Protein AF-A0A5C7PWN8-F1 (afdb_monomer)

Sequence (675 aa):
MAQAVQCANQPAGNSTNACANTRFVTTAITAICSTTPSFCQTLLGYTFTAWYGAACNGSTDDTTAITNTIAATNAGGVMYVQNGQCLVSGSGSQIFLIATKVIKIRGYGMSVTGTTGTTFYIATGVPVSRDLFRITGTTGSNLRGYEFSEFNVTMQSGTGGRHVFHFDSTGGAATNFSEVLINRVYAAAGASAGGYSVYLNNTGGATIQGGFYNSDITQSWLGGGIGSTLTGDSIRVTNNIISTANAGVTINQVAGAGNFTVRNNNISGTAGCVVVTGAVSPVIEDNICEQQATNTEANNSMIDLIGSTSNISSAKILKNQVQANAATGNPTLVRVATATGTVIEGNRLATPAVYAAVVITAAATGTIYGADNTLVAGTITDGGTGTLQMVSVPFGSGGTAQVVRRSTAAGAFSVSQLAVTELGAINANTVVGNFTGSSANPAANAMPSCSTSTSALNYTSGTGVGCVAFGTAALQNTGTSGANVPLMNGTNTWSGGQLITTTTAGTAPFSVTSTDSGAVAGPILQIYRNSSSPAAADVLGNFQFLGNNTTPVSRAYGGFQVRLIDATPASEDGAFDFTAYVAGADGIRATVGNGFSVGTTTMLGIGTVNANTFLKSGIVAVGSLPTCNASTEGARYGVSDSNAASYTAGIGAIVAGGGATRVPVYCDGTNWRIG

Mean predicted aligned error: 17.18 Å

Secondary structure (DSSP, 8-state):
-HHHHHHHTS-TT---HHHHHHHHHHHHHHHHHHH-HHHHHHHHSEEEGGGGT---EEEEE-HHHHHHHHHHSPTT-EEE--SEEEEE--BTTEEEEEES---EEE-S---TTSSSSEEEEEPTT--TT-EEEEEE--TT-EEE--EEEEEEEEESSS---S-SEEEE-TTSTT-EEES-EEEEEEE-GGGSTTS-SEEEE--SSS--S-EEESEEEES-EETT-EEEESB-S-EEEES-EEEESS-SEEEEB-TT-B--EEES-EEEETT-SEEEEE-BS-EEES-EEEE-S---STT-EEEEE--SSS-EES-EEES-EEEE-TTS---EEEEE-SEES-EEES-EEE-SSSSEEEEE-TT-BS-EE-TT-EESS-EEEE--BT-EE-----TT-S-S-EEEE-SSTTSPPEEEE--HHHHTTTTSSEEEE--S--SSPPEEEE-----STTEEEEEETTTEEEEEE--TT-SS---S--SS---SSS----SS-------STT--SS-------SSS--S--------SS--TT-EEEEEEEEEE-SSS-EEEEEEEEEEEEE-STT--EEEEEEEEEETTEEEEEEEESSSEEES------TT-EEESS-----EE-GGGSPPPSTTTTT-EEEEEEE--SSGGG-TTPBP-BSS-EEEEEEE-SSSEEE-

Nearest PDB structures (foldseek):
  3jur-assembly1_C  TM=4.238E-01  e=7.744E-02  Thermotoga maritima

Structure (mmCIF, N/CA/C/O backbone):
data_AF-A0A5C7PWN8-F1
#
_entry.id   AF-A0A5C7PWN8-F1
#
loop_
_atom_site.group_PDB
_atom_site.id
_atom_site.type_symbol
_atom_site.label_atom_id
_atom_site.label_alt_id
_atom_site.label_comp_id
_atom_site.label_asym_id
_atom_site.label_entity_id
_atom_site.label_seq_id
_atom_site.pdbx_PDB_ins_code
_atom_site.Cartn_x
_atom_site.Cartn_y
_atom_site.Cartn_z
_atom_site.occupancy
_atom_site.B_iso_or_equiv
_atom_site.auth_seq_id
_atom_site.auth_comp_id
_atom_site.auth_asym_id
_atom_site.auth_atom_id
_atom_site.pdbx_PDB_model_num
ATOM 1 N N . MET A 1 1 ? -25.304 -24.231 37.367 1.00 50.22 1 MET A N 1
ATOM 2 C CA . MET A 1 1 ? -25.863 -23.220 36.438 1.00 50.22 1 MET A CA 1
ATOM 3 C C . MET A 1 1 ? -25.741 -23.577 34.957 1.00 50.22 1 MET A C 1
ATOM 5 O O . MET A 1 1 ? -26.687 -23.276 34.256 1.00 50.22 1 MET A O 1
ATOM 9 N N . ALA A 1 2 ? -24.703 -24.266 34.457 1.00 37.62 2 ALA A N 1
ATOM 10 C CA . ALA A 1 2 ? -24.662 -24.698 33.042 1.00 37.62 2 ALA A CA 1
ATOM 11 C C . ALA A 1 2 ? -25.899 -25.527 32.596 1.00 37.62 2 ALA A C 1
ATOM 13 O O . ALA A 1 2 ? -26.410 -25.333 31.501 1.00 37.62 2 ALA A O 1
ATOM 14 N N . GLN A 1 3 ? -26.464 -26.363 33.479 1.00 41.53 3 GLN A N 1
ATOM 15 C CA . GLN A 1 3 ? -27.766 -27.026 33.259 1.00 41.53 3 GLN A CA 1
ATOM 16 C C . GLN A 1 3 ? -28.980 -26.084 33.401 1.00 41.53 3 GLN A C 1
ATOM 18 O O . GLN A 1 3 ? -29.990 -26.268 32.731 1.00 41.53 3 GLN A O 1
ATOM 23 N N . ALA A 1 4 ? -28.884 -25.035 34.225 1.00 48.62 4 ALA A N 1
ATOM 24 C CA . ALA A 1 4 ? -29.923 -24.008 34.342 1.00 48.62 4 ALA A CA 1
ATOM 25 C C . ALA A 1 4 ? -29.995 -23.119 33.084 1.00 48.62 4 ALA A C 1
ATOM 27 O O . ALA A 1 4 ? -31.088 -22.710 32.705 1.00 48.62 4 ALA A O 1
ATOM 28 N N . VAL A 1 5 ? -28.863 -22.902 32.395 1.00 44.81 5 VAL A N 1
ATOM 29 C CA . VAL A 1 5 ? -28.768 -22.205 31.096 1.00 44.81 5 VAL A CA 1
ATOM 30 C C . VAL A 1 5 ? -29.571 -22.935 30.011 1.00 44.81 5 VAL A C 1
ATOM 32 O O . VAL A 1 5 ? -30.283 -22.293 29.244 1.00 44.81 5 VAL A O 1
ATOM 35 N N . GLN A 1 6 ? -29.554 -24.272 29.986 1.00 44.41 6 GLN A N 1
ATOM 36 C CA . GLN A 1 6 ? -30.405 -25.049 29.070 1.00 44.41 6 GLN A CA 1
ATOM 37 C C . GLN A 1 6 ? -31.897 -25.006 29.450 1.00 44.41 6 GLN A C 1
ATOM 39 O O . GLN A 1 6 ? -32.755 -25.041 28.570 1.00 44.41 6 GLN A O 1
ATOM 44 N N . CYS A 1 7 ? -32.225 -24.888 30.739 1.00 44.44 7 CYS A N 1
ATOM 45 C CA . CYS A 1 7 ? -33.607 -24.914 31.234 1.00 44.44 7 CYS A CA 1
ATOM 46 C C . CYS A 1 7 ? -34.318 -23.545 31.276 1.00 44.44 7 CYS A C 1
ATOM 48 O O . CYS A 1 7 ? -35.552 -23.493 31.344 1.00 44.44 7 CYS A O 1
ATOM 50 N N . ALA A 1 8 ? -33.573 -22.435 31.251 1.00 45.38 8 ALA A N 1
ATOM 51 C CA . ALA A 1 8 ? -34.123 -21.076 31.214 1.00 45.38 8 ALA A CA 1
ATOM 52 C C . ALA A 1 8 ? -34.675 -20.686 29.827 1.00 45.38 8 ALA A C 1
ATOM 54 O O . ALA A 1 8 ? -35.586 -19.867 29.754 1.00 45.38 8 ALA A O 1
ATOM 55 N N . ASN A 1 9 ? -34.193 -21.326 28.754 1.00 41.09 9 ASN A N 1
ATOM 56 C CA . ASN A 1 9 ? -34.615 -21.081 27.367 1.00 41.09 9 ASN A CA 1
ATOM 57 C C . ASN A 1 9 ? -35.772 -21.980 26.880 1.00 41.09 9 ASN A C 1
ATOM 59 O O . ASN A 1 9 ? -36.160 -21.902 25.717 1.00 41.09 9 ASN A O 1
ATOM 63 N N . GLN A 1 10 ? -36.330 -22.844 27.734 1.00 43.78 10 GLN A N 1
ATOM 64 C CA . GLN A 1 10 ? -37.487 -23.676 27.381 1.00 43.78 10 GLN A CA 1
ATOM 65 C C . GLN A 1 10 ? -38.798 -22.907 27.658 1.00 43.78 10 GLN A C 1
ATOM 67 O O . GLN A 1 10 ? -38.988 -22.437 28.790 1.00 43.78 10 GLN A O 1
ATOM 72 N N . PRO A 1 11 ? -39.712 -22.773 26.671 1.00 40.59 11 PRO A N 1
ATOM 73 C CA . PRO A 1 11 ? -41.017 -22.147 26.877 1.00 40.59 11 PRO A CA 1
ATOM 74 C C . PRO A 1 11 ? -41.802 -22.880 27.972 1.00 40.59 11 PRO A C 1
ATOM 76 O O . PRO A 1 11 ? -41.659 -24.090 28.150 1.00 40.59 11 PRO A O 1
ATOM 79 N N . ALA A 1 12 ? -42.641 -22.143 28.707 1.00 46.03 12 ALA A N 1
ATOM 80 C CA . ALA A 1 12 ? -43.305 -22.568 29.947 1.00 46.03 12 ALA A CA 1
ATOM 81 C C . ALA A 1 12 ? -44.231 -23.810 29.854 1.00 46.03 12 ALA A C 1
ATOM 83 O O . ALA A 1 12 ? -44.867 -24.155 30.842 1.00 46.03 12 ALA A O 1
ATOM 84 N N . GLY A 1 13 ? -44.297 -24.493 28.707 1.00 46.47 13 GLY A N 1
ATOM 85 C CA . GLY A 1 13 ? -45.119 -25.684 28.478 1.00 46.47 13 GLY A CA 1
ATOM 86 C C . GLY A 1 13 ? -44.361 -27.003 28.290 1.00 46.47 13 GLY A C 1
ATOM 87 O O . GLY A 1 13 ? -45.016 -28.031 28.183 1.00 46.47 13 GLY A O 1
ATOM 88 N N . ASN A 1 14 ? -43.020 -27.018 28.245 1.00 46.72 14 ASN A N 1
ATOM 89 C CA . ASN A 1 14 ? -42.254 -28.255 28.020 1.00 46.72 14 ASN A CA 1
ATOM 90 C C . ASN A 1 14 ? -41.210 -28.490 29.122 1.00 46.72 14 ASN A C 1
ATOM 92 O O . ASN A 1 14 ? -40.012 -28.288 28.934 1.00 46.72 14 ASN A O 1
ATOM 96 N N . SER A 1 15 ? -41.662 -28.868 30.319 1.00 47.56 15 SER A N 1
ATOM 97 C CA . SER A 1 15 ? -40.760 -29.238 31.410 1.00 47.56 15 SER A CA 1
ATOM 98 C C . SER A 1 15 ? -40.602 -30.752 31.486 1.00 47.56 15 SER A C 1
ATOM 100 O O . SER A 1 15 ? -41.447 -31.450 32.045 1.00 47.56 15 SER A O 1
ATOM 102 N N . THR A 1 16 ? -39.474 -31.267 31.003 1.00 54.16 16 THR A N 1
ATOM 103 C CA . THR A 1 16 ? -38.945 -32.529 31.530 1.00 54.16 16 THR A CA 1
ATOM 104 C C . THR A 1 16 ? -38.632 -32.343 33.027 1.00 54.16 16 THR A C 1
ATOM 106 O O . THR A 1 16 ? -38.236 -31.253 33.455 1.00 54.16 16 THR A O 1
ATOM 109 N N . ASN A 1 17 ? -38.793 -33.391 33.846 1.00 54.00 17 ASN A N 1
ATOM 110 C CA . ASN A 1 17 ? -38.574 -33.356 35.308 1.00 54.00 17 ASN A CA 1
ATOM 111 C C . ASN A 1 17 ? -37.209 -32.760 35.727 1.00 54.00 17 ASN A C 1
ATOM 113 O O . ASN A 1 17 ? -37.080 -32.187 36.809 1.00 54.00 17 ASN A O 1
ATOM 117 N N . ALA A 1 18 ? -36.200 -32.830 34.853 1.00 49.91 18 ALA A N 1
ATOM 118 C CA . ALA A 1 18 ? -34.885 -32.235 35.070 1.00 49.91 18 ALA A CA 1
ATOM 119 C C . ALA A 1 18 ? -34.922 -30.693 35.150 1.00 49.91 18 ALA A C 1
ATOM 121 O O . ALA A 1 18 ? -34.273 -30.109 36.020 1.00 49.91 18 ALA A O 1
ATOM 122 N N . CYS A 1 19 ? -35.712 -30.011 34.312 1.00 50.53 19 CYS A N 1
ATOM 123 C CA . CYS A 1 19 ? -35.789 -28.546 34.335 1.00 50.53 19 CYS A CA 1
ATOM 124 C C . CYS A 1 19 ? -36.659 -27.997 35.472 1.00 50.53 19 CYS A C 1
ATOM 126 O O . CYS A 1 19 ? -36.354 -26.928 36.003 1.00 50.53 19 CYS A O 1
ATOM 128 N N . ALA A 1 20 ? -37.688 -28.734 35.898 1.00 52.28 20 ALA A N 1
ATOM 129 C CA . ALA A 1 20 ? -38.501 -28.372 37.061 1.00 52.28 20 ALA A CA 1
ATOM 130 C C . ALA A 1 20 ? -37.687 -28.439 38.369 1.00 52.28 20 ALA A C 1
ATOM 132 O O . ALA A 1 20 ? -37.668 -27.468 39.128 1.00 52.28 20 ALA A O 1
ATOM 133 N N . ASN A 1 21 ? -36.921 -29.520 38.576 1.00 55.00 21 ASN A N 1
ATOM 134 C CA . ASN A 1 21 ? -36.002 -29.640 39.716 1.00 55.00 21 ASN A CA 1
ATOM 135 C C . ASN A 1 21 ? -34.931 -28.544 39.708 1.00 55.00 21 ASN A C 1
ATOM 137 O O . ASN A 1 21 ? -34.638 -27.950 40.743 1.00 55.00 21 ASN A O 1
ATOM 141 N N . THR A 1 22 ? -34.390 -28.216 38.533 1.00 60.44 22 THR A N 1
ATOM 142 C CA . THR A 1 22 ? -33.388 -27.149 38.405 1.00 60.44 22 THR A CA 1
ATOM 143 C C . THR A 1 22 ? -33.967 -25.777 38.780 1.00 60.44 22 THR A C 1
ATOM 145 O O . THR A 1 22 ? -33.293 -24.995 39.453 1.00 60.44 22 THR A O 1
ATOM 148 N N . ARG A 1 23 ? -35.226 -25.478 38.419 1.00 61.38 23 ARG A N 1
ATOM 149 C CA . ARG A 1 23 ? -35.907 -24.232 38.820 1.00 61.38 23 ARG A CA 1
ATOM 150 C C . ARG A 1 23 ? -36.180 -24.184 40.325 1.00 61.38 23 ARG A C 1
ATOM 152 O O . ARG A 1 23 ? -35.834 -23.186 40.945 1.00 61.38 23 ARG A O 1
ATOM 159 N N . PHE A 1 24 ? -36.695 -25.263 40.920 1.00 61.38 24 PHE A N 1
ATOM 160 C CA . PHE A 1 24 ? -36.959 -25.333 42.365 1.00 61.38 24 PHE A CA 1
ATOM 161 C C . PHE A 1 24 ? -35.691 -25.110 43.201 1.00 61.38 24 PHE A C 1
ATOM 163 O O . PHE A 1 24 ? -35.678 -24.273 44.103 1.00 61.38 24 PHE A O 1
ATOM 170 N N . VAL A 1 25 ? -34.595 -25.792 42.850 1.00 69.56 25 VAL A N 1
ATOM 171 C CA . VAL A 1 25 ? -33.297 -25.636 43.524 1.00 69.56 25 VAL A CA 1
ATOM 172 C C . VAL A 1 25 ? -32.768 -24.205 43.379 1.00 69.56 25 VAL A C 1
ATOM 174 O O . VAL A 1 25 ? -32.280 -23.630 44.347 1.00 69.56 25 VAL A O 1
ATOM 177 N N . THR A 1 26 ? -32.915 -23.588 42.203 1.00 69.44 26 THR A N 1
ATOM 178 C CA . THR A 1 26 ? -32.457 -22.207 41.970 1.00 69.44 26 THR A CA 1
ATOM 179 C C . THR A 1 26 ? -33.261 -21.193 42.791 1.00 69.44 26 THR A C 1
ATOM 181 O O . THR A 1 26 ? -32.677 -20.286 43.386 1.00 69.44 26 THR A O 1
ATOM 184 N N . THR A 1 27 ? -34.584 -21.358 42.880 1.00 75.88 27 THR A N 1
ATOM 185 C CA . THR A 1 27 ? -35.454 -20.498 43.697 1.00 75.88 27 THR A CA 1
ATOM 186 C C . THR A 1 27 ? -35.161 -20.657 45.190 1.00 75.88 27 THR A C 1
ATOM 188 O O . THR A 1 27 ? -35.020 -19.653 45.885 1.00 75.88 27 THR A O 1
ATOM 191 N N . ALA A 1 28 ? -34.993 -21.892 45.677 1.00 76.88 28 ALA A N 1
ATOM 192 C CA . ALA A 1 28 ? -34.679 -22.166 47.080 1.00 76.88 28 ALA A CA 1
ATOM 193 C C . ALA A 1 28 ? -33.312 -21.595 47.491 1.00 76.88 28 ALA A C 1
ATOM 195 O O . ALA A 1 28 ? -33.210 -20.914 48.510 1.00 76.88 28 ALA A O 1
ATOM 196 N N . ILE A 1 29 ? -32.274 -21.798 46.668 1.00 83.19 29 ILE A N 1
ATOM 197 C CA . ILE A 1 29 ? -30.948 -21.205 46.898 1.00 83.19 29 ILE A CA 1
ATOM 198 C C . ILE A 1 29 ? -31.056 -19.680 46.919 1.00 83.19 29 ILE A C 1
ATOM 200 O O . ILE A 1 29 ? -30.528 -19.047 47.824 1.00 83.19 29 ILE A O 1
ATOM 204 N N . THR A 1 30 ? -31.779 -19.075 45.974 1.00 84.06 30 THR A N 1
ATOM 205 C CA . THR A 1 30 ? -31.928 -17.612 45.920 1.00 84.06 30 THR A CA 1
ATOM 206 C C . THR A 1 30 ? -32.614 -17.053 47.169 1.00 84.06 30 THR A C 1
ATOM 208 O O . THR A 1 30 ? -32.160 -16.038 47.687 1.00 84.06 30 THR A O 1
ATOM 211 N N . ALA A 1 31 ? -33.644 -17.727 47.692 1.00 84.69 31 ALA A N 1
ATOM 212 C CA . ALA A 1 31 ? -34.344 -17.315 48.911 1.00 84.69 31 ALA A CA 1
ATOM 213 C C . ALA A 1 31 ? -33.485 -17.445 50.184 1.00 84.69 31 ALA A C 1
ATOM 215 O O . ALA A 1 31 ? -33.563 -16.604 51.075 1.00 84.69 31 ALA A O 1
ATOM 216 N N . ILE A 1 32 ? -32.639 -18.476 50.277 1.00 86.88 32 ILE A N 1
ATOM 217 C CA . ILE A 1 32 ? -31.689 -18.614 51.394 1.00 86.88 32 ILE A CA 1
ATOM 218 C C . ILE A 1 32 ? -30.616 -17.527 51.288 1.00 86.88 32 ILE A C 1
ATOM 220 O O . ILE A 1 32 ? -30.343 -16.802 52.246 1.00 86.88 32 ILE A O 1
ATOM 224 N N . CYS A 1 33 ? -30.040 -17.368 50.100 1.00 90.94 33 CYS A N 1
ATOM 225 C CA . CYS A 1 33 ? -28.940 -16.446 49.873 1.00 90.94 33 CYS A CA 1
ATOM 226 C C . CYS A 1 33 ? -29.348 -14.974 49.932 1.00 90.94 33 CYS A C 1
ATOM 228 O O . CYS A 1 33 ? -28.486 -14.147 50.195 1.00 90.94 33 CYS A O 1
ATOM 230 N N . SER A 1 34 ? -30.626 -14.626 49.754 1.00 90.75 34 SER A N 1
ATOM 231 C CA . SER A 1 34 ? -31.102 -13.253 49.968 1.00 90.75 34 SER A CA 1
ATOM 232 C C . SER A 1 34 ? -31.143 -12.846 51.444 1.00 90.75 34 SER A C 1
ATOM 234 O O . SER A 1 34 ? -31.085 -11.659 51.750 1.00 90.75 34 SER A O 1
ATOM 236 N N . THR A 1 35 ? -31.194 -13.811 52.371 1.00 91.50 35 THR A N 1
ATOM 237 C CA . THR A 1 35 ? -31.100 -13.543 53.819 1.00 91.50 35 THR A CA 1
ATOM 238 C C . THR A 1 35 ? -29.662 -13.603 54.334 1.00 91.50 35 THR A C 1
ATOM 240 O O . THR A 1 35 ? -29.324 -12.909 55.290 1.00 91.50 35 THR A O 1
ATOM 243 N N . THR A 1 36 ? -28.796 -14.398 53.690 1.00 91.69 36 THR A N 1
ATOM 244 C CA . THR A 1 36 ? -27.381 -14.572 54.078 1.00 91.69 36 THR A CA 1
ATOM 245 C C . THR A 1 36 ? -26.408 -14.555 52.876 1.00 91.69 36 THR A C 1
ATOM 247 O O . THR A 1 36 ? -25.730 -15.551 52.601 1.00 91.69 36 THR A O 1
ATOM 250 N N . PRO A 1 37 ? -26.261 -13.422 52.154 1.00 91.25 37 PRO A N 1
ATOM 251 C CA . PRO A 1 37 ? -25.488 -13.381 50.903 1.00 91.25 37 PRO A CA 1
ATOM 252 C C . PRO A 1 37 ? -24.007 -13.755 51.064 1.00 91.25 37 PRO A C 1
ATOM 254 O O . PRO A 1 37 ? -23.441 -14.444 50.216 1.00 91.25 37 PRO A O 1
ATOM 257 N N . SER A 1 38 ? -23.380 -13.353 52.174 1.00 90.06 38 SER A N 1
ATOM 258 C CA . SER A 1 38 ? -21.966 -13.628 52.471 1.00 90.06 38 SER A CA 1
ATOM 259 C C . SER A 1 38 ? -21.671 -15.116 52.690 1.00 90.06 38 SER A C 1
ATOM 261 O O . SER A 1 38 ? -20.627 -15.616 52.260 1.00 90.06 38 SER A O 1
ATOM 263 N N . PHE A 1 39 ? -22.602 -15.848 53.311 1.00 90.44 39 PHE A N 1
ATOM 264 C CA . PHE A 1 39 ? -22.494 -17.296 53.475 1.00 90.44 39 PHE A CA 1
ATOM 265 C C . PHE A 1 39 ? -22.540 -17.995 52.113 1.00 90.44 39 PHE A C 1
ATOM 267 O O . PHE A 1 39 ? -21.661 -18.797 51.796 1.00 90.44 39 PHE A O 1
ATOM 274 N N . CYS A 1 40 ? -23.510 -17.632 51.270 1.00 89.00 40 CYS A N 1
ATOM 275 C CA . CYS A 1 40 ? -23.637 -18.213 49.937 1.00 89.00 40 CYS A CA 1
ATOM 276 C C . CYS A 1 40 ? -22.450 -17.903 49.033 1.00 89.00 40 CYS A C 1
ATOM 278 O O . CYS A 1 40 ? -21.981 -18.792 48.328 1.00 89.00 40 CYS A O 1
ATOM 280 N N . GLN A 1 41 ? -21.924 -16.681 49.083 1.00 90.88 41 GLN A N 1
ATOM 281 C CA . GLN A 1 41 ? -20.704 -16.336 48.366 1.00 90.88 41 GLN A CA 1
ATOM 282 C C . GLN A 1 41 ? -19.531 -17.236 48.778 1.00 90.88 41 GLN A C 1
ATOM 284 O O . GLN A 1 41 ? -18.797 -17.718 47.916 1.00 90.88 41 GLN A O 1
ATOM 289 N N . THR A 1 42 ? -19.361 -17.475 50.080 1.00 89.44 42 THR A N 1
ATOM 290 C CA . THR A 1 42 ? -18.284 -18.325 50.610 1.00 89.44 42 THR A CA 1
ATOM 291 C C . THR A 1 42 ? -18.448 -19.778 50.164 1.00 89.44 42 THR A C 1
ATOM 293 O O . THR A 1 42 ? -17.476 -20.412 49.763 1.00 89.44 42 THR A O 1
ATOM 296 N N . LEU A 1 43 ? -19.678 -20.297 50.193 1.00 89.50 43 LEU A N 1
ATOM 297 C CA . LEU A 1 43 ? -19.985 -21.678 49.824 1.00 89.50 43 LEU A CA 1
ATOM 298 C C . LEU A 1 43 ? -19.906 -21.928 48.309 1.00 89.50 43 LEU A C 1
ATOM 300 O O . LEU A 1 43 ? -19.441 -22.981 47.881 1.00 89.50 43 LEU A O 1
ATOM 304 N N . LEU A 1 44 ? -20.398 -20.987 47.499 1.00 88.12 44 LEU A N 1
ATOM 305 C CA . LEU A 1 44 ? -20.599 -21.170 46.058 1.00 88.12 44 LEU A CA 1
ATOM 306 C C . LEU A 1 44 ? -19.496 -20.534 45.200 1.00 88.12 44 LEU A C 1
ATOM 308 O O . LEU A 1 44 ? -19.383 -20.856 44.018 1.00 88.12 44 LEU A O 1
ATOM 312 N N . GLY A 1 45 ? -18.682 -19.638 45.765 1.00 88.19 45 GLY A N 1
ATOM 313 C CA . GLY A 1 45 ? -17.551 -19.006 45.078 1.00 88.19 45 GLY A CA 1
ATOM 314 C C . GLY A 1 45 ? -17.931 -17.933 44.048 1.00 88.19 45 GLY A C 1
ATOM 315 O O . GLY A 1 45 ? -17.073 -17.484 43.288 1.00 88.19 45 GLY A O 1
ATOM 316 N N . TYR A 1 46 ? -19.195 -17.508 44.009 1.00 93.94 46 TYR A N 1
ATOM 317 C CA . TYR A 1 46 ? -19.698 -16.439 43.143 1.00 93.94 46 TYR A CA 1
ATOM 318 C C . TYR A 1 46 ? -20.724 -15.579 43.882 1.00 93.94 46 TYR A C 1
ATOM 320 O O . TYR A 1 46 ? -21.242 -15.980 44.922 1.00 93.94 46 TYR A O 1
ATOM 328 N N . THR A 1 47 ? -21.045 -14.412 43.334 1.00 95.69 47 THR A N 1
ATOM 329 C CA . THR A 1 47 ? -22.164 -13.571 43.786 1.00 95.69 47 THR A CA 1
ATOM 330 C C . THR A 1 47 ? -23.266 -13.546 42.732 1.00 95.69 47 THR A C 1
ATOM 332 O O . THR A 1 47 ? -23.017 -13.748 41.541 1.00 95.69 47 THR A O 1
ATOM 335 N N . PHE A 1 48 ? -24.505 -13.322 43.161 1.00 94.75 48 PHE A N 1
ATOM 336 C CA . PHE A 1 48 ? -25.656 -13.222 42.270 1.00 94.75 48 PHE A CA 1
ATOM 337 C C . PHE A 1 48 ? -26.506 -12.018 42.657 1.00 94.75 48 PHE A C 1
ATOM 339 O O . PHE A 1 48 ? -26.848 -11.871 43.829 1.00 94.75 48 PHE A O 1
ATOM 346 N N . THR A 1 49 ? -26.863 -11.168 41.693 1.00 95.62 49 THR A N 1
ATOM 347 C CA . THR A 1 49 ? -27.560 -9.894 41.962 1.00 95.62 49 THR A CA 1
ATOM 348 C C . THR A 1 49 ? -28.865 -10.057 42.742 1.00 95.62 49 THR A C 1
ATOM 350 O O . THR A 1 49 ? -29.177 -9.220 43.590 1.00 95.62 49 THR A O 1
ATOM 353 N N . ALA A 1 50 ? -29.591 -11.160 42.534 1.00 93.06 50 ALA A N 1
ATOM 354 C CA . ALA A 1 50 ? -30.845 -11.435 43.238 1.00 93.06 50 ALA A CA 1
ATOM 355 C C . ALA A 1 50 ? -30.647 -11.596 44.755 1.00 93.06 50 ALA A C 1
ATOM 357 O O . ALA A 1 50 ? -31.542 -11.274 45.532 1.00 93.06 50 ALA A O 1
ATOM 358 N N . TRP A 1 51 ? -29.471 -12.062 45.198 1.00 94.50 51 TRP A N 1
ATOM 359 C CA . TRP A 1 51 ? -29.154 -12.203 46.625 1.00 94.50 51 TRP A CA 1
ATOM 360 C C . TRP A 1 51 ? -29.012 -10.850 47.322 1.00 94.50 51 TRP A C 1
ATOM 362 O O . TRP A 1 51 ? -29.200 -10.753 48.527 1.00 94.50 51 TRP A O 1
ATOM 372 N N . TYR A 1 52 ? -28.707 -9.798 46.564 1.00 96.19 52 TYR A N 1
ATOM 373 C CA . TYR A 1 52 ? -28.554 -8.436 47.075 1.00 96.19 52 TYR A CA 1
ATOM 374 C C . TYR A 1 52 ? -29.787 -7.568 46.791 1.00 96.19 52 TYR A C 1
ATOM 376 O O . TYR A 1 52 ? -29.724 -6.350 46.949 1.00 96.19 52 TYR A O 1
ATOM 384 N N . GLY A 1 53 ? -30.906 -8.186 46.392 1.00 94.75 53 GLY A N 1
ATOM 385 C CA . GLY A 1 53 ? -32.201 -7.523 46.246 1.00 94.75 53 GLY A CA 1
ATOM 386 C C . GLY A 1 53 ? -32.486 -6.921 44.871 1.00 94.75 53 GLY A C 1
ATOM 387 O O . GLY A 1 53 ? -33.444 -6.163 44.755 1.00 94.75 53 GLY A O 1
ATOM 388 N N . ALA A 1 54 ? -31.700 -7.238 43.835 1.00 96.25 54 ALA A N 1
ATOM 389 C CA . ALA A 1 54 ? -32.030 -6.795 42.482 1.00 96.25 54 ALA A CA 1
ATOM 390 C C . ALA A 1 54 ? -33.319 -7.488 42.010 1.00 96.25 54 ALA A C 1
ATOM 392 O O . ALA A 1 54 ? -33.441 -8.712 42.104 1.00 96.25 54 ALA A O 1
ATOM 393 N N . ALA A 1 55 ? -34.270 -6.720 41.489 1.00 94.94 55 ALA A N 1
ATOM 394 C CA . ALA A 1 55 ? -35.522 -7.196 40.920 1.00 94.94 55 ALA A CA 1
ATOM 395 C C . ALA A 1 55 ? -35.387 -7.492 39.419 1.00 94.94 55 ALA A C 1
ATOM 397 O O . ALA A 1 55 ? -35.885 -8.514 38.949 1.00 94.94 55 ALA A O 1
ATOM 398 N N . CYS A 1 56 ? -34.691 -6.635 38.668 1.00 94.00 56 CYS A N 1
ATOM 399 C CA . CYS A 1 56 ? -34.527 -6.725 37.216 1.00 94.00 56 CYS A CA 1
ATOM 400 C C . CYS A 1 56 ? -35.842 -6.889 36.436 1.00 94.00 56 CYS A C 1
ATOM 402 O O . CYS A 1 56 ? -35.949 -7.678 35.494 1.00 94.00 56 CYS A O 1
ATOM 404 N N . ASN A 1 57 ? -36.850 -6.114 36.837 1.00 94.31 57 ASN A N 1
ATOM 405 C CA . ASN A 1 57 ? -38.198 -6.098 36.263 1.00 94.31 57 ASN A CA 1
ATOM 406 C C . ASN A 1 57 ? -38.446 -4.925 35.288 1.00 94.31 57 ASN A C 1
ATOM 408 O O . ASN A 1 57 ? -39.573 -4.735 34.843 1.00 94.31 57 ASN A O 1
ATOM 412 N N . GLY A 1 58 ? -37.423 -4.120 34.988 1.00 93.62 58 GLY A N 1
ATOM 413 C CA . GLY A 1 58 ? -37.492 -2.956 34.098 1.00 93.62 58 GLY A CA 1
ATOM 414 C C . GLY A 1 58 ? -38.049 -1.673 34.730 1.00 93.62 58 GLY A C 1
ATOM 415 O O . GLY A 1 58 ? -38.057 -0.633 34.070 1.00 93.62 58 GLY A O 1
ATOM 416 N N . SER A 1 59 ? -38.490 -1.723 35.992 1.00 95.00 59 SER A N 1
ATOM 417 C CA . SER A 1 59 ? -39.127 -0.598 36.699 1.00 95.00 59 SER A CA 1
ATOM 418 C C . SER A 1 59 ? -38.507 -0.261 38.057 1.00 95.00 59 SER A C 1
ATOM 420 O O . SER A 1 59 ? -38.508 0.900 38.456 1.00 95.00 59 SER A O 1
ATOM 422 N N . THR A 1 60 ? -37.998 -1.254 38.783 1.00 96.62 60 THR A N 1
ATOM 423 C CA . THR A 1 60 ? -37.342 -1.074 40.082 1.00 96.62 60 THR A CA 1
ATOM 424 C C . THR A 1 60 ? -35.889 -0.686 39.857 1.00 96.62 60 THR A C 1
ATOM 426 O O . THR A 1 60 ? -35.193 -1.383 39.128 1.00 96.62 60 THR A O 1
ATOM 429 N N . ASP A 1 61 ? -35.428 0.401 40.480 1.00 97.12 61 ASP A N 1
ATOM 430 C CA . ASP A 1 61 ? -34.023 0.807 40.399 1.00 97.12 61 ASP A CA 1
ATOM 431 C C . ASP A 1 61 ? -33.127 -0.181 41.165 1.00 97.12 61 ASP A C 1
ATOM 433 O O . ASP A 1 61 ? -33.110 -0.230 42.395 1.00 97.12 61 ASP A O 1
ATOM 437 N N . ASP A 1 62 ? -32.373 -0.969 40.409 1.00 98.25 62 ASP A N 1
ATOM 438 C CA . ASP A 1 62 ? -31.495 -2.031 40.883 1.00 98.25 62 ASP A CA 1
ATOM 439 C C . ASP A 1 62 ? -30.065 -1.536 41.166 1.00 98.25 62 ASP A C 1
ATOM 441 O O . ASP A 1 62 ? -29.195 -2.328 41.545 1.00 98.25 62 ASP A O 1
ATOM 445 N N . THR A 1 63 ? -29.793 -0.232 41.012 1.00 98.06 63 THR A N 1
ATOM 446 C CA . THR A 1 63 ? -28.442 0.345 41.128 1.00 98.06 63 THR A CA 1
ATOM 447 C C . THR A 1 63 ? -27.779 -0.013 42.460 1.00 98.06 63 THR A C 1
ATOM 449 O O . THR A 1 63 ? -26.626 -0.453 42.485 1.00 98.06 63 THR A O 1
ATOM 452 N N . THR A 1 64 ? -28.489 0.132 43.582 1.00 97.50 64 THR A N 1
ATOM 453 C CA . THR A 1 64 ? -27.939 -0.169 44.914 1.00 97.50 64 THR A CA 1
ATOM 454 C C . THR A 1 64 ? -27.657 -1.660 45.088 1.00 97.50 64 THR A C 1
ATOM 456 O O . THR A 1 64 ? -26.578 -2.026 45.553 1.00 97.50 64 THR A O 1
ATOM 459 N N . ALA A 1 65 ? -28.582 -2.530 44.675 1.00 97.50 65 ALA A N 1
ATOM 460 C CA . ALA A 1 65 ? -28.413 -3.979 44.772 1.00 97.50 65 ALA A CA 1
ATOM 461 C C . ALA A 1 65 ? -27.202 -4.467 43.959 1.00 97.50 65 ALA A C 1
ATOM 463 O O . ALA A 1 65 ? -26.377 -5.247 44.444 1.00 97.50 65 ALA A O 1
ATOM 464 N N . ILE A 1 66 ? -27.044 -3.954 42.738 1.00 98.00 66 ILE A N 1
ATOM 465 C CA . ILE A 1 66 ? -25.916 -4.281 41.863 1.00 98.00 66 ILE A CA 1
ATOM 466 C C . ILE A 1 66 ? -24.605 -3.732 42.438 1.00 98.00 66 ILE A C 1
ATOM 468 O O . ILE A 1 66 ? -23.612 -4.456 42.473 1.00 98.00 66 ILE A O 1
ATOM 472 N N . THR A 1 67 ? -24.604 -2.507 42.970 1.00 97.25 67 THR A N 1
ATOM 473 C CA . THR A 1 67 ? -23.430 -1.917 43.639 1.00 97.25 67 THR A CA 1
ATOM 474 C C . THR A 1 67 ? -22.983 -2.762 44.835 1.00 97.25 67 THR A C 1
ATOM 476 O O . THR A 1 67 ? -21.798 -3.069 44.968 1.00 97.25 67 THR A O 1
ATOM 479 N N . ASN A 1 68 ? -23.925 -3.222 45.663 1.00 96.12 68 ASN A N 1
ATOM 480 C CA . ASN A 1 68 ? -23.637 -4.112 46.791 1.00 96.12 68 ASN A CA 1
ATOM 481 C C . ASN A 1 68 ? -23.093 -5.470 46.326 1.00 96.12 68 ASN A C 1
ATOM 483 O O . ASN A 1 68 ? -22.161 -6.004 46.927 1.00 96.12 68 ASN A O 1
ATOM 487 N N . THR A 1 69 ? -23.617 -6.000 45.219 1.00 97.19 69 THR A N 1
ATOM 488 C CA . THR A 1 69 ? -23.118 -7.242 44.611 1.00 97.19 69 THR A CA 1
ATOM 489 C C . THR A 1 69 ? -21.675 -7.072 44.116 1.00 97.19 69 THR A C 1
ATOM 491 O O . THR A 1 69 ? -20.815 -7.904 44.413 1.00 97.19 69 THR A O 1
ATOM 494 N N . ILE A 1 70 ? -21.369 -5.968 43.420 1.00 97.06 70 ILE A N 1
ATOM 495 C CA . ILE A 1 70 ? -20.007 -5.612 42.982 1.00 97.06 70 ILE A CA 1
ATOM 496 C C . ILE A 1 70 ? -19.073 -5.528 44.193 1.00 97.06 70 ILE A C 1
ATOM 498 O O . ILE A 1 70 ? -17.992 -6.120 44.182 1.00 97.06 70 ILE A O 1
ATOM 502 N N . ALA A 1 71 ? -19.488 -4.840 45.260 1.00 95.56 71 ALA A N 1
ATOM 503 C CA . ALA A 1 71 ? -18.701 -4.684 46.481 1.00 95.56 71 ALA A CA 1
ATOM 504 C C . ALA A 1 71 ? -18.423 -6.026 47.175 1.00 95.56 71 ALA A C 1
ATOM 506 O O . ALA A 1 71 ? -17.289 -6.265 47.591 1.00 95.56 71 ALA A O 1
ATOM 507 N N . ALA A 1 72 ? -19.407 -6.925 47.225 1.00 95.12 72 ALA A N 1
ATOM 508 C CA . ALA A 1 72 ? -19.255 -8.229 47.855 1.00 95.12 72 ALA A CA 1
ATOM 509 C C . ALA A 1 72 ? -18.401 -9.206 47.035 1.00 95.12 72 ALA A C 1
ATOM 511 O O . ALA A 1 72 ? -17.667 -9.997 47.612 1.00 95.12 72 ALA A O 1
ATOM 512 N N . THR A 1 73 ? -18.441 -9.136 45.702 1.00 95.88 73 THR A N 1
ATOM 513 C CA . THR A 1 73 ? -17.718 -10.076 44.825 1.00 95.88 73 THR A CA 1
ATOM 514 C C . THR A 1 73 ? -16.221 -10.091 45.129 1.00 95.88 73 THR A C 1
ATOM 516 O O . THR A 1 73 ? -15.573 -9.044 45.114 1.00 95.88 73 THR A O 1
ATOM 519 N N . ASN A 1 74 ? -15.659 -11.272 45.391 1.00 94.38 74 ASN A N 1
ATOM 520 C CA . ASN A 1 74 ? -14.226 -11.427 45.653 1.00 94.38 74 ASN A CA 1
ATOM 521 C C . ASN A 1 74 ? -13.386 -10.990 44.444 1.00 94.38 74 ASN A C 1
ATOM 523 O O . ASN A 1 74 ? -13.817 -11.132 43.300 1.00 94.38 74 ASN A O 1
ATOM 527 N N . ALA A 1 75 ? -12.165 -10.507 44.690 1.00 93.56 75 ALA A N 1
ATOM 528 C CA . ALA A 1 75 ? -11.208 -10.234 43.620 1.00 93.56 75 ALA A CA 1
ATOM 529 C C . ALA A 1 75 ? -10.957 -11.504 42.781 1.00 93.56 75 ALA A C 1
ATOM 531 O O . ALA A 1 75 ? -10.765 -12.587 43.329 1.00 93.56 75 ALA A O 1
ATOM 532 N N . GLY A 1 76 ? -11.011 -11.380 41.454 1.00 93.31 76 GLY A N 1
ATOM 533 C CA . GLY A 1 76 ? -10.960 -12.489 40.494 1.00 93.31 76 GLY A CA 1
ATOM 534 C C . GLY A 1 76 ? -12.239 -13.338 40.416 1.00 93.31 76 GLY A C 1
ATOM 535 O O . GLY A 1 76 ? -12.328 -14.226 39.565 1.00 93.31 76 GLY A O 1
ATOM 536 N N . GLY A 1 77 ? -13.225 -13.075 41.279 1.00 94.88 77 GLY A N 1
ATOM 537 C CA . GLY A 1 77 ? -14.480 -13.814 41.380 1.00 94.88 77 GLY A CA 1
ATOM 538 C C . GLY A 1 77 ? -15.500 -13.454 40.301 1.00 94.88 77 GLY A C 1
ATOM 539 O O . GLY A 1 77 ? -15.372 -12.455 39.588 1.00 94.88 77 GLY A O 1
ATOM 540 N N . VAL A 1 78 ? -16.535 -14.289 40.195 1.00 96.75 78 VAL A N 1
ATOM 541 C CA . VAL A 1 78 ? -17.630 -14.119 39.232 1.00 96.75 78 VAL A CA 1
ATOM 542 C C . VAL A 1 78 ? -18.856 -13.533 39.922 1.00 96.75 78 VAL A C 1
ATOM 544 O O . VAL A 1 78 ? -19.297 -14.027 40.958 1.00 96.75 78 VAL A O 1
ATOM 547 N N . MET A 1 79 ? -19.421 -12.511 39.299 1.00 97.19 79 MET A N 1
ATOM 548 C CA . MET A 1 79 ? -20.717 -11.930 39.584 1.00 97.19 79 MET A CA 1
ATOM 549 C C . MET A 1 79 ? -21.679 -12.311 38.463 1.00 97.19 79 MET A C 1
ATOM 551 O O . MET A 1 79 ? -21.499 -11.914 37.311 1.00 97.19 79 MET A O 1
ATOM 555 N N . TYR A 1 80 ? -22.718 -13.064 38.808 1.00 96.00 80 TYR A N 1
ATOM 556 C CA . TYR A 1 80 ? -23.831 -13.331 37.910 1.00 96.00 80 TYR A CA 1
ATOM 557 C C . TYR A 1 80 ? -24.906 -12.260 38.077 1.00 96.00 80 TYR A C 1
ATOM 559 O O . TYR A 1 80 ? -25.289 -11.904 39.193 1.00 96.00 80 TYR A O 1
ATOM 567 N N . VAL A 1 81 ? -25.428 -11.781 36.959 1.00 95.06 81 VAL A N 1
ATOM 568 C CA . VAL A 1 81 ? -26.558 -10.850 36.915 1.00 95.06 81 VAL A CA 1
ATOM 569 C C . VAL A 1 81 ? -27.755 -11.625 36.410 1.00 95.06 81 VAL A C 1
ATOM 571 O O . VAL A 1 81 ? -27.625 -12.324 35.418 1.00 95.06 81 VAL A O 1
ATOM 574 N N . GLN A 1 82 ? -28.901 -11.559 37.080 1.00 89.94 82 GLN A N 1
ATOM 575 C CA . GLN A 1 82 ? -30.077 -12.342 36.682 1.00 89.94 82 GLN A CA 1
ATOM 576 C C . GLN A 1 82 ? -30.604 -12.000 35.280 1.00 89.94 82 GLN A C 1
ATOM 578 O O . GLN A 1 82 ? -30.311 -10.947 34.711 1.00 89.94 82 GLN A O 1
ATOM 583 N N . ASN A 1 83 ? -31.387 -12.922 34.720 1.00 89.88 83 ASN A N 1
ATOM 584 C CA . ASN A 1 83 ? -32.186 -12.669 33.526 1.00 89.88 83 ASN A CA 1
ATOM 585 C C . ASN A 1 83 ? -33.251 -11.602 33.838 1.00 89.88 83 ASN A C 1
ATOM 587 O O . ASN A 1 83 ? -33.857 -11.648 34.910 1.00 89.88 83 ASN A O 1
ATOM 591 N N . GLY A 1 84 ? -33.482 -10.676 32.912 1.00 91.69 84 GLY A N 1
ATOM 592 C CA . GLY A 1 84 ? -34.391 -9.547 33.088 1.00 91.69 84 GLY A CA 1
ATOM 593 C C . GLY A 1 84 ? -33.722 -8.198 32.831 1.00 91.69 84 GLY A C 1
ATOM 594 O O . GLY A 1 84 ? -32.546 -8.110 32.475 1.00 91.69 84 GLY A O 1
ATOM 595 N N . GLN A 1 85 ? -34.498 -7.132 33.011 1.00 94.81 85 GLN A N 1
ATOM 596 C CA . GLN A 1 85 ? -34.072 -5.753 32.789 1.00 94.81 85 GLN A CA 1
ATOM 597 C C . GLN A 1 85 ? -33.771 -5.083 34.125 1.00 94.81 85 GLN A C 1
ATOM 599 O O . GLN A 1 85 ? -34.684 -4.668 34.834 1.00 94.81 85 GLN A O 1
ATOM 604 N N . CYS A 1 86 ? -32.496 -4.978 34.475 1.00 96.25 86 CYS A N 1
ATOM 605 C CA . CYS A 1 86 ? -32.069 -4.297 35.685 1.00 96.25 86 CYS A CA 1
ATOM 606 C C . CYS A 1 86 ? -32.039 -2.789 35.442 1.00 96.25 86 CYS A C 1
ATOM 608 O O . CYS A 1 86 ? -31.143 -2.309 34.744 1.00 96.25 86 CYS A O 1
ATOM 610 N N . LEU A 1 87 ? -33.033 -2.056 35.956 1.00 97.31 87 LEU A N 1
ATOM 611 C CA . LEU A 1 87 ? -33.115 -0.607 35.759 1.00 97.31 87 LEU A CA 1
ATOM 612 C C . LEU A 1 87 ? -32.019 0.067 36.588 1.00 97.31 87 LEU A C 1
ATOM 614 O O . LEU A 1 87 ? -31.906 -0.197 37.780 1.00 97.31 87 LEU A O 1
ATOM 618 N N . VAL A 1 88 ? -31.201 0.917 35.971 1.00 97.62 88 VAL A N 1
ATOM 619 C CA . VAL A 1 88 ? -30.045 1.536 36.634 1.00 97.62 88 VAL A CA 1
ATOM 620 C C . VAL A 1 88 ? -29.960 3.026 36.329 1.00 97.62 88 VAL A C 1
ATOM 622 O O . VAL A 1 88 ? -30.098 3.443 35.181 1.00 97.62 88 VAL A O 1
ATOM 625 N N . SER A 1 89 ? -29.725 3.846 37.349 1.00 95.06 89 SER A N 1
ATOM 626 C CA . SER A 1 89 ? -29.722 5.309 37.229 1.00 95.06 89 SER A CA 1
ATOM 627 C C . SER A 1 89 ? -28.382 5.924 37.643 1.00 95.06 89 SER A C 1
ATOM 629 O O . SER A 1 89 ? -27.830 6.749 36.910 1.00 95.06 89 SER A O 1
ATOM 631 N N . GLY A 1 90 ? -27.820 5.496 38.778 1.00 88.56 90 GLY A N 1
ATOM 632 C CA . GLY A 1 90 ? -26.557 6.002 39.323 1.00 88.56 90 GLY A CA 1
ATOM 633 C C . GLY A 1 90 ? -26.584 7.476 39.743 1.00 88.56 90 GLY A C 1
ATOM 634 O O . GLY A 1 90 ? -27.603 8.163 39.663 1.00 88.56 90 GLY A O 1
ATOM 635 N N . SER A 1 91 ? -25.425 8.011 40.135 1.00 90.12 91 SER A N 1
ATOM 636 C CA . SER A 1 91 ? -25.211 9.433 40.461 1.00 90.12 91 SER A CA 1
ATOM 637 C C . SER A 1 91 ? -23.772 9.862 40.125 1.00 90.12 91 SER A C 1
ATOM 639 O O . SER A 1 91 ? -22.886 9.028 39.976 1.00 90.12 91 SER A O 1
ATOM 641 N N . GLY A 1 92 ? -23.521 11.162 39.944 1.00 92.75 92 GLY A N 1
ATOM 642 C CA . GLY A 1 92 ? -22.181 11.657 39.594 1.00 92.75 92 GLY A CA 1
ATOM 643 C C . GLY A 1 92 ? -21.714 11.237 38.192 1.00 92.75 92 GLY A C 1
ATOM 644 O O . GLY A 1 92 ? -22.491 11.283 37.240 1.00 92.75 92 GLY A O 1
ATOM 645 N N . SER A 1 93 ? -20.437 10.858 38.058 1.00 93.12 93 SER A N 1
ATOM 646 C CA . SER A 1 93 ? -19.798 10.536 36.769 1.00 93.12 93 SER A CA 1
ATOM 647 C C . SER A 1 93 ? -19.941 9.081 36.315 1.00 93.12 93 SER A C 1
ATOM 649 O O . SER A 1 93 ? -19.558 8.774 35.191 1.00 93.12 93 SER A O 1
ATOM 651 N N . GLN A 1 94 ? -20.477 8.182 37.144 1.00 95.94 94 GLN A N 1
ATOM 652 C CA . GLN A 1 94 ? -20.678 6.781 36.770 1.00 95.94 94 GLN A CA 1
ATOM 653 C C . GLN A 1 94 ? -21.893 6.167 37.468 1.00 95.94 94 GLN A C 1
ATOM 655 O O . GLN A 1 94 ? -22.305 6.633 38.525 1.00 95.94 94 GLN A O 1
ATOM 660 N N . ILE A 1 95 ? -22.449 5.099 36.908 1.00 97.38 95 ILE A N 1
ATOM 661 C CA . ILE A 1 95 ? -23.468 4.284 37.576 1.00 97.38 95 ILE A CA 1
ATOM 662 C C . ILE A 1 95 ? -22.791 3.274 38.502 1.00 97.38 95 ILE A C 1
ATOM 664 O O . ILE A 1 95 ? -23.106 3.213 39.688 1.00 97.38 95 ILE A O 1
ATOM 668 N N . PHE A 1 96 ? -21.808 2.541 37.980 1.00 97.62 96 PHE A N 1
ATOM 669 C CA . PHE A 1 96 ? -21.036 1.548 38.709 1.00 97.62 96 PHE A CA 1
ATOM 670 C C . PHE A 1 96 ? -19.552 1.895 38.675 1.00 97.62 96 PHE A C 1
ATOM 672 O O . PHE A 1 96 ? -18.940 2.011 37.611 1.00 97.62 96 PHE A O 1
ATOM 679 N N . LEU A 1 97 ? -18.964 2.036 39.862 1.00 95.44 97 LEU A N 1
ATOM 680 C CA . LEU A 1 97 ? -17.525 2.173 40.042 1.00 95.44 97 LEU A CA 1
ATOM 681 C C . LEU A 1 97 ? -16.929 0.810 40.395 1.00 95.44 97 LEU A C 1
ATOM 683 O O . LEU A 1 97 ? -17.294 0.213 41.407 1.00 95.44 97 LEU A O 1
ATOM 687 N N . ILE A 1 98 ? -15.977 0.350 39.590 1.00 94.81 98 ILE A N 1
ATOM 688 C CA . ILE A 1 98 ? -15.169 -0.835 39.874 1.00 94.81 98 ILE A CA 1
ATOM 689 C C . ILE A 1 98 ? -13.735 -0.351 40.082 1.00 94.81 98 ILE A C 1
ATOM 691 O O . ILE A 1 98 ? -12.959 -0.210 39.138 1.00 94.81 98 ILE A O 1
ATOM 695 N N . ALA A 1 99 ? -13.410 -0.020 41.331 1.00 89.38 99 ALA A N 1
ATOM 696 C CA . ALA A 1 99 ? -12.091 0.460 41.723 1.00 89.38 99 ALA A CA 1
ATOM 697 C C . ALA A 1 99 ? -11.284 -0.669 42.371 1.00 89.38 99 ALA A C 1
ATOM 699 O O . ALA A 1 99 ? -11.833 -1.431 43.166 1.00 89.38 99 ALA A O 1
ATOM 700 N N . THR A 1 100 ? -9.996 -0.763 42.018 1.00 84.00 100 THR A N 1
ATOM 701 C CA . THR A 1 100 ? -8.958 -1.581 42.691 1.00 84.00 100 THR A CA 1
ATOM 702 C C . THR A 1 100 ? -9.228 -3.086 42.823 1.00 84.00 100 THR A C 1
ATOM 704 O O . THR A 1 100 ? -8.438 -3.800 43.440 1.00 84.00 100 THR A O 1
ATOM 707 N N . LYS A 1 101 ? -10.300 -3.604 42.213 1.00 91.06 101 LYS A N 1
ATOM 708 C CA . LYS A 1 101 ? -10.722 -4.998 42.341 1.00 91.06 101 LYS A CA 1
ATOM 709 C C . LYS A 1 101 ? -11.174 -5.572 41.005 1.00 91.06 101 LYS A C 1
ATOM 711 O O . LYS A 1 101 ? -12.200 -5.173 40.462 1.00 91.06 101 LYS A O 1
ATOM 716 N N . VAL A 1 102 ? -10.437 -6.572 40.525 1.00 96.25 102 VAL A N 1
ATOM 717 C CA . VAL A 1 102 ? -10.815 -7.333 39.330 1.00 96.25 102 VAL A CA 1
ATOM 718 C C . VAL A 1 102 ? -12.022 -8.207 39.635 1.00 96.25 102 VAL A C 1
ATOM 720 O O . VAL A 1 102 ? -11.993 -8.956 40.606 1.00 96.25 102 VAL A O 1
ATOM 723 N N . ILE A 1 103 ? -13.054 -8.153 38.799 1.00 97.19 103 ILE A N 1
ATOM 724 C CA . ILE A 1 103 ? -14.216 -9.047 38.867 1.00 97.19 103 ILE A CA 1
ATOM 725 C C . ILE A 1 103 ? -14.646 -9.461 37.459 1.00 97.19 103 ILE A C 1
ATOM 727 O O . ILE A 1 103 ? -14.312 -8.802 36.473 1.00 97.19 103 ILE A O 1
ATOM 731 N N . LYS A 1 104 ? -15.410 -10.549 37.377 1.00 98.19 104 LYS A N 1
ATOM 732 C CA . LYS A 1 104 ? -16.031 -11.036 36.142 1.00 98.19 104 LYS A CA 1
ATOM 733 C C . LYS A 1 104 ? -17.537 -10.852 36.236 1.00 98.19 104 LYS A C 1
ATOM 735 O O . LYS A 1 104 ? -18.138 -11.408 37.146 1.00 98.19 104 LYS A O 1
ATOM 740 N N . ILE A 1 105 ? -18.150 -10.109 35.324 1.00 98.19 105 ILE A N 1
ATOM 741 C CA . ILE A 1 105 ? -19.598 -9.887 35.277 1.00 98.19 105 ILE A CA 1
ATOM 742 C C . ILE A 1 105 ? -20.184 -10.702 34.128 1.00 98.19 105 ILE A C 1
ATOM 744 O O . ILE A 1 105 ? -19.831 -10.490 32.967 1.00 98.19 105 ILE A O 1
ATOM 748 N N . ARG A 1 106 ? -21.084 -11.632 34.460 1.00 97.12 106 ARG A N 1
ATOM 749 C CA . ARG A 1 106 ? -21.716 -12.548 33.505 1.00 97.12 106 ARG A CA 1
ATOM 750 C C . ARG A 1 106 ? -23.236 -12.463 33.573 1.00 97.12 106 ARG A C 1
ATOM 752 O O . ARG A 1 106 ? -23.814 -12.586 34.653 1.00 97.12 106 ARG A O 1
ATOM 759 N N . GLY A 1 107 ? -23.876 -12.281 32.425 1.00 94.38 107 GLY A N 1
ATOM 760 C CA . GLY A 1 107 ? -25.330 -12.349 32.294 1.00 94.38 107 GLY A CA 1
ATOM 761 C C . GLY A 1 107 ? -25.836 -13.702 31.783 1.00 94.38 107 GLY A C 1
ATOM 762 O O . GLY A 1 107 ? -25.116 -14.702 31.778 1.00 94.38 107 GLY A O 1
ATOM 763 N N . TYR A 1 108 ? -27.103 -13.723 31.364 1.00 89.06 108 TYR A N 1
ATOM 764 C CA . TYR A 1 108 ? -27.826 -14.900 30.854 1.00 89.06 108 TYR A CA 1
ATOM 765 C C . TYR A 1 108 ? -28.048 -14.873 29.336 1.00 89.06 108 TYR A C 1
ATOM 767 O O . TYR A 1 108 ? -28.980 -15.494 28.826 1.00 89.06 108 TYR A O 1
ATOM 775 N N . GLY A 1 109 ? -27.191 -14.164 28.613 1.00 86.25 109 GLY A N 1
ATOM 776 C CA . GLY A 1 109 ? -27.205 -14.083 27.161 1.00 86.25 109 GLY A CA 1
ATOM 777 C C . GLY A 1 109 ? -27.590 -12.700 26.651 1.00 86.25 109 GLY A C 1
ATOM 778 O O . GLY A 1 109 ? -28.156 -11.864 27.359 1.00 86.25 109 GLY A O 1
ATOM 779 N N . MET A 1 110 ? -27.255 -12.492 25.385 1.00 84.88 110 MET A N 1
ATOM 780 C CA . MET A 1 110 ? -27.450 -11.252 24.647 1.00 84.88 110 MET A CA 1
ATOM 781 C C . MET A 1 110 ? -28.687 -11.350 23.738 1.00 84.88 110 MET A C 1
ATOM 783 O O . MET A 1 110 ? -28.957 -12.400 23.156 1.00 84.88 110 MET A O 1
ATOM 787 N N . SER A 1 111 ? -29.426 -10.252 23.591 1.00 78.44 111 SER A N 1
ATOM 788 C CA . SER A 1 111 ? -30.594 -10.114 22.723 1.00 78.44 111 SER A CA 1
ATOM 789 C C . SER A 1 111 ? -30.680 -8.701 22.154 1.00 78.44 111 SER A C 1
ATOM 791 O O . SER A 1 111 ? -30.675 -7.720 22.895 1.00 78.44 111 SER A O 1
ATOM 793 N N . VAL A 1 112 ? -30.843 -8.595 20.834 1.00 69.50 112 VAL A N 1
ATOM 794 C CA . VAL A 1 112 ? -30.931 -7.308 20.119 1.00 69.50 112 VAL A CA 1
ATOM 795 C C . VAL A 1 112 ? -32.167 -6.499 20.540 1.00 69.50 112 VAL A C 1
ATOM 797 O O . VAL A 1 112 ? -32.148 -5.275 20.474 1.00 69.50 112 VAL A O 1
ATOM 800 N N . THR A 1 113 ? -33.234 -7.152 21.015 1.00 71.19 113 THR A N 1
ATOM 801 C CA . THR A 1 113 ? -34.441 -6.464 21.508 1.00 71.19 113 THR A CA 1
ATOM 802 C C . THR A 1 113 ? -34.324 -6.021 22.967 1.00 71.19 113 THR A C 1
ATOM 804 O O . THR A 1 113 ? -35.178 -5.280 23.444 1.00 71.19 113 THR A O 1
ATOM 807 N N . GL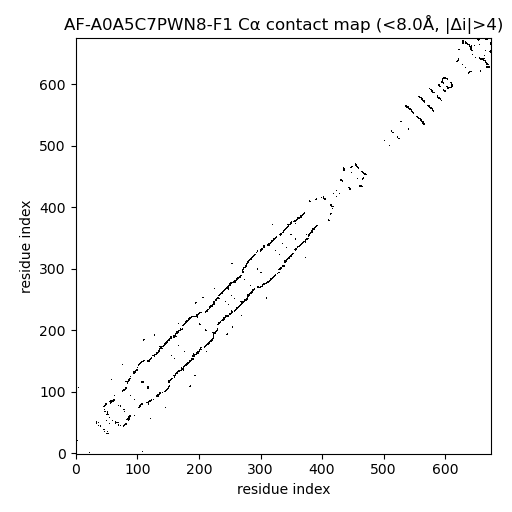Y A 1 114 ? -33.309 -6.489 23.708 1.00 65.62 114 GLY A N 1
ATOM 808 C CA . GLY A 1 114 ? -33.104 -6.168 25.127 1.00 65.62 114 GLY A CA 1
ATOM 809 C C . GLY A 1 114 ? -34.176 -6.709 26.089 1.00 65.62 114 GLY A C 1
ATOM 810 O O . GLY A 1 114 ? -34.135 -6.391 27.280 1.00 65.62 114 GLY A O 1
ATOM 811 N N . THR A 1 115 ? -35.128 -7.509 25.596 1.00 69.50 115 THR A N 1
ATOM 812 C CA . THR A 1 115 ? -36.260 -8.074 26.361 1.00 69.50 115 THR A CA 1
ATOM 813 C C . THR A 1 115 ? -36.018 -9.498 26.862 1.00 69.50 115 THR A C 1
ATOM 815 O O . THR A 1 115 ? -36.789 -10.006 27.672 1.00 69.50 115 THR A O 1
ATOM 818 N N . THR A 1 116 ? -34.964 -10.156 26.382 1.00 77.69 116 THR A N 1
ATOM 819 C CA . THR A 1 116 ? -34.554 -11.504 26.791 1.00 77.69 116 THR A CA 1
ATOM 820 C C . THR A 1 116 ? -33.083 -11.504 27.191 1.00 77.69 116 THR A C 1
ATOM 822 O O . THR A 1 116 ? -32.274 -10.770 26.621 1.00 77.69 116 THR A O 1
ATOM 825 N N . GLY A 1 117 ? -32.732 -12.333 28.173 1.00 87.81 117 GLY A N 1
ATOM 826 C CA . GLY A 1 11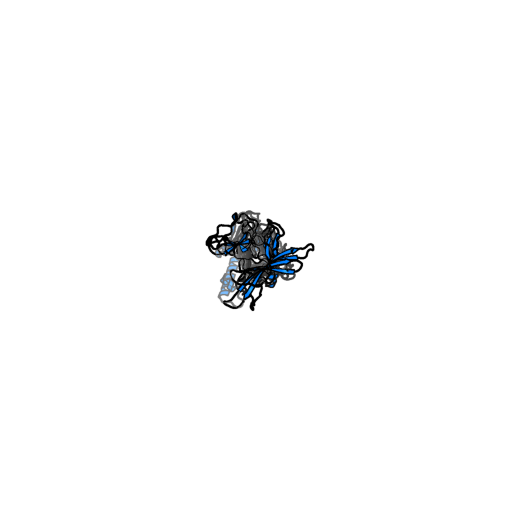7 ? -31.394 -12.345 28.753 1.00 87.81 117 GLY A CA 1
ATOM 827 C C . GLY A 1 117 ? -31.207 -11.243 29.796 1.00 87.81 117 GLY A C 1
ATOM 828 O O . GLY A 1 117 ? -32.154 -10.614 30.270 1.00 87.81 117 GLY A O 1
ATOM 829 N N . THR A 1 118 ? -29.960 -11.026 30.190 1.00 94.44 118 THR A N 1
ATOM 830 C CA . THR A 1 118 ? -29.620 -9.976 31.152 1.00 94.44 118 THR A CA 1
ATOM 831 C C . THR A 1 118 ? -29.507 -8.643 30.434 1.00 94.44 118 THR A C 1
ATOM 833 O O . THR A 1 118 ? -28.734 -8.531 29.487 1.00 94.44 118 THR A O 1
ATOM 836 N N . THR A 1 119 ? -30.189 -7.612 30.925 1.00 95.94 119 THR A N 1
ATOM 837 C CA . THR A 1 119 ? -30.092 -6.255 30.382 1.00 95.94 119 THR A CA 1
ATOM 838 C C . THR A 1 119 ? -29.825 -5.252 31.499 1.00 95.94 119 THR A C 1
ATOM 840 O O . THR A 1 119 ? -30.650 -5.092 32.392 1.00 95.94 119 THR A O 1
ATOM 843 N N . PHE A 1 120 ? -28.711 -4.523 31.425 1.00 96.62 120 PHE A N 1
ATOM 844 C CA . PHE A 1 120 ? -28.540 -3.274 32.167 1.00 96.62 120 PHE A CA 1
ATOM 845 C C . PHE A 1 120 ? -29.345 -2.184 31.459 1.00 96.62 120 PHE A C 1
ATOM 847 O O . PHE A 1 120 ? -29.004 -1.754 30.355 1.00 96.62 120 PHE A O 1
ATOM 854 N N . TYR A 1 121 ? -30.456 -1.793 32.074 1.00 95.31 121 TYR A N 1
ATOM 855 C CA . TYR A 1 121 ? -31.461 -0.915 31.496 1.00 95.31 121 TYR A CA 1
ATOM 856 C C . TYR A 1 121 ? -31.294 0.491 32.067 1.00 95.31 121 TYR A C 1
ATOM 858 O O . TYR A 1 121 ? -31.725 0.790 33.174 1.00 95.31 121 TYR A O 1
ATOM 866 N N . ILE A 1 122 ? -30.589 1.355 31.348 1.00 96.25 122 ILE A N 1
ATOM 867 C CA . ILE A 1 122 ? -30.250 2.695 31.820 1.00 96.25 122 ILE A CA 1
ATOM 868 C C . ILE A 1 122 ? -31.525 3.547 31.875 1.00 96.25 122 ILE A C 1
ATOM 870 O O . ILE A 1 122 ? -32.228 3.702 30.874 1.00 96.25 122 ILE A O 1
ATOM 874 N N . ALA A 1 123 ? -31.826 4.092 33.052 1.00 96.62 123 ALA A N 1
ATOM 875 C CA . ALA A 1 123 ? -33.049 4.833 33.322 1.00 96.62 123 ALA A CA 1
ATOM 876 C C . ALA A 1 123 ? -33.182 6.096 32.457 1.00 96.62 123 ALA A C 1
ATOM 878 O O . ALA A 1 123 ? -32.201 6.737 32.065 1.00 96.62 123 ALA A O 1
ATOM 879 N N . THR A 1 124 ? -34.427 6.485 32.191 1.00 95.06 124 THR A N 1
ATOM 880 C CA . THR A 1 124 ? -34.729 7.730 31.472 1.00 95.06 124 THR A CA 1
ATOM 881 C C . THR A 1 124 ? -34.161 8.940 32.225 1.00 95.06 124 THR A C 1
ATOM 883 O O . THR A 1 124 ? -34.290 9.039 33.443 1.00 95.06 124 THR A O 1
ATOM 886 N N . GLY A 1 125 ? -33.530 9.873 31.505 1.00 92.75 125 GLY A N 1
ATOM 887 C CA . GLY A 1 125 ? -32.948 11.092 32.087 1.00 92.75 125 GLY A CA 1
ATOM 888 C C . GLY A 1 125 ? -31.518 10.942 32.617 1.00 92.75 125 GLY A C 1
ATOM 889 O O . GLY A 1 125 ? -30.965 11.901 33.155 1.00 92.75 125 GLY A O 1
ATOM 890 N N . VAL A 1 126 ? -30.882 9.776 32.454 1.00 96.06 126 VAL A N 1
ATOM 891 C CA . VAL A 1 126 ? -29.461 9.605 32.780 1.00 96.06 126 VAL A CA 1
ATOM 892 C C . VAL A 1 126 ? -28.592 10.510 31.883 1.00 96.06 126 VAL A C 1
ATOM 894 O O . VAL A 1 126 ? -28.633 10.343 30.665 1.00 96.06 126 VAL A O 1
ATOM 897 N N . PRO A 1 127 ? -27.775 11.438 32.437 1.00 94.75 127 PRO A N 1
ATOM 898 C CA . PRO A 1 127 ? -26.980 12.360 31.631 1.00 94.75 127 PRO A CA 1
ATOM 899 C C . PRO A 1 127 ? -25.966 11.661 30.728 1.00 94.75 127 PRO A C 1
ATOM 901 O O . PRO A 1 127 ? -25.367 10.650 31.099 1.00 94.75 127 PRO A O 1
ATOM 904 N N . VAL A 1 128 ? -25.696 12.280 29.580 1.00 94.38 128 VAL A N 1
ATOM 905 C CA . VAL A 1 128 ? -24.697 11.840 28.586 1.00 94.38 128 VAL A CA 1
ATOM 906 C C . VAL A 1 128 ? -23.244 11.992 29.055 1.00 94.38 128 VAL A C 1
ATOM 908 O O . VAL A 1 128 ? -22.315 11.692 28.319 1.00 94.38 128 VAL A O 1
ATOM 911 N N . SER A 1 129 ? -23.027 12.487 30.276 1.00 94.38 129 SER A N 1
ATOM 912 C CA . SER A 1 129 ? -21.715 12.615 30.918 1.00 94.38 129 SER A CA 1
ATOM 913 C C . SER A 1 129 ? -21.387 11.458 31.867 1.00 94.38 129 SER A C 1
ATOM 915 O O . SER A 1 129 ? -20.289 11.433 32.421 1.00 94.38 129 SER A O 1
ATOM 917 N N . ARG A 1 130 ? -22.323 10.522 32.071 1.00 95.44 130 ARG A N 1
ATOM 918 C CA . ARG A 1 130 ? -22.225 9.472 33.086 1.00 95.44 130 ARG A CA 1
ATOM 919 C C . ARG A 1 130 ? -21.889 8.118 32.476 1.00 95.44 130 ARG A C 1
ATOM 921 O O . ARG A 1 130 ? -22.638 7.609 31.653 1.00 95.44 130 ARG A O 1
ATOM 928 N N . ASP A 1 131 ? -20.793 7.514 32.903 1.00 97.12 131 ASP A N 1
ATOM 929 C CA . ASP A 1 131 ? -20.401 6.177 32.452 1.00 97.12 131 ASP A CA 1
ATOM 930 C C . ASP A 1 131 ? -21.277 5.096 33.102 1.00 97.12 131 ASP A C 1
ATOM 932 O O . ASP A 1 131 ? -21.745 5.267 34.227 1.00 97.12 131 ASP A O 1
ATOM 936 N N . LEU A 1 132 ? -21.496 3.958 32.441 1.00 97.50 132 LEU A N 1
ATOM 937 C CA . LEU A 1 132 ? -22.145 2.819 33.094 1.00 97.50 132 LEU A CA 1
ATOM 938 C C . LEU A 1 132 ? -21.153 2.130 34.032 1.00 97.50 132 LEU A C 1
ATOM 940 O O . LEU A 1 132 ? -21.311 2.204 35.247 1.00 97.50 132 LEU A O 1
ATOM 944 N N . PHE A 1 133 ? -20.120 1.497 33.475 1.00 97.50 133 PHE A N 1
ATOM 945 C CA . PHE A 1 133 ? -19.029 0.899 34.234 1.00 97.50 133 PHE A CA 1
ATOM 946 C C . PHE A 1 133 ? -17.787 1.765 34.091 1.00 97.50 133 PHE A C 1
ATOM 948 O O . PHE A 1 133 ? -17.154 1.779 33.035 1.00 97.50 133 PHE A O 1
ATOM 955 N N . ARG A 1 134 ? -17.407 2.450 35.169 1.00 95.88 134 ARG A N 1
ATOM 956 C CA . ARG A 1 134 ? -16.089 3.076 35.273 1.00 95.88 134 ARG A CA 1
ATOM 957 C C . ARG A 1 134 ? -15.165 2.146 36.043 1.00 95.88 134 ARG A C 1
ATOM 959 O O . ARG A 1 134 ? -15.378 1.888 37.228 1.00 95.88 134 ARG A O 1
ATOM 966 N N . ILE A 1 135 ? -14.153 1.636 35.355 1.00 95.56 135 ILE A N 1
ATOM 967 C CA . ILE A 1 135 ? -13.133 0.747 35.897 1.00 95.56 135 ILE A CA 1
ATOM 968 C C . ILE A 1 135 ? -11.873 1.571 36.118 1.00 95.56 135 ILE A C 1
ATOM 970 O O . ILE A 1 135 ? -11.358 2.179 35.184 1.00 95.56 135 ILE A O 1
ATOM 974 N N . THR A 1 136 ? -11.376 1.602 37.351 1.00 93.19 136 THR A N 1
ATOM 975 C CA . THR A 1 136 ? -10.214 2.423 37.705 1.00 93.19 136 THR A CA 1
ATOM 976 C C . THR A 1 136 ? -9.329 1.753 38.756 1.00 93.19 136 THR A C 1
ATOM 978 O O . THR A 1 136 ? -9.681 0.728 39.346 1.00 93.19 136 THR A O 1
ATOM 981 N N . GLY A 1 137 ? -8.151 2.323 38.986 1.00 89.44 137 GLY A N 1
ATOM 982 C CA . GLY A 1 137 ? -7.173 1.849 39.957 1.00 89.44 137 GLY A CA 1
ATOM 983 C C . GLY A 1 137 ? -6.537 3.004 40.718 1.00 89.44 137 GLY A C 1
ATOM 984 O O . GLY A 1 137 ? -6.692 4.172 40.372 1.00 89.44 137 GLY A O 1
ATOM 985 N N . THR A 1 138 ? -5.816 2.664 41.776 1.00 88.88 138 THR A N 1
ATOM 986 C CA . THR A 1 138 ? -4.891 3.577 42.454 1.00 88.88 138 THR A CA 1
ATOM 987 C C . THR A 1 138 ? -3.502 3.460 41.838 1.00 88.88 138 THR A C 1
ATOM 989 O O . THR A 1 138 ? -3.218 2.501 41.117 1.00 88.88 138 THR A O 1
ATOM 992 N N . THR A 1 139 ? -2.609 4.397 42.151 1.00 86.81 139 THR A N 1
ATOM 993 C CA . THR A 1 139 ? -1.239 4.395 41.628 1.00 86.81 139 THR A CA 1
ATOM 994 C C . THR A 1 139 ? -0.551 3.032 41.774 1.00 86.81 139 THR A C 1
ATOM 996 O O . THR A 1 139 ? -0.532 2.462 42.864 1.00 86.81 139 THR A O 1
ATOM 999 N N . GLY A 1 140 ? -0.007 2.509 40.671 1.00 85.00 140 GLY A N 1
ATOM 1000 C CA . GLY A 1 140 ? 0.685 1.215 40.617 1.00 85.00 140 GLY A CA 1
ATOM 1001 C C . GLY A 1 140 ? -0.224 -0.021 40.595 1.00 85.00 140 GLY A C 1
ATOM 1002 O O . GLY A 1 140 ? 0.271 -1.140 40.732 1.00 85.00 140 GLY A O 1
ATOM 1003 N N . SER A 1 141 ? -1.541 0.143 40.432 1.00 88.81 141 SER A N 1
ATOM 1004 C CA . SER A 1 141 ? -2.469 -0.992 40.361 1.00 88.81 141 SER A CA 1
ATOM 1005 C C . SER A 1 141 ? -2.143 -1.923 39.189 1.00 88.81 141 SER A C 1
ATOM 1007 O O . SER A 1 141 ? -1.894 -1.475 38.070 1.00 88.81 141 SER A O 1
ATOM 1009 N N . ASN A 1 142 ? -2.216 -3.236 39.423 1.00 90.50 142 ASN A N 1
ATOM 1010 C CA . ASN A 1 142 ? -2.096 -4.253 38.380 1.00 90.50 142 ASN A CA 1
ATOM 1011 C C . ASN A 1 142 ? -3.383 -5.081 38.297 1.00 90.50 142 ASN A C 1
ATOM 1013 O O . ASN A 1 142 ? -3.573 -6.032 39.054 1.00 90.50 142 ASN A O 1
ATOM 1017 N N . LEU A 1 143 ? -4.297 -4.673 37.417 1.00 93.25 143 LEU A N 1
ATOM 1018 C CA . LEU A 1 143 ? -5.663 -5.183 37.355 1.00 93.25 143 LEU A CA 1
ATOM 1019 C C . LEU A 1 143 ? -5.823 -6.066 36.113 1.00 93.25 143 LEU A C 1
ATOM 1021 O O . LEU A 1 143 ? -6.045 -5.581 35.003 1.00 93.25 143 LEU A O 1
ATOM 1025 N N . ARG A 1 144 ? -5.674 -7.380 36.310 1.00 94.00 144 ARG A N 1
ATOM 1026 C CA . ARG A 1 144 ? -5.617 -8.374 35.231 1.00 94.00 144 ARG A CA 1
ATOM 1027 C C . ARG A 1 144 ? -6.793 -9.340 35.284 1.00 94.00 144 ARG A C 1
ATOM 1029 O O . ARG A 1 144 ? -7.061 -9.884 36.353 1.00 94.00 144 ARG A O 1
ATOM 1036 N N . GLY A 1 145 ? -7.457 -9.586 34.155 1.00 96.12 145 GLY A N 1
ATOM 1037 C CA . GLY A 1 145 ? -8.463 -10.651 34.042 1.00 96.12 145 GLY A CA 1
ATOM 1038 C C . GLY A 1 145 ? -9.921 -10.225 34.242 1.00 96.12 145 GLY A C 1
ATOM 1039 O O . GLY A 1 145 ? -10.733 -11.048 34.677 1.00 96.12 145 GLY A O 1
ATOM 1040 N N . TYR A 1 146 ? -10.265 -8.961 33.964 1.00 98.12 146 TYR A N 1
ATOM 1041 C CA . TYR A 1 146 ? -11.673 -8.545 33.919 1.00 98.12 146 TYR A CA 1
ATOM 1042 C C . TYR A 1 146 ? -12.419 -9.307 32.827 1.00 98.12 146 TYR A C 1
ATOM 1044 O O . TYR A 1 146 ? -11.898 -9.509 31.733 1.00 98.12 146 TYR A O 1
ATOM 1052 N N . GLU A 1 147 ? -13.670 -9.663 33.095 1.00 98.25 147 GLU A N 1
ATOM 1053 C CA . GLU A 1 147 ? -14.550 -10.241 32.084 1.00 98.25 147 GLU A CA 1
ATOM 1054 C C . GLU A 1 147 ? -15.915 -9.565 32.140 1.00 98.25 147 GLU A C 1
ATOM 1056 O O . GLU A 1 147 ? -16.496 -9.434 33.215 1.00 98.25 147 GLU A O 1
ATOM 1061 N N . PHE A 1 148 ? -16.435 -9.183 30.982 1.00 98.50 148 PHE A N 1
ATOM 1062 C CA . PHE A 1 148 ? -17.801 -8.716 30.799 1.00 98.50 148 PHE A CA 1
ATOM 1063 C C . PHE A 1 148 ? -18.422 -9.549 29.687 1.00 98.50 148 PHE A C 1
ATOM 1065 O O . PHE A 1 148 ? -17.971 -9.476 28.540 1.00 98.50 148 PHE A O 1
ATOM 1072 N N . SER A 1 149 ? -19.409 -10.383 30.019 1.00 97.56 149 SER A N 1
ATOM 1073 C CA . SER A 1 149 ? -19.977 -11.287 29.025 1.00 97.56 149 SER A CA 1
ATOM 1074 C C . SER A 1 149 ? -21.459 -11.596 29.187 1.00 97.56 149 SER A C 1
ATOM 1076 O O . SER A 1 149 ? -21.991 -11.618 30.295 1.00 97.56 149 SER A O 1
ATOM 1078 N N . GLU A 1 150 ? -22.110 -11.889 28.058 1.00 95.69 150 GLU A N 1
ATOM 1079 C CA . GLU A 1 150 ? -23.463 -12.465 27.994 1.00 95.69 150 GLU A CA 1
ATOM 1080 C C . GLU A 1 150 ? -24.576 -11.534 28.502 1.00 95.69 150 GLU A C 1
ATOM 1082 O O . GLU A 1 150 ? -25.478 -11.976 29.215 1.00 95.69 150 GLU A O 1
ATOM 1087 N N . PHE A 1 151 ? -24.534 -10.242 28.167 1.00 96.12 151 PHE A N 1
ATOM 1088 C CA . PHE A 1 151 ? -25.591 -9.299 28.551 1.00 96.12 151 PHE A CA 1
ATOM 1089 C C . PHE A 1 151 ? -25.775 -8.146 27.560 1.00 96.12 151 PHE A C 1
ATOM 1091 O O . PHE A 1 151 ? -24.936 -7.873 26.701 1.00 96.12 151 PHE A O 1
ATOM 1098 N N . ASN A 1 152 ? -26.884 -7.435 27.727 1.00 96.50 152 ASN A N 1
ATOM 1099 C CA . ASN A 1 152 ? -27.240 -6.230 26.998 1.00 96.50 152 ASN A CA 1
ATOM 1100 C C . ASN A 1 152 ? -27.062 -4.987 27.876 1.00 96.50 152 ASN A C 1
ATOM 1102 O O . ASN A 1 152 ? -27.204 -5.035 29.098 1.00 96.50 152 ASN A O 1
ATOM 1106 N N . VAL A 1 153 ? -26.834 -3.854 27.232 1.00 95.75 153 VAL A N 1
ATOM 1107 C CA . VAL A 1 153 ? -26.860 -2.512 27.796 1.00 95.75 153 VAL A CA 1
ATOM 1108 C C . VAL A 1 153 ? -27.696 -1.655 26.861 1.00 95.75 153 VAL A C 1
ATOM 1110 O O . VAL A 1 153 ? -27.356 -1.487 25.690 1.00 95.75 153 VAL A O 1
ATOM 1113 N N . THR A 1 154 ? -28.811 -1.135 27.362 1.00 94.00 154 THR A N 1
ATOM 1114 C CA . THR A 1 154 ? -29.730 -0.312 26.569 1.00 94.00 154 THR A CA 1
ATOM 1115 C C . THR A 1 154 ? -30.379 0.770 27.424 1.00 94.00 154 THR A C 1
ATOM 1117 O O . THR A 1 154 ? -30.264 0.747 28.647 1.00 94.00 154 THR A O 1
ATOM 1120 N N . MET A 1 155 ? -31.048 1.722 26.782 1.00 91.88 155 MET A N 1
ATOM 1121 C CA . MET A 1 155 ? -31.787 2.802 27.436 1.00 91.88 155 MET A CA 1
ATOM 1122 C C . MET A 1 155 ? -33.254 2.426 27.623 1.00 91.88 155 MET A C 1
ATOM 1124 O O . MET A 1 155 ? -33.847 1.809 26.741 1.00 91.88 155 MET A O 1
ATOM 1128 N N . GLN A 1 156 ? -33.855 2.883 28.723 1.00 92.12 156 GLN A N 1
ATOM 1129 C CA . GLN A 1 156 ? -35.298 2.795 28.943 1.00 92.12 156 GLN A CA 1
ATOM 1130 C C . GLN A 1 156 ? -36.094 3.623 27.942 1.00 92.12 156 GLN A C 1
ATOM 1132 O O . GLN A 1 156 ? -37.095 3.164 27.398 1.00 92.12 156 GLN A O 1
ATOM 1137 N N . SER A 1 157 ? -35.630 4.839 27.679 1.00 90.88 157 SER A N 1
ATOM 1138 C CA . SER A 1 157 ? -36.098 5.664 26.575 1.00 90.88 157 SER A CA 1
ATOM 1139 C C . SER A 1 157 ? -35.050 6.726 26.238 1.00 90.88 157 SER A C 1
ATOM 1141 O O . SER A 1 157 ? -34.232 7.095 27.086 1.00 90.88 157 SER A O 1
ATOM 1143 N N . GLY A 1 158 ? -35.069 7.214 24.996 1.00 90.44 158 GLY A N 1
ATOM 1144 C CA . GLY A 1 158 ? -34.157 8.258 24.527 1.00 90.44 158 GLY A CA 1
ATOM 1145 C C . GLY A 1 158 ? -32.689 7.823 24.486 1.00 90.44 158 GLY A C 1
ATOM 1146 O O . GLY A 1 158 ? -32.366 6.669 24.207 1.00 90.44 158 GLY A O 1
ATOM 1147 N N . THR A 1 159 ? -31.798 8.778 24.743 1.00 91.00 159 THR A N 1
ATOM 1148 C CA . THR A 1 159 ? -30.343 8.591 24.756 1.00 91.00 159 THR A CA 1
ATOM 1149 C C . THR A 1 159 ? -29.773 9.049 26.090 1.00 91.00 159 THR A C 1
ATOM 1151 O O . THR A 1 159 ? -30.200 10.074 26.622 1.00 91.00 159 THR A O 1
ATOM 1154 N N . GLY A 1 160 ? -28.789 8.333 26.615 1.00 90.62 160 GLY A N 1
ATOM 1155 C CA . GLY A 1 160 ? -28.149 8.656 27.882 1.00 90.62 160 GLY A CA 1
ATOM 1156 C C . GLY A 1 160 ? -26.874 7.854 28.082 1.00 90.62 160 GLY A C 1
ATOM 1157 O O . GLY A 1 160 ? -26.538 6.975 27.289 1.00 90.62 160 GLY A O 1
ATOM 1158 N N . GLY A 1 161 ? -26.150 8.184 29.146 1.00 91.31 161 GLY A N 1
ATOM 1159 C CA . GLY A 1 161 ? -24.842 7.601 29.410 1.00 91.31 161 GLY A CA 1
ATOM 1160 C C . GLY A 1 161 ? -23.756 8.079 28.438 1.00 91.31 161 GLY A C 1
ATOM 1161 O O . GLY A 1 161 ? -24.028 8.508 27.316 1.00 91.31 161 GLY A O 1
ATOM 1162 N N . ARG A 1 162 ? -22.506 8.037 28.896 1.00 94.69 162 ARG A N 1
ATOM 1163 C CA . ARG A 1 162 ? -21.327 8.461 28.136 1.00 94.69 162 ARG A CA 1
ATOM 1164 C C . ARG A 1 162 ? -20.607 7.252 27.552 1.00 94.69 162 ARG A C 1
ATOM 1166 O O . ARG A 1 162 ? -20.679 7.014 26.349 1.00 94.69 162 ARG A O 1
ATOM 1173 N N . HIS A 1 163 ? -19.939 6.475 28.403 1.00 97.44 163 HIS A N 1
ATOM 1174 C CA . HIS A 1 163 ? -19.290 5.227 28.018 1.00 97.44 163 HIS A CA 1
ATOM 1175 C C . HIS A 1 163 ? -19.937 4.022 28.703 1.00 97.44 163 HIS A C 1
ATOM 1177 O O . HIS A 1 163 ? -20.281 4.094 29.882 1.00 97.44 163 HIS A O 1
ATOM 1183 N N . VAL A 1 164 ? -20.072 2.895 27.997 1.00 97.81 164 VAL A N 1
ATOM 1184 C CA . VAL A 1 164 ? -20.567 1.657 28.629 1.00 97.81 164 VAL A CA 1
ATOM 1185 C C . VAL A 1 164 ? -19.471 1.032 29.488 1.00 97.81 164 VAL A C 1
ATOM 1187 O O . VAL A 1 164 ? -19.668 0.848 30.687 1.00 97.81 164 VAL A O 1
ATOM 1190 N N . PHE A 1 165 ? -18.301 0.782 28.903 1.00 98.19 165 PHE A N 1
ATOM 1191 C CA . PHE A 1 165 ? -17.101 0.380 29.632 1.00 98.19 165 PHE A CA 1
ATOM 1192 C C . PHE A 1 165 ? -16.044 1.468 29.508 1.00 98.19 165 PHE A C 1
ATOM 1194 O O . PHE A 1 165 ? -15.528 1.707 28.419 1.00 98.19 165 PHE A O 1
ATOM 1201 N N . HIS A 1 166 ? -15.707 2.114 30.618 1.00 96.94 166 HIS A N 1
ATOM 1202 C CA . HIS A 1 166 ? -14.641 3.104 30.688 1.00 96.94 166 HIS A CA 1
ATOM 1203 C C . HIS A 1 166 ? -13.497 2.552 31.532 1.00 96.94 166 HIS A C 1
ATOM 1205 O O . HIS A 1 166 ? -13.566 2.552 32.761 1.00 96.94 166 HIS A O 1
ATOM 1211 N N . PHE A 1 167 ? -12.450 2.071 30.864 1.00 95.44 167 PHE A N 1
ATOM 1212 C CA . PHE A 1 167 ? -11.196 1.705 31.516 1.00 95.44 167 PHE A CA 1
ATOM 1213 C C . PHE A 1 167 ? -10.359 2.963 31.669 1.00 95.44 167 PHE A C 1
ATOM 1215 O O . PHE A 1 167 ? -9.770 3.443 30.704 1.00 95.44 167 PHE A O 1
ATOM 1222 N N . ASP A 1 168 ? -10.363 3.505 32.878 1.00 92.25 168 ASP A N 1
ATOM 1223 C CA . ASP A 1 168 ? -9.832 4.816 33.200 1.00 92.25 168 ASP A CA 1
ATOM 1224 C C . ASP A 1 168 ? -8.670 4.693 34.184 1.00 92.25 168 ASP A C 1
ATOM 1226 O O . ASP A 1 168 ? -8.870 4.541 35.395 1.00 92.25 168 ASP A O 1
ATOM 1230 N N . SER A 1 169 ? -7.439 4.773 33.682 1.00 88.81 169 SER A N 1
ATOM 1231 C CA . SER A 1 169 ? -6.265 4.851 34.559 1.00 88.81 169 SER A CA 1
ATOM 1232 C C . SER A 1 169 ? -5.985 6.284 35.005 1.00 88.81 169 SER A C 1
ATOM 1234 O O . SER A 1 169 ? -5.103 6.491 35.839 1.00 88.81 169 SER A O 1
ATOM 1236 N N . THR A 1 170 ? -6.744 7.286 34.535 1.00 84.75 170 THR A N 1
ATOM 1237 C CA . THR A 1 170 ? -6.405 8.692 34.789 1.00 84.75 170 THR A CA 1
ATOM 1238 C C . THR A 1 170 ? -6.449 9.094 36.261 1.00 84.75 170 THR A C 1
ATOM 1240 O O . THR A 1 170 ? -5.735 10.005 36.674 1.00 84.75 170 THR A O 1
ATOM 1243 N N . GLY A 1 171 ? -7.209 8.357 37.074 1.00 73.62 171 GLY A N 1
ATOM 1244 C CA . GLY A 1 171 ? -7.262 8.510 38.528 1.00 73.62 171 GLY A CA 1
ATOM 1245 C C . GLY A 1 171 ? -6.085 7.900 39.307 1.00 73.62 171 GLY A C 1
ATOM 1246 O O . GLY A 1 171 ? -5.957 8.181 40.497 1.00 73.62 171 GLY A O 1
ATOM 1247 N N . GLY A 1 172 ? -5.219 7.094 38.678 1.00 72.81 172 GLY A N 1
ATOM 1248 C CA . GLY A 1 172 ? -4.104 6.409 39.341 1.00 72.81 172 GLY A CA 1
ATOM 1249 C C . GLY A 1 172 ? -2.936 6.131 38.395 1.00 72.81 172 GLY A C 1
ATOM 1250 O O . GLY A 1 172 ? -3.008 5.228 37.561 1.00 72.81 172 GLY A O 1
ATOM 1251 N N . ALA A 1 173 ? -1.835 6.872 38.553 1.00 75.62 173 ALA A N 1
ATOM 1252 C CA . ALA A 1 173 ? -0.645 6.740 37.708 1.00 75.62 173 ALA A CA 1
ATOM 1253 C C . ALA A 1 173 ? -0.130 5.288 37.660 1.00 75.62 173 ALA A C 1
ATOM 1255 O O . ALA A 1 173 ? -0.152 4.582 38.666 1.00 75.62 173 ALA A O 1
ATOM 1256 N N . ALA A 1 174 ? 0.343 4.821 36.504 1.00 80.50 174 ALA A N 1
ATOM 1257 C CA . ALA A 1 174 ? 0.818 3.445 36.336 1.00 80.50 174 ALA A CA 1
ATOM 1258 C C . ALA A 1 174 ? -0.220 2.335 36.633 1.00 80.50 174 ALA A C 1
ATOM 1260 O O . ALA A 1 174 ? 0.159 1.203 36.938 1.00 80.50 174 ALA A O 1
ATOM 1261 N N . THR A 1 175 ? -1.526 2.620 36.535 1.00 88.25 175 THR A N 1
ATOM 1262 C CA . THR A 1 175 ? -2.566 1.576 36.603 1.00 88.25 175 THR A CA 1
ATOM 1263 C C . THR A 1 175 ? -2.568 0.746 35.324 1.00 88.25 175 THR A C 1
ATOM 1265 O O . THR A 1 175 ? -2.746 1.284 34.236 1.00 88.25 175 THR A O 1
ATOM 1268 N N . ASN A 1 176 ? -2.422 -0.569 35.455 1.00 90.06 176 ASN A N 1
ATOM 1269 C CA . ASN A 1 176 ? -2.458 -1.526 34.353 1.00 90.06 176 ASN A CA 1
ATOM 1270 C C . ASN A 1 176 ? -3.818 -2.223 34.280 1.00 90.06 176 ASN A C 1
ATOM 1272 O O . ASN A 1 176 ? -4.270 -2.789 35.277 1.00 90.06 176 ASN A O 1
ATOM 1276 N N . PHE A 1 177 ? -4.408 -2.256 33.088 1.00 93.25 177 PHE A N 1
ATOM 1277 C CA . PHE A 1 177 ? -5.524 -3.125 32.736 1.00 93.25 177 PHE A CA 1
ATOM 1278 C C . PHE A 1 177 ? -5.037 -4.118 31.682 1.00 93.25 177 PHE A C 1
ATOM 1280 O O . PHE A 1 177 ? -4.665 -3.719 30.579 1.00 93.25 177 PHE A O 1
ATOM 1287 N N . SER A 1 178 ? -5.015 -5.409 32.007 1.00 94.44 178 SER A N 1
ATOM 1288 C CA . SER A 1 178 ? -4.655 -6.434 31.021 1.00 94.44 178 SER A CA 1
ATOM 1289 C C . SER A 1 178 ? -5.499 -7.687 31.127 1.00 94.44 178 SER A C 1
ATOM 1291 O O . SER A 1 178 ? -6.212 -7.881 32.111 1.00 94.44 178 SER A O 1
ATOM 1293 N N . GLU A 1 179 ? -5.451 -8.527 30.093 1.00 96.31 179 GLU A N 1
ATOM 1294 C CA . GLU A 1 179 ? -6.238 -9.762 30.016 1.00 96.31 179 GLU A CA 1
ATOM 1295 C C . GLU A 1 179 ? -7.740 -9.488 30.200 1.00 96.31 179 GLU A C 1
ATOM 1297 O O . GLU A 1 179 ? -8.471 -10.287 30.783 1.00 96.31 179 GLU A O 1
ATOM 1302 N N . VAL A 1 180 ? -8.194 -8.317 29.745 1.00 98.06 180 VAL A N 1
ATOM 1303 C CA . VAL A 1 180 ? -9.603 -7.935 29.774 1.00 98.06 180 VAL A CA 1
ATOM 1304 C C . VAL A 1 180 ? -10.313 -8.645 28.633 1.00 98.06 180 VAL A C 1
ATOM 1306 O O . VAL A 1 180 ? -9.838 -8.615 27.500 1.00 98.06 180 VAL A O 1
ATOM 1309 N N . LEU A 1 181 ? -11.466 -9.240 28.923 1.00 98.56 181 LEU A N 1
ATOM 1310 C CA . LEU A 1 181 ? -12.340 -9.859 27.937 1.00 98.56 181 LEU A CA 1
ATOM 1311 C C . LEU A 1 181 ? -13.717 -9.190 27.951 1.00 98.56 181 LEU A C 1
ATOM 1313 O O . LEU A 1 181 ? -14.463 -9.309 28.922 1.00 98.56 181 LEU A O 1
ATOM 1317 N N . ILE A 1 182 ? -14.080 -8.535 26.853 1.00 98.62 182 ILE A N 1
ATOM 1318 C CA . ILE A 1 182 ? -15.458 -8.118 26.573 1.00 98.62 182 ILE A CA 1
ATOM 1319 C C . ILE A 1 182 ? -15.979 -9.052 25.488 1.00 98.62 182 ILE A C 1
ATOM 1321 O O . ILE A 1 182 ? -15.459 -9.042 24.374 1.00 98.62 182 ILE A O 1
ATOM 1325 N N . ASN A 1 183 ? -16.953 -9.897 25.819 1.00 97.75 183 ASN A N 1
ATOM 1326 C CA . ASN A 1 183 ? -17.383 -10.985 24.945 1.00 97.75 183 ASN A CA 1
ATOM 1327 C C . ASN A 1 183 ? -18.900 -11.156 24.932 1.00 97.75 183 ASN A C 1
ATOM 1329 O O . ASN A 1 183 ? -19.486 -11.416 25.980 1.00 97.75 183 ASN A O 1
ATOM 1333 N N . ARG A 1 184 ? -19.533 -11.126 23.754 1.00 96.06 184 ARG A N 1
ATOM 1334 C CA . ARG A 1 184 ? -20.993 -11.303 23.619 1.00 96.06 184 ARG A CA 1
ATOM 1335 C C . ARG A 1 184 ? -21.774 -10.293 24.460 1.00 96.06 184 ARG A C 1
ATOM 1337 O O . ARG A 1 184 ? -22.642 -10.657 25.255 1.00 96.06 184 ARG A O 1
ATOM 1344 N N . VAL A 1 185 ? -21.422 -9.020 24.293 1.00 96.50 185 VAL A N 1
ATOM 1345 C CA . VAL A 1 185 ? -22.137 -7.883 24.881 1.00 96.50 185 VAL A CA 1
ATOM 1346 C C . VAL A 1 185 ? -22.865 -7.106 23.790 1.00 96.50 185 VAL A C 1
ATOM 1348 O O . VAL A 1 185 ? -22.281 -6.797 22.754 1.00 96.50 185 VAL A O 1
ATOM 1351 N N . TYR A 1 186 ? -24.125 -6.746 24.033 1.00 96.06 186 TYR A N 1
ATOM 1352 C CA . TYR A 1 186 ? -24.862 -5.798 23.194 1.00 96.06 186 TYR A CA 1
ATOM 1353 C C . TYR A 1 186 ? -24.897 -4.449 23.894 1.00 96.06 186 TYR A C 1
ATOM 1355 O O . TYR A 1 186 ? -25.603 -4.288 24.880 1.00 96.06 186 TYR A O 1
ATOM 1363 N N . ALA A 1 187 ? -24.145 -3.475 23.403 1.00 95.44 187 ALA A N 1
ATOM 1364 C CA . ALA A 1 187 ? -24.197 -2.094 23.855 1.00 95.44 187 ALA A CA 1
ATOM 1365 C C . ALA A 1 187 ? -24.953 -1.263 22.814 1.00 95.44 187 ALA A C 1
ATOM 1367 O O . ALA A 1 187 ? -24.426 -0.973 21.740 1.00 95.44 187 ALA A O 1
ATOM 1368 N N . ALA A 1 188 ? -26.198 -0.893 23.114 1.00 93.44 188 ALA A N 1
ATOM 1369 C CA . ALA A 1 188 ? -27.015 -0.076 22.223 1.00 93.44 188 ALA A CA 1
ATOM 1370 C C . ALA A 1 188 ? -26.381 1.307 22.001 1.00 93.44 188 ALA A C 1
ATOM 1372 O O . ALA A 1 188 ? -25.834 1.898 22.931 1.00 93.44 188 ALA A O 1
ATOM 1373 N N . ALA A 1 189 ? -26.527 1.875 20.800 1.00 91.38 189 ALA A N 1
ATOM 1374 C CA . ALA A 1 189 ? -26.002 3.211 20.489 1.00 91.38 189 ALA A CA 1
ATOM 1375 C C . ALA A 1 189 ? -26.562 4.294 21.431 1.00 91.38 189 ALA A C 1
ATOM 1377 O O . ALA A 1 189 ? -25.831 5.160 21.905 1.00 91.38 189 ALA A O 1
ATOM 1378 N N . GLY A 1 190 ? -27.850 4.190 21.784 1.00 89.81 190 GLY A N 1
ATOM 1379 C CA . GLY A 1 190 ? -28.498 5.114 22.717 1.00 89.81 190 GLY A CA 1
ATOM 1380 C C . GLY A 1 190 ? -27.919 5.093 24.136 1.00 89.81 190 GLY A C 1
ATOM 1381 O O . GLY A 1 190 ? -28.085 6.079 24.846 1.00 89.81 190 GLY A O 1
ATOM 1382 N N . ALA A 1 191 ? -27.222 4.019 24.529 1.00 90.75 191 ALA A N 1
ATOM 1383 C CA . ALA A 1 191 ? -26.562 3.876 25.832 1.00 90.75 191 ALA A CA 1
ATOM 1384 C C . ALA A 1 191 ? -25.132 4.457 25.863 1.00 90.75 191 ALA A C 1
ATOM 1386 O O . ALA A 1 191 ? -24.399 4.288 26.838 1.00 90.75 191 ALA A O 1
ATOM 1387 N N . SER A 1 192 ? -24.688 5.078 24.769 1.00 90.00 192 SER A N 1
ATOM 1388 C CA . SER A 1 192 ? -23.378 5.723 24.631 1.00 90.00 192 SER A CA 1
ATOM 1389 C C . SER A 1 192 ? -23.535 7.044 23.879 1.00 90.00 192 SER A C 1
ATOM 1391 O O . SER A 1 192 ? -22.878 7.259 22.867 1.00 90.00 192 SER A O 1
ATOM 1393 N N . ALA A 1 193 ? -24.457 7.899 24.331 1.00 84.44 193 ALA A N 1
ATOM 1394 C CA . ALA A 1 193 ? -24.985 9.082 23.643 1.00 84.44 193 ALA A CA 1
ATOM 1395 C C . ALA A 1 193 ? -23.920 10.137 23.249 1.00 84.44 193 ALA A C 1
ATOM 1397 O O . ALA A 1 193 ? -23.793 11.185 23.879 1.00 84.44 193 ALA A O 1
ATOM 1398 N N . GLY A 1 194 ? -23.150 9.853 22.195 1.00 83.88 194 GLY A N 1
ATOM 1399 C CA . GLY A 1 194 ? -21.973 10.619 21.767 1.00 83.88 194 GLY A CA 1
ATOM 1400 C C . GLY A 1 194 ? -20.648 10.160 22.395 1.00 83.88 194 GLY A C 1
ATOM 1401 O O . GLY A 1 194 ? -19.596 10.678 22.038 1.00 83.88 194 GLY A O 1
ATOM 1402 N N . GLY A 1 195 ? -20.673 9.188 23.313 1.00 94.69 195 GLY A N 1
ATOM 1403 C CA . GLY A 1 195 ? -19.477 8.517 23.829 1.00 94.69 195 GLY A CA 1
ATOM 1404 C C . GLY A 1 195 ? -19.267 7.147 23.179 1.00 94.69 195 GLY A C 1
ATOM 1405 O O . GLY A 1 195 ? -19.651 6.940 22.038 1.00 94.69 195 GLY A O 1
ATOM 1406 N N . TYR A 1 196 ? -18.665 6.191 23.890 1.00 97.81 196 TYR A N 1
ATOM 1407 C CA . TYR A 1 196 ? -18.204 4.917 23.303 1.00 97.81 196 TYR A CA 1
ATOM 1408 C C . TYR A 1 196 ? -18.759 3.712 24.051 1.00 97.81 196 TYR A C 1
ATOM 1410 O O . TYR A 1 196 ? -18.864 3.736 25.275 1.00 97.81 196 TYR A O 1
ATOM 1418 N N . SER A 1 197 ? -19.013 2.609 23.348 1.00 97.94 197 SER A N 1
ATOM 1419 C CA . SER A 1 197 ? -19.335 1.348 24.025 1.00 97.94 197 SER A CA 1
ATOM 1420 C C . SER A 1 197 ? -18.138 0.853 24.837 1.00 97.94 197 SER A C 1
ATOM 1422 O O . SER A 1 197 ? -18.296 0.394 25.964 1.00 97.94 197 SER A O 1
ATOM 1424 N N . VAL A 1 198 ? -16.929 1.013 24.301 1.00 98.44 198 VAL A N 1
ATOM 1425 C CA . VAL A 1 198 ? -15.687 0.762 25.035 1.00 98.44 198 VAL A CA 1
ATOM 1426 C C . VAL A 1 198 ? -14.788 1.981 24.897 1.00 98.44 198 VAL A C 1
ATOM 1428 O O . VAL A 1 198 ? -14.442 2.370 23.784 1.00 98.44 198 VAL A O 1
ATOM 1431 N N . TYR A 1 199 ? -14.407 2.583 26.018 1.00 97.81 199 TYR A N 1
ATOM 1432 C CA . TYR A 1 199 ? -13.443 3.670 26.058 1.00 97.81 199 TYR A CA 1
ATOM 1433 C C . TYR A 1 199 ? -12.237 3.280 26.903 1.00 97.81 199 TYR A C 1
ATOM 1435 O O . TYR A 1 199 ? -12.360 2.929 28.079 1.00 97.81 199 TYR A O 1
ATOM 1443 N N . LEU A 1 200 ? -11.071 3.330 26.271 1.00 95.69 200 LEU A N 1
ATOM 1444 C CA . LEU A 1 200 ? -9.787 2.982 26.855 1.00 95.69 200 LEU A CA 1
ATOM 1445 C C . LEU A 1 200 ? -9.009 4.277 27.077 1.00 95.69 200 LEU A C 1
ATOM 1447 O O . LEU A 1 200 ? -8.519 4.876 26.123 1.00 95.69 200 LEU A O 1
ATOM 1451 N N . ASN A 1 201 ? -8.928 4.729 28.322 1.00 92.31 201 ASN A N 1
ATOM 1452 C CA . ASN A 1 201 ? -8.405 6.044 28.660 1.00 92.31 201 ASN A CA 1
ATOM 1453 C C . ASN A 1 201 ? -7.212 5.928 29.605 1.00 92.31 201 ASN A C 1
ATOM 1455 O O . ASN A 1 201 ? -7.378 5.580 30.778 1.00 92.31 201 ASN A O 1
ATOM 1459 N N . ASN A 1 202 ? -6.014 6.215 29.090 1.00 88.19 202 ASN A N 1
ATOM 1460 C CA . ASN A 1 202 ? -4.786 6.113 29.866 1.00 88.19 202 ASN A CA 1
ATOM 1461 C C . ASN A 1 202 ? -4.239 7.477 30.333 1.00 88.19 202 ASN A C 1
ATOM 1463 O O . ASN A 1 202 ? -4.251 8.440 29.566 1.00 88.19 202 ASN A O 1
ATOM 1467 N N . THR A 1 203 ? -3.711 7.573 31.560 1.00 74.75 203 THR A N 1
ATOM 1468 C CA . THR A 1 203 ? -2.946 8.745 32.035 1.00 74.75 203 THR A CA 1
ATOM 1469 C C . THR A 1 203 ? -1.519 8.762 31.504 1.00 74.75 203 THR A C 1
ATOM 1471 O O . THR A 1 203 ? -0.795 7.783 31.638 1.00 74.75 203 THR A O 1
ATOM 1474 N N . GLY A 1 204 ? -1.065 9.947 31.088 1.00 60.69 204 GLY A N 1
ATOM 1475 C CA . GLY A 1 204 ? 0.357 10.287 30.993 1.00 60.69 204 GLY A CA 1
ATOM 1476 C C . GLY A 1 204 ? 0.940 10.203 29.584 1.00 60.69 204 GLY A C 1
ATOM 1477 O O . GLY A 1 204 ? 0.748 9.236 28.856 1.00 60.69 204 GLY A O 1
ATOM 1478 N N . GLY A 1 205 ? 1.678 11.248 29.201 1.00 56.00 205 GLY A N 1
ATOM 1479 C CA . GLY A 1 205 ? 2.482 11.241 27.982 1.00 56.00 205 GLY A CA 1
ATOM 1480 C C . GLY A 1 205 ? 3.646 10.253 28.077 1.00 56.00 205 GLY A C 1
ATOM 1481 O O . GLY A 1 205 ? 4.193 10.078 29.155 1.00 56.00 205 GLY A O 1
ATOM 1482 N N . ALA A 1 206 ? 4.012 9.655 26.940 1.00 46.31 206 ALA A N 1
ATOM 1483 C CA . ALA A 1 206 ? 5.249 8.933 26.583 1.00 46.31 206 ALA A CA 1
ATOM 1484 C C . ALA A 1 206 ? 5.933 7.949 27.572 1.00 46.31 206 ALA A C 1
ATOM 1486 O O . ALA A 1 206 ? 6.898 7.306 27.161 1.00 46.31 206 ALA A O 1
ATOM 1487 N N . THR A 1 207 ? 5.504 7.776 28.826 1.00 49.22 207 THR A N 1
ATOM 1488 C CA . THR A 1 207 ? 6.139 6.858 29.780 1.00 49.22 207 THR A CA 1
ATOM 1489 C C . THR A 1 207 ? 5.340 5.562 29.933 1.00 49.22 207 THR A C 1
ATOM 1491 O O . THR A 1 207 ? 4.195 5.518 30.355 1.00 49.22 207 THR A O 1
ATOM 1494 N N . ILE A 1 208 ? 6.035 4.489 29.576 1.00 56.88 208 ILE A N 1
ATOM 1495 C CA . ILE A 1 208 ? 5.736 3.049 29.481 1.00 56.88 208 ILE A CA 1
ATOM 1496 C C . ILE A 1 208 ? 5.082 2.364 30.706 1.00 56.88 208 ILE A C 1
ATOM 1498 O O . ILE A 1 208 ? 4.997 1.138 30.736 1.00 56.88 208 ILE A O 1
ATOM 1502 N N . GLN A 1 209 ? 4.665 3.091 31.746 1.00 66.12 209 GLN A N 1
ATOM 1503 C CA . GLN A 1 209 ? 4.092 2.494 32.959 1.00 66.12 209 GLN A CA 1
ATOM 1504 C C . GLN A 1 209 ? 2.582 2.719 33.028 1.00 66.12 209 GLN A C 1
ATOM 1506 O O . GLN A 1 209 ? 2.130 3.836 33.266 1.00 66.12 209 GLN A O 1
ATOM 1511 N N . GLY A 1 210 ? 1.810 1.635 32.917 1.00 73.38 210 GLY A N 1
ATOM 1512 C CA . GLY A 1 210 ? 0.348 1.660 33.008 1.00 73.38 210 GLY A CA 1
ATOM 1513 C C . GLY A 1 210 ? -0.357 1.651 31.653 1.00 73.38 210 GLY A C 1
ATOM 1514 O O . GLY A 1 210 ? 0.232 1.926 30.611 1.00 73.38 210 GLY A O 1
ATOM 1515 N N . GLY A 1 211 ? -1.649 1.342 31.677 1.00 85.50 211 GLY A N 1
ATOM 1516 C CA . GLY A 1 211 ? -2.537 1.391 30.523 1.00 85.50 211 GLY A CA 1
ATOM 1517 C C . GLY A 1 211 ? -3.297 0.109 30.256 1.00 85.50 211 GLY A C 1
ATOM 1518 O O . GLY A 1 211 ? -3.169 -0.884 30.968 1.00 85.50 211 GLY A O 1
ATOM 1519 N N . PHE A 1 212 ? -4.116 0.163 29.211 1.00 92.44 212 PHE A N 1
ATOM 1520 C CA . PHE A 1 212 ? -4.870 -0.976 28.703 1.00 92.44 212 PHE A CA 1
ATOM 1521 C C . PHE A 1 212 ? -4.044 -1.715 27.646 1.00 92.44 212 PHE A C 1
ATOM 1523 O O . PHE A 1 212 ? -3.607 -1.084 26.687 1.00 92.44 212 PHE A O 1
ATOM 1530 N N . TYR A 1 213 ? -3.815 -3.018 27.817 1.00 93.88 213 TYR A N 1
ATOM 1531 C CA . TYR A 1 213 ? -3.023 -3.846 26.896 1.00 93.88 213 TYR A CA 1
ATOM 1532 C C . TYR A 1 213 ? -3.405 -5.331 26.990 1.00 93.88 213 TYR A C 1
ATOM 1534 O O . TYR A 1 213 ? -4.139 -5.731 27.891 1.00 93.88 213 TYR A O 1
ATOM 1542 N N . ASN A 1 214 ? -2.916 -6.164 26.067 1.00 95.88 214 ASN A N 1
ATOM 1543 C CA . ASN A 1 214 ? -3.089 -7.626 26.052 1.00 95.88 214 ASN A CA 1
ATOM 1544 C C . ASN A 1 214 ? -4.533 -8.074 26.348 1.00 95.88 214 ASN A C 1
ATOM 1546 O O . ASN A 1 214 ? -4.785 -8.793 27.315 1.00 95.88 214 ASN A O 1
ATOM 1550 N N . SER A 1 215 ? -5.492 -7.563 25.581 1.00 97.94 215 SER A N 1
ATOM 1551 C CA . SER A 1 215 ? -6.920 -7.671 25.898 1.00 97.94 215 SER A CA 1
ATOM 1552 C C . SER A 1 215 ? -7.771 -7.887 24.648 1.00 97.94 215 SER A C 1
ATOM 1554 O O . SER A 1 215 ? -7.366 -7.526 23.541 1.00 97.94 215 SER A O 1
ATOM 1556 N N . ASP A 1 216 ? -8.952 -8.466 24.852 1.00 98.56 216 ASP A N 1
ATOM 1557 C CA . ASP A 1 216 ? -9.886 -8.919 23.827 1.00 98.56 216 ASP A CA 1
ATOM 1558 C C . ASP A 1 216 ? -11.244 -8.226 23.929 1.00 98.56 216 ASP A C 1
ATOM 1560 O O . ASP A 1 216 ? -11.915 -8.257 24.961 1.00 98.56 216 ASP A O 1
ATOM 1564 N N . ILE A 1 217 ? -11.688 -7.663 22.809 1.00 98.75 217 ILE A N 1
ATOM 1565 C CA . ILE A 1 217 ? -13.044 -7.153 22.610 1.00 98.75 217 ILE A CA 1
ATOM 1566 C C . ILE A 1 217 ? -13.630 -7.930 21.437 1.00 98.75 217 ILE A C 1
ATOM 1568 O O . ILE A 1 217 ? -13.202 -7.752 20.292 1.00 98.75 217 ILE A O 1
ATOM 1572 N N . THR A 1 218 ? -14.558 -8.846 21.712 1.00 98.69 218 THR A N 1
ATOM 1573 C CA . THR A 1 218 ? -14.974 -9.838 20.723 1.00 98.69 218 THR A CA 1
ATOM 1574 C C . THR A 1 218 ? -16.451 -10.208 20.745 1.00 98.69 218 THR A C 1
ATOM 1576 O O . THR A 1 218 ? -17.134 -10.067 21.761 1.00 98.69 218 THR A O 1
ATOM 1579 N N . GLN A 1 219 ? -16.952 -10.680 19.598 1.00 97.44 219 GLN A N 1
ATOM 1580 C CA . GLN A 1 219 ? -18.298 -11.246 19.426 1.00 97.44 219 GLN A CA 1
ATOM 1581 C C . GLN A 1 219 ? -19.427 -10.352 19.963 1.00 97.44 219 GLN A C 1
ATOM 1583 O O . GLN A 1 219 ? -20.443 -10.852 20.441 1.00 97.44 219 GLN A O 1
ATOM 1588 N N . SER A 1 220 ? -19.236 -9.035 19.936 1.00 97.25 220 SER A N 1
ATOM 1589 C CA . SER A 1 220 ? -20.118 -8.063 20.583 1.00 97.25 220 SER A CA 1
ATOM 1590 C C . SER A 1 220 ? -20.784 -7.139 19.566 1.00 97.25 220 SER A C 1
ATOM 1592 O O . SER A 1 220 ? -20.285 -6.943 18.458 1.00 97.25 220 SER A O 1
ATOM 1594 N N . TRP A 1 221 ? -21.913 -6.551 19.958 1.00 96.31 221 TRP A N 1
ATOM 1595 C CA . TRP A 1 221 ? -22.562 -5.463 19.233 1.00 96.31 221 TRP A CA 1
ATOM 1596 C C . TRP A 1 221 ? -22.265 -4.142 19.945 1.00 96.31 221 TRP A C 1
ATOM 1598 O O . TRP A 1 221 ? -22.675 -3.956 21.088 1.00 96.31 221 TRP A O 1
ATOM 1608 N N . LEU A 1 222 ? -21.559 -3.220 19.294 1.00 96.75 222 LEU A N 1
ATOM 1609 C CA . LEU A 1 222 ? -21.019 -2.008 19.918 1.00 96.75 222 LEU A CA 1
ATOM 1610 C C . LEU A 1 222 ? -21.542 -0.755 19.207 1.00 96.75 222 LEU A C 1
ATOM 1612 O O . LEU A 1 222 ? -20.957 -0.271 18.239 1.00 96.75 222 LEU A O 1
ATOM 1616 N N . GLY A 1 223 ? -22.664 -0.226 19.692 1.00 94.88 223 GLY A N 1
ATOM 1617 C CA . GLY A 1 223 ? -23.368 0.902 19.083 1.00 94.88 223 GLY A CA 1
ATOM 1618 C C . GLY A 1 223 ? -22.708 2.275 19.275 1.00 94.88 223 GLY A C 1
ATOM 1619 O O . GLY A 1 223 ? -23.050 3.227 18.586 1.00 94.88 223 GLY A O 1
ATOM 1620 N N . GLY A 1 224 ? -21.771 2.401 20.216 1.00 95.06 224 GLY A N 1
ATOM 1621 C CA . GLY A 1 224 ? -20.987 3.620 20.450 1.00 95.06 224 GLY A CA 1
ATOM 1622 C C . GLY A 1 224 ? -19.591 3.575 19.822 1.00 95.06 224 GLY A C 1
ATOM 1623 O O . GLY A 1 224 ? -18.880 4.577 19.831 1.00 95.06 224 GLY A O 1
ATOM 1624 N N . GLY A 1 225 ? -19.182 2.436 19.256 1.00 96.88 225 GLY A N 1
ATOM 1625 C CA . GLY A 1 225 ? -17.811 2.222 18.790 1.00 96.88 225 GLY A CA 1
ATOM 1626 C C . GLY A 1 225 ? -16.813 2.003 19.927 1.00 96.88 225 GLY A C 1
ATOM 1627 O O . GLY A 1 225 ? -17.187 1.842 21.097 1.00 96.88 225 GLY A O 1
ATOM 1628 N N . ILE A 1 226 ? -15.533 1.991 19.562 1.00 98.38 226 ILE A N 1
ATOM 1629 C CA . ILE A 1 226 ? -14.407 1.802 20.478 1.00 98.38 226 ILE A CA 1
ATOM 1630 C C . ILE A 1 226 ? -13.470 3.000 20.364 1.00 98.38 226 ILE A C 1
ATOM 1632 O O . ILE A 1 226 ? -12.922 3.268 19.297 1.00 98.38 226 ILE A O 1
ATOM 1636 N N . GLY A 1 227 ? -13.255 3.696 21.475 1.00 97.06 227 GLY A N 1
ATOM 1637 C CA . GLY A 1 227 ? -12.300 4.794 21.564 1.00 97.06 227 GLY A CA 1
ATOM 1638 C C . GLY A 1 227 ? -11.088 4.393 22.394 1.00 97.06 227 GLY A C 1
ATOM 1639 O O . GLY A 1 227 ? -11.228 3.729 23.422 1.00 97.06 227 GLY A O 1
ATOM 1640 N N . SER A 1 228 ? -9.903 4.827 21.979 1.00 95.12 228 SER A N 1
ATOM 1641 C CA . SER A 1 228 ? -8.686 4.677 22.771 1.00 95.12 228 SER A CA 1
ATOM 1642 C C . SER A 1 228 ? -7.908 5.984 22.836 1.00 95.12 228 SER A C 1
ATOM 1644 O O . SER A 1 228 ? -7.916 6.760 21.881 1.00 95.12 228 SER A O 1
ATOM 1646 N N . THR A 1 229 ? -7.248 6.195 23.972 1.00 92.94 229 THR A N 1
ATOM 1647 C CA . THR A 1 229 ? -6.337 7.305 24.249 1.00 92.94 229 THR A CA 1
ATOM 1648 C C . THR A 1 229 ? -5.131 6.749 24.998 1.00 92.94 229 THR A C 1
ATOM 1650 O O . THR A 1 229 ? -5.272 6.240 26.112 1.00 92.94 229 THR A O 1
ATOM 1653 N N . LEU A 1 230 ? -3.954 6.844 24.380 1.00 90.75 230 LEU A N 1
ATOM 1654 C CA . LEU A 1 230 ? -2.653 6.454 24.925 1.00 90.75 230 LEU A CA 1
ATOM 1655 C C . LEU A 1 230 ? -2.638 5.018 25.481 1.00 90.75 230 LEU A C 1
ATOM 1657 O O . LEU A 1 230 ? -2.117 4.742 26.560 1.00 90.75 230 LEU A O 1
ATOM 1661 N N . THR A 1 231 ? -3.233 4.083 24.744 1.00 91.62 231 THR A N 1
ATOM 1662 C CA . THR A 1 231 ? -3.265 2.662 25.126 1.00 91.62 231 THR A CA 1
ATOM 1663 C C . THR A 1 231 ? -1.922 1.955 24.923 1.00 91.62 231 THR A C 1
ATOM 1665 O O . THR A 1 231 ? -1.035 2.464 24.237 1.00 91.62 231 THR A O 1
ATOM 1668 N N . GLY A 1 232 ? -1.758 0.793 25.559 1.00 90.50 232 GLY A N 1
ATOM 1669 C CA . GLY A 1 232 ? -0.586 -0.070 25.412 1.00 90.50 232 GLY A CA 1
ATOM 1670 C C . GLY A 1 232 ? -0.767 -1.116 24.308 1.00 90.50 232 GLY A C 1
ATOM 1671 O O . GLY A 1 232 ? -1.573 -0.942 23.395 1.00 90.50 232 GLY A O 1
ATOM 1672 N N . ASP A 1 233 ? -0.013 -2.210 24.396 1.00 89.50 233 ASP A N 1
ATOM 1673 C CA . ASP A 1 233 ? 0.168 -3.173 23.302 1.00 89.50 233 ASP A CA 1
ATOM 1674 C C . ASP A 1 233 ? -0.912 -4.251 23.187 1.00 89.50 233 ASP A C 1
ATOM 1676 O O . ASP A 1 233 ? -1.620 -4.570 24.139 1.00 89.50 233 ASP A O 1
ATOM 1680 N N . SER A 1 234 ? -0.929 -4.944 22.046 1.00 94.75 234 SER A N 1
ATOM 1681 C CA . SER A 1 234 ? -1.563 -6.268 21.907 1.00 94.75 234 SER A CA 1
ATOM 1682 C C . SER A 1 234 ? -3.066 -6.281 22.222 1.00 94.75 234 SER A C 1
ATOM 1684 O O . SER A 1 234 ? -3.579 -7.190 22.878 1.00 94.75 234 SER A O 1
ATOM 1686 N N . ILE A 1 235 ? -3.781 -5.257 21.763 1.00 97.81 235 ILE A N 1
ATOM 1687 C CA . ILE A 1 235 ? -5.238 -5.157 21.889 1.00 97.81 235 ILE A CA 1
ATOM 1688 C C . ILE A 1 235 ? -5.880 -5.766 20.644 1.00 97.81 235 ILE A C 1
ATOM 1690 O O . ILE A 1 235 ? -5.457 -5.499 19.518 1.00 97.81 235 ILE A O 1
ATOM 1694 N N . ARG A 1 236 ? -6.901 -6.601 20.831 1.00 98.56 236 ARG A N 1
ATOM 1695 C CA . ARG A 1 236 ? -7.575 -7.318 19.748 1.00 98.56 236 ARG A CA 1
ATOM 1696 C C . ARG A 1 236 ? -9.065 -6.994 19.752 1.00 98.56 236 ARG A C 1
ATOM 1698 O O . ARG A 1 236 ? -9.781 -7.306 20.698 1.00 98.56 236 ARG A O 1
ATOM 1705 N N . VAL A 1 237 ? -9.532 -6.385 18.667 1.00 98.81 237 VAL A N 1
ATOM 1706 C CA . VAL A 1 237 ? -10.947 -6.122 18.385 1.00 98.81 237 VAL A CA 1
ATOM 1707 C C . VAL A 1 237 ? -11.372 -7.078 17.281 1.00 98.81 237 VAL A C 1
ATOM 1709 O O . VAL A 1 237 ? -10.978 -6.896 16.128 1.00 98.81 237 VAL A O 1
ATOM 1712 N N . THR A 1 238 ? -12.116 -8.129 17.628 1.00 98.69 238 THR A N 1
ATOM 1713 C CA . THR A 1 238 ? -12.386 -9.231 16.692 1.00 98.69 238 THR A CA 1
ATOM 1714 C C . THR A 1 238 ? -13.838 -9.678 16.628 1.00 98.69 238 THR A C 1
ATOM 1716 O O . THR A 1 238 ? -14.468 -9.868 17.659 1.00 98.69 238 THR A O 1
ATOM 1719 N N . ASN A 1 239 ? -14.360 -9.969 15.435 1.00 98.44 239 ASN A N 1
ATOM 1720 C CA . ASN A 1 239 ? -15.687 -10.584 15.264 1.00 98.44 239 ASN A CA 1
ATOM 1721 C C . ASN A 1 239 ? -16.850 -9.762 15.858 1.00 98.44 239 ASN A C 1
ATOM 1723 O O . ASN A 1 239 ? -17.814 -10.337 16.361 1.00 98.44 239 ASN A O 1
ATOM 1727 N N . ASN A 1 240 ? -16.757 -8.431 15.860 1.00 98.38 240 ASN A N 1
ATOM 1728 C CA . ASN A 1 240 ? -17.806 -7.553 16.382 1.00 98.38 240 ASN A CA 1
ATOM 1729 C C . ASN A 1 240 ? -18.687 -6.988 15.264 1.00 98.38 240 ASN A C 1
ATOM 1731 O O . ASN A 1 240 ? -18.265 -6.877 14.112 1.00 98.38 240 ASN A O 1
ATOM 1735 N N . ILE A 1 241 ? -19.887 -6.549 15.642 1.00 97.31 241 ILE A N 1
ATOM 1736 C CA . ILE A 1 241 ? -20.707 -5.639 14.844 1.00 97.31 241 ILE A CA 1
ATOM 1737 C C . ILE A 1 241 ? -20.638 -4.262 15.501 1.00 97.31 241 ILE A C 1
ATOM 1739 O O . ILE A 1 241 ? -20.956 -4.113 16.680 1.00 97.31 241 ILE A O 1
ATOM 1743 N N . ILE A 1 242 ? -20.202 -3.253 14.758 1.00 96.81 242 ILE A N 1
ATOM 1744 C CA . ILE A 1 242 ? -19.969 -1.901 15.260 1.00 96.81 242 ILE A CA 1
ATOM 1745 C C . ILE A 1 242 ? -20.766 -0.937 14.391 1.00 96.81 242 ILE A C 1
ATOM 1747 O O . ILE A 1 242 ? -20.452 -0.757 13.223 1.00 96.81 242 ILE A O 1
ATOM 1751 N N . SER A 1 243 ? -21.795 -0.311 14.954 1.00 92.94 243 SER A N 1
ATOM 1752 C CA . SER A 1 243 ? -22.670 0.614 14.226 1.00 92.94 243 SER A CA 1
ATOM 1753 C C . SER A 1 243 ? -22.830 1.886 15.042 1.00 92.94 243 SER A C 1
ATOM 1755 O O . SER A 1 243 ? -23.578 1.881 16.015 1.00 92.94 243 SER A O 1
ATOM 1757 N N . THR A 1 244 ? -22.120 2.953 14.684 1.00 93.44 244 THR A N 1
ATOM 1758 C CA . THR A 1 244 ? -21.911 4.113 15.565 1.00 93.44 244 THR A CA 1
ATOM 1759 C C . THR A 1 244 ? -21.894 5.442 14.810 1.00 93.44 244 THR A C 1
ATOM 1761 O O . THR A 1 244 ? -21.630 5.491 13.611 1.00 93.44 244 THR A O 1
ATOM 1764 N N . ALA A 1 245 ? -22.151 6.537 15.530 1.00 92.56 245 ALA A N 1
ATOM 1765 C CA . ALA A 1 245 ? -21.928 7.894 15.032 1.00 92.56 245 ALA A CA 1
ATOM 1766 C C . ALA A 1 245 ? -20.444 8.333 15.113 1.00 92.56 245 ALA A C 1
ATOM 1768 O O . ALA A 1 245 ? -20.034 9.309 14.489 1.00 92.56 245 ALA A O 1
ATOM 1769 N N . ASN A 1 246 ? -19.629 7.618 15.892 1.00 93.88 246 ASN A N 1
ATOM 1770 C CA . ASN A 1 246 ? -18.195 7.873 16.018 1.00 93.88 246 ASN A CA 1
ATOM 1771 C C . ASN A 1 246 ? -17.401 7.149 14.923 1.00 93.88 246 ASN A C 1
ATOM 1773 O O . ASN A 1 246 ? -17.965 6.507 14.033 1.00 93.88 246 ASN A O 1
ATOM 1777 N N . ALA A 1 247 ? -16.072 7.212 15.022 1.00 95.12 247 ALA A N 1
ATOM 1778 C CA . ALA A 1 247 ? -15.234 6.229 14.363 1.00 95.12 247 ALA A CA 1
ATOM 1779 C C . ALA A 1 247 ? -15.573 4.846 14.938 1.00 95.12 247 ALA A C 1
ATOM 1781 O O . ALA A 1 247 ? -15.758 4.703 16.153 1.00 95.12 247 ALA A O 1
ATOM 1782 N N . GLY A 1 248 ? -15.660 3.828 14.081 1.00 96.62 248 GLY A N 1
ATOM 1783 C CA . GLY A 1 248 ? -15.916 2.456 14.522 1.00 96.62 248 GLY A CA 1
ATOM 1784 C C . GLY A 1 248 ? -14.889 2.006 15.561 1.00 96.62 248 GLY A C 1
ATOM 1785 O O . GLY A 1 248 ? -15.249 1.582 16.665 1.00 96.62 248 GLY A O 1
ATOM 1786 N N . VAL A 1 249 ? -13.609 2.176 15.226 1.00 98.31 249 VAL A N 1
ATOM 1787 C CA . VAL A 1 249 ? -12.483 2.000 16.148 1.00 98.31 249 VAL A CA 1
ATOM 1788 C C . VAL A 1 249 ? -11.491 3.150 15.995 1.00 98.31 249 VAL A C 1
ATOM 1790 O O . VAL A 1 249 ? -10.940 3.364 14.917 1.00 98.31 249 VAL A O 1
ATOM 1793 N N . THR A 1 250 ? -11.199 3.842 17.092 1.00 97.38 250 THR A N 1
ATOM 1794 C CA . THR A 1 250 ? -10.069 4.773 17.181 1.00 97.38 250 THR A CA 1
ATOM 1795 C C . THR A 1 250 ? -8.883 4.069 17.826 1.00 97.38 250 THR A C 1
ATOM 1797 O O . THR A 1 250 ? -9.006 3.552 18.939 1.00 97.38 250 THR A O 1
ATOM 1800 N N . ILE A 1 251 ? -7.728 4.082 17.160 1.00 97.44 251 ILE A N 1
ATOM 1801 C CA . ILE A 1 251 ? -6.457 3.542 17.650 1.00 97.44 251 ILE A CA 1
ATOM 1802 C C . ILE A 1 251 ? -5.519 4.699 17.997 1.00 97.44 251 ILE A C 1
ATOM 1804 O O . ILE A 1 251 ? -5.008 5.410 17.128 1.00 97.44 251 ILE A O 1
ATOM 1808 N N . ASN A 1 252 ? -5.268 4.847 19.290 1.00 94.69 252 ASN A N 1
ATOM 1809 C CA . ASN A 1 252 ? -4.297 5.764 19.852 1.00 94.69 252 ASN A CA 1
ATOM 1810 C C . ASN A 1 252 ? -3.487 5.019 20.913 1.00 94.69 252 ASN A C 1
ATOM 1812 O O . ASN A 1 252 ? -3.971 4.739 22.016 1.00 94.69 252 ASN A O 1
ATOM 1816 N N . GLN A 1 253 ? -2.261 4.665 20.555 1.00 92.25 253 GLN A N 1
ATOM 1817 C CA . GLN A 1 253 ? -1.309 4.011 21.437 1.00 92.25 253 GLN A CA 1
ATOM 1818 C C . GLN A 1 253 ? -0.216 4.996 21.864 1.00 92.25 253 GLN A C 1
ATOM 1820 O O . GLN A 1 253 ? 0.085 5.971 21.166 1.00 92.25 253 GLN A O 1
ATOM 1825 N N . VAL A 1 254 ? 0.394 4.742 23.022 1.00 88.69 254 VAL A N 1
ATOM 1826 C CA . VAL A 1 254 ? 1.618 5.452 23.420 1.00 88.69 254 VAL A CA 1
ATOM 1827 C C . VAL A 1 254 ? 2.733 5.226 22.392 1.00 88.69 254 VAL A C 1
ATOM 1829 O O . VAL A 1 254 ? 2.735 4.246 21.650 1.00 88.69 254 VAL A O 1
ATOM 1832 N N . ALA A 1 255 ? 3.705 6.136 22.322 1.00 86.88 255 ALA A N 1
ATOM 1833 C CA . ALA A 1 255 ? 4.832 5.975 21.408 1.00 86.88 255 ALA A CA 1
ATOM 1834 C C . ALA A 1 255 ? 5.580 4.655 21.680 1.00 86.88 255 ALA A C 1
ATOM 1836 O O . ALA A 1 255 ? 5.916 4.349 22.822 1.00 86.88 255 ALA A O 1
ATOM 1837 N N . GLY A 1 256 ? 5.835 3.880 20.623 1.00 86.12 256 GLY A N 1
ATOM 1838 C CA . GLY A 1 256 ? 6.480 2.567 20.713 1.00 86.12 256 GLY A CA 1
ATOM 1839 C C . GLY A 1 256 ? 5.521 1.403 20.969 1.00 86.12 256 GLY A C 1
ATOM 1840 O O . GLY A 1 256 ? 5.899 0.267 20.692 1.00 86.12 256 GLY A O 1
ATOM 1841 N N . ALA A 1 257 ? 4.292 1.672 21.420 1.00 89.50 257 ALA A N 1
ATOM 1842 C CA . ALA A 1 257 ? 3.301 0.629 21.615 1.00 89.50 257 ALA A CA 1
ATOM 1843 C C . ALA A 1 257 ? 2.711 0.153 20.285 1.00 89.50 257 ALA A C 1
ATOM 1845 O O . ALA A 1 257 ? 2.495 0.950 19.367 1.00 89.50 257 ALA A O 1
ATOM 1846 N N . GLY A 1 258 ? 2.455 -1.148 20.176 1.00 90.69 258 GLY A N 1
ATOM 1847 C CA . GLY A 1 258 ? 2.049 -1.768 18.934 1.00 90.69 258 GLY A CA 1
ATOM 1848 C C . GLY A 1 258 ? 1.111 -2.959 19.018 1.00 90.69 258 GLY A C 1
ATOM 1849 O O . GLY A 1 258 ? 0.592 -3.319 20.075 1.00 90.69 258 GLY A O 1
ATOM 1850 N N . ASN A 1 259 ? 0.859 -3.565 17.858 1.00 93.44 259 ASN A N 1
ATOM 1851 C CA . ASN A 1 259 ? -0.024 -4.721 17.692 1.00 93.44 259 ASN A CA 1
ATOM 1852 C C . ASN A 1 259 ? -1.472 -4.477 18.163 1.00 93.44 259 ASN A C 1
ATOM 1854 O O . ASN A 1 259 ? -2.119 -5.393 18.674 1.00 93.44 259 ASN A O 1
ATOM 1858 N N . PHE A 1 260 ? -2.005 -3.263 17.990 1.00 97.56 260 PHE A N 1
ATOM 1859 C CA . PHE A 1 260 ? -3.454 -3.060 18.051 1.00 97.56 260 PHE A CA 1
ATOM 1860 C C . PHE A 1 260 ? -4.065 -3.628 16.772 1.00 97.56 260 PHE A C 1
ATOM 1862 O O . PHE A 1 260 ? -3.743 -3.188 15.668 1.00 97.56 260 PHE A O 1
ATOM 1869 N N . THR A 1 261 ? -4.930 -4.628 16.908 1.00 98.44 261 THR A N 1
ATOM 1870 C CA . THR A 1 261 ? -5.496 -5.336 15.763 1.00 98.44 261 THR A CA 1
ATOM 1871 C C . THR A 1 261 ? -7.013 -5.253 15.732 1.00 98.44 261 THR A C 1
ATOM 1873 O O . THR A 1 261 ? -7.684 -5.483 16.737 1.00 98.44 261 THR A O 1
ATOM 1876 N N . VAL A 1 262 ? -7.545 -4.932 14.559 1.00 98.81 262 VAL A N 1
ATOM 1877 C CA . VAL A 1 262 ? -8.969 -4.838 14.251 1.00 98.81 262 VAL A CA 1
ATOM 1878 C C . VAL A 1 262 ? -9.226 -5.852 13.148 1.00 98.81 262 VAL A C 1
ATOM 1880 O O . VAL A 1 262 ? -8.754 -5.660 12.025 1.00 98.81 262 VAL A O 1
ATOM 1883 N N . ARG A 1 263 ? -9.885 -6.969 13.481 1.00 98.56 263 ARG A N 1
ATOM 1884 C CA . ARG A 1 263 ? -10.087 -8.079 12.540 1.00 98.56 263 ARG A CA 1
ATOM 1885 C C . ARG A 1 263 ? -11.488 -8.656 12.485 1.00 98.56 263 ARG A C 1
ATOM 1887 O O . ARG A 1 263 ? -12.113 -8.828 13.526 1.00 98.56 263 ARG A O 1
ATOM 1894 N N . ASN A 1 264 ? -11.936 -9.077 11.305 1.00 98.56 264 ASN A N 1
ATOM 1895 C CA . ASN A 1 264 ? -13.207 -9.794 11.131 1.00 98.56 264 ASN A CA 1
ATOM 1896 C C . ASN A 1 264 ? -14.426 -9.039 11.694 1.00 98.56 264 ASN A C 1
ATOM 1898 O O . ASN A 1 264 ? -15.382 -9.660 12.153 1.00 98.56 264 ASN A O 1
ATOM 1902 N N . ASN A 1 265 ? -14.386 -7.706 11.748 1.00 98.69 265 ASN A N 1
ATOM 1903 C CA . ASN A 1 265 ? -15.508 -6.912 12.243 1.00 98.69 265 ASN A CA 1
ATOM 1904 C C . ASN A 1 265 ? -16.386 -6.440 11.080 1.00 98.69 265 ASN A C 1
ATOM 1906 O O . ASN A 1 265 ? -15.899 -6.215 9.972 1.00 98.69 265 ASN A O 1
ATOM 1910 N N . ASN A 1 266 ? -17.669 -6.229 11.362 1.00 97.94 266 ASN A N 1
ATOM 1911 C CA . ASN A 1 266 ? -18.580 -5.489 10.497 1.00 97.94 266 ASN A CA 1
ATOM 1912 C C . ASN A 1 266 ? -18.789 -4.091 11.092 1.00 97.94 266 ASN A C 1
ATOM 1914 O O . ASN A 1 266 ? -19.314 -3.973 12.200 1.00 97.94 266 ASN A O 1
ATOM 1918 N N . ILE A 1 267 ? -18.321 -3.055 10.402 1.00 97.62 267 ILE A N 1
ATOM 1919 C CA . ILE A 1 267 ? -18.197 -1.696 10.921 1.00 97.62 267 ILE A CA 1
ATOM 1920 C C . ILE A 1 267 ? -18.932 -0.704 10.014 1.00 97.62 267 ILE A C 1
ATOM 1922 O O . ILE A 1 267 ? -18.597 -0.515 8.844 1.00 97.62 267 ILE A O 1
ATOM 1926 N N . SER A 1 268 ? -19.876 0.012 10.612 1.00 93.12 268 SER A N 1
ATOM 1927 C CA . SER A 1 268 ? -20.615 1.128 10.028 1.00 93.12 268 SER A CA 1
ATOM 1928 C C . SER A 1 268 ? -20.528 2.326 10.977 1.00 93.12 268 SER A C 1
ATOM 1930 O O . SER A 1 268 ? -21.382 2.524 11.841 1.00 93.12 268 SER A O 1
ATOM 1932 N N . GLY A 1 269 ? -19.439 3.090 10.874 1.00 90.69 269 GLY A N 1
ATOM 1933 C CA . GLY A 1 269 ? -19.187 4.282 11.690 1.00 90.69 269 GLY A CA 1
ATOM 1934 C C . GLY A 1 269 ? -19.321 5.551 10.861 1.00 90.69 269 GLY A C 1
ATOM 1935 O O . GLY A 1 269 ? -18.694 5.637 9.809 1.00 90.69 269 GLY A O 1
ATOM 1936 N N . THR A 1 270 ? -20.101 6.546 11.300 1.00 92.06 270 THR A N 1
ATOM 1937 C CA . THR A 1 270 ? -20.244 7.778 10.504 1.00 92.06 270 THR A CA 1
ATOM 1938 C C . THR A 1 270 ? -19.012 8.670 10.540 1.00 92.06 270 THR A C 1
ATOM 1940 O O . THR A 1 270 ? -18.865 9.460 9.621 1.00 92.06 270 THR A O 1
ATOM 1943 N N . ALA A 1 271 ? -18.115 8.534 11.523 1.00 93.62 271 ALA A N 1
ATOM 1944 C CA . ALA A 1 271 ? -16.843 9.266 11.571 1.00 93.62 271 ALA A CA 1
ATOM 1945 C C . ALA A 1 271 ? -15.638 8.382 11.196 1.00 93.62 271 ALA A C 1
ATOM 1947 O O . ALA A 1 271 ? -14.563 8.497 11.785 1.00 93.62 271 ALA A O 1
ATOM 1948 N N . GLY A 1 272 ? -15.834 7.486 10.226 1.00 94.31 272 GLY A N 1
ATOM 1949 C CA . GLY A 1 272 ? -14.821 6.565 9.723 1.00 94.31 272 GLY A CA 1
ATOM 1950 C C . GLY A 1 272 ? -14.948 5.149 10.292 1.00 94.31 272 GLY A C 1
ATOM 1951 O O . GLY A 1 272 ? -15.502 4.904 11.364 1.00 94.31 272 GLY A O 1
ATOM 1952 N N . CYS A 1 273 ? -14.406 4.182 9.559 1.00 96.38 273 CYS A N 1
ATOM 1953 C CA . CYS A 1 273 ? -14.337 2.787 9.975 1.00 96.38 273 CYS A CA 1
ATOM 1954 C C . CYS A 1 273 ? -13.256 2.581 11.045 1.00 96.38 273 CYS A C 1
ATOM 1956 O O . CYS A 1 273 ? -13.552 2.150 12.163 1.00 96.38 273 CYS A O 1
ATOM 1958 N N . VAL A 1 274 ? -12.007 2.923 10.714 1.00 98.31 274 VAL A N 1
ATOM 1959 C CA . VAL A 1 274 ? -10.865 2.836 11.629 1.00 98.31 274 VAL A CA 1
ATOM 1960 C C . VAL A 1 274 ? -10.008 4.085 11.496 1.00 98.31 274 VAL A C 1
ATOM 1962 O O . VAL A 1 274 ? -9.514 4.395 10.415 1.00 98.31 274 VAL A O 1
ATOM 1965 N N . VAL A 1 275 ? -9.788 4.778 12.608 1.00 98.06 275 VAL A N 1
ATOM 1966 C CA . VAL A 1 275 ? -8.974 5.996 12.654 1.00 98.06 275 VAL A CA 1
ATOM 1967 C C . VAL A 1 275 ? -7.776 5.755 13.557 1.00 98.06 275 VAL A C 1
ATOM 1969 O O . VAL A 1 275 ? -7.927 5.423 14.729 1.00 98.06 275 VAL A O 1
ATOM 1972 N N . VAL A 1 276 ? -6.572 5.923 13.022 1.00 98.31 276 VAL A N 1
ATOM 1973 C CA . VAL A 1 276 ? -5.312 5.697 13.732 1.00 98.31 276 VAL A CA 1
ATOM 1974 C C . VAL A 1 276 ? -4.585 7.022 13.879 1.00 98.31 276 VAL A C 1
ATOM 1976 O O . VAL A 1 276 ? -4.192 7.646 12.897 1.00 98.31 276 VAL A O 1
ATOM 1979 N N . THR A 1 277 ? -4.368 7.457 15.113 1.00 96.19 277 THR A N 1
ATOM 1980 C CA . THR A 1 277 ? -3.655 8.709 15.413 1.00 96.19 277 THR A CA 1
ATOM 1981 C C . THR A 1 277 ? -2.228 8.473 15.905 1.00 96.19 277 THR A C 1
ATOM 1983 O O . THR A 1 277 ? -1.429 9.404 15.891 1.00 96.19 277 THR A O 1
ATOM 1986 N N . GLY A 1 278 ? -1.872 7.241 16.275 1.00 94.44 278 GLY A N 1
ATOM 1987 C CA . GLY A 1 278 ? -0.502 6.841 16.605 1.00 94.44 278 GLY A CA 1
ATOM 1988 C C . GLY A 1 278 ? -0.434 5.387 17.070 1.00 94.44 278 GLY A C 1
ATOM 1989 O O . GLY A 1 278 ? -1.228 4.998 17.926 1.00 94.44 278 GLY A O 1
ATOM 1990 N N . ALA A 1 279 ? 0.452 4.581 16.473 1.00 95.00 279 ALA A N 1
ATOM 1991 C CA . ALA A 1 279 ? 0.622 3.150 16.768 1.00 95.00 279 ALA A CA 1
ATOM 1992 C C . ALA A 1 279 ? 1.830 2.539 16.034 1.00 95.00 279 ALA A C 1
ATOM 1994 O O . ALA A 1 279 ? 2.153 2.935 14.914 1.00 95.00 279 ALA A O 1
ATOM 1995 N N . VAL A 1 280 ? 2.435 1.496 16.604 1.00 96.00 280 VAL A N 1
ATOM 1996 C CA . VAL A 1 280 ? 3.431 0.645 15.935 1.00 96.00 280 VAL A CA 1
ATOM 1997 C C . VAL A 1 280 ? 2.771 -0.647 15.450 1.00 96.00 280 VAL A C 1
ATOM 1999 O O . VAL A 1 280 ? 2.120 -1.370 16.190 1.00 96.00 280 VAL A O 1
ATOM 2002 N N . SER A 1 281 ? 2.943 -0.991 14.184 1.00 96.38 281 SER A N 1
ATOM 2003 C CA . SER A 1 281 ? 2.363 -2.185 13.557 1.00 96.38 281 SER A CA 1
ATOM 2004 C C . SER A 1 281 ? 0.857 -2.401 13.821 1.00 96.38 281 SER A C 1
ATOM 2006 O O . SER A 1 281 ? 0.464 -3.529 14.142 1.00 96.38 281 SER A O 1
ATOM 2008 N N . PRO A 1 282 ? -0.019 -1.373 13.726 1.00 98.06 282 PRO A N 1
ATOM 2009 C CA . PRO A 1 282 ? -1.455 -1.614 13.810 1.00 98.06 282 PRO A CA 1
ATOM 2010 C C . PRO A 1 282 ? -1.898 -2.496 12.635 1.00 98.06 282 PRO A C 1
ATOM 2012 O O . PRO A 1 282 ? -1.419 -2.330 11.510 1.00 98.06 282 PRO A O 1
ATOM 2015 N N . VAL A 1 283 ? -2.817 -3.430 12.887 1.00 98.56 283 VAL A N 1
ATOM 2016 C CA . VAL A 1 283 ? -3.339 -4.333 11.850 1.00 98.56 283 VAL A CA 1
ATOM 2017 C C . VAL A 1 283 ? -4.838 -4.154 11.697 1.00 98.56 283 VAL A C 1
ATOM 2019 O O . VAL A 1 283 ? -5.593 -4.353 12.642 1.00 98.56 283 VAL A O 1
ATOM 2022 N N . ILE A 1 284 ? -5.261 -3.820 10.487 1.00 98.75 284 ILE A N 1
ATOM 2023 C CA . ILE A 1 284 ? -6.652 -3.657 10.082 1.00 98.75 284 ILE A CA 1
ATOM 2024 C C . ILE A 1 284 ? -6.878 -4.692 8.989 1.00 98.75 284 ILE A C 1
ATOM 2026 O O . ILE A 1 284 ? -6.420 -4.513 7.860 1.00 98.75 284 ILE A O 1
ATOM 2030 N N . GLU A 1 285 ? -7.489 -5.818 9.341 1.00 98.62 285 GLU A N 1
ATOM 2031 C CA . GLU A 1 285 ? -7.523 -6.994 8.469 1.00 98.62 285 GLU A CA 1
ATOM 2032 C C . GLU A 1 285 ? -8.897 -7.668 8.413 1.00 98.62 285 GLU A C 1
ATOM 2034 O O . GLU A 1 285 ? -9.543 -7.828 9.441 1.00 98.62 285 GLU A O 1
ATOM 2039 N N . ASP A 1 286 ? -9.339 -8.082 7.224 1.00 98.50 286 ASP A N 1
ATOM 2040 C CA . ASP A 1 286 ? -10.585 -8.843 7.022 1.00 98.50 286 ASP A CA 1
ATOM 2041 C C . ASP A 1 286 ? -11.843 -8.161 7.616 1.00 98.50 286 ASP A C 1
ATOM 2043 O O . ASP A 1 286 ? -12.787 -8.819 8.055 1.00 98.50 286 ASP A O 1
ATOM 2047 N N . ASN A 1 287 ? -11.881 -6.825 7.671 1.00 98.62 287 ASN A N 1
ATOM 2048 C CA . ASN A 1 287 ? -13.070 -6.094 8.119 1.00 98.62 287 ASN A CA 1
ATOM 2049 C C . ASN A 1 287 ? -13.979 -5.733 6.943 1.00 98.62 287 ASN A C 1
ATOM 2051 O O . ASN A 1 287 ? -13.519 -5.471 5.829 1.00 98.62 287 ASN A O 1
ATOM 2055 N N . ILE A 1 288 ? -15.274 -5.642 7.230 1.00 98.06 288 ILE A N 1
ATOM 2056 C CA . ILE A 1 288 ? -16.271 -5.040 6.348 1.00 98.06 288 ILE A CA 1
ATOM 2057 C C . ILE A 1 288 ? -16.539 -3.635 6.879 1.00 98.06 288 ILE A C 1
ATOM 2059 O O . ILE A 1 288 ? -17.001 -3.477 8.003 1.00 98.06 288 ILE A O 1
ATOM 2063 N N . CYS A 1 289 ? -16.228 -2.623 6.080 1.00 96.62 289 CYS A N 1
ATOM 2064 C CA . CYS A 1 289 ? -16.432 -1.215 6.387 1.00 96.62 289 CYS A CA 1
ATOM 2065 C C . CYS A 1 289 ? -17.446 -0.629 5.398 1.00 96.62 289 CYS A C 1
ATOM 2067 O O . CYS A 1 289 ? -17.159 -0.558 4.201 1.00 96.62 289 CYS A O 1
ATOM 2069 N N . GLU A 1 290 ? -18.595 -0.161 5.881 1.00 92.50 290 GLU A N 1
ATOM 2070 C CA . GLU A 1 290 ? -19.607 0.484 5.037 1.00 92.50 290 GLU A CA 1
ATOM 2071 C C . GLU A 1 290 ? -20.003 1.864 5.567 1.00 92.50 290 GLU A C 1
ATOM 2073 O O . GLU A 1 290 ? -20.473 1.997 6.698 1.00 92.50 290 GLU A O 1
ATOM 2078 N N . GLN A 1 291 ? -19.877 2.888 4.717 1.00 90.88 291 GLN A N 1
ATOM 2079 C CA . GLN A 1 291 ? -20.406 4.221 4.995 1.00 90.88 291 GLN A CA 1
ATOM 2080 C C . GLN A 1 291 ? -21.850 4.343 4.496 1.00 90.88 291 GLN A C 1
ATOM 2082 O O . GLN A 1 291 ? -22.092 4.362 3.286 1.00 90.88 291 GLN A O 1
ATOM 2087 N N . GLN A 1 292 ? -22.799 4.489 5.423 1.00 85.75 292 GLN A N 1
ATOM 2088 C CA . GLN A 1 292 ? -24.231 4.624 5.112 1.00 85.75 292 GLN A CA 1
ATOM 2089 C C . GLN A 1 292 ? -24.792 6.046 5.304 1.00 85.75 292 GLN A C 1
ATOM 2091 O O . GLN A 1 292 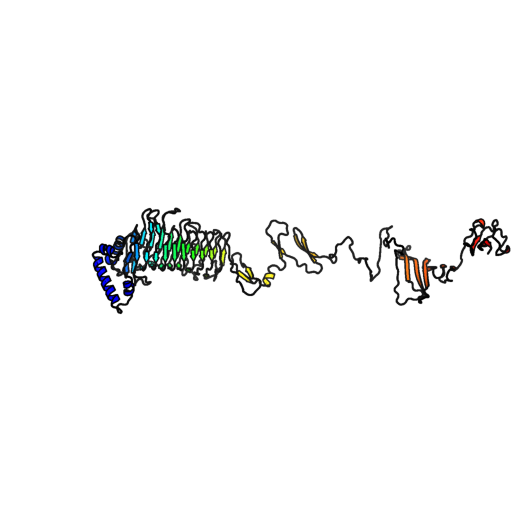? -25.894 6.332 4.843 1.00 85.75 292 GLN A O 1
ATOM 2096 N N . ALA A 1 293 ? -24.045 6.947 5.945 1.00 90.00 293 ALA A N 1
ATOM 2097 C CA . ALA A 1 293 ? -24.414 8.354 6.138 1.00 90.00 293 ALA A CA 1
ATOM 2098 C C . ALA A 1 293 ? -23.256 9.277 5.732 1.00 90.00 293 ALA A C 1
ATOM 2100 O O . ALA A 1 293 ? -22.179 8.797 5.395 1.00 90.00 293 ALA A O 1
ATOM 2101 N N . THR A 1 294 ? -23.439 10.598 5.746 1.00 93.06 294 THR A N 1
ATOM 2102 C CA . THR A 1 294 ? -22.335 11.534 5.473 1.00 93.06 294 THR A CA 1
ATOM 2103 C C . THR A 1 294 ? -21.164 11.273 6.416 1.00 93.06 294 THR A C 1
ATOM 2105 O O . THR A 1 294 ? -21.362 11.219 7.629 1.00 93.06 294 THR A O 1
ATOM 2108 N N . ASN A 1 295 ? -19.966 11.075 5.862 1.00 93.56 295 ASN A N 1
ATOM 2109 C CA . ASN A 1 295 ? -18.781 10.871 6.685 1.00 93.56 295 ASN A CA 1
ATOM 2110 C C . ASN A 1 295 ? -18.420 12.166 7.425 1.00 93.56 295 ASN A C 1
ATOM 2112 O O . ASN A 1 295 ? -18.330 13.235 6.823 1.00 93.56 295 ASN A O 1
ATOM 2116 N N . THR A 1 296 ? -18.244 12.058 8.737 1.00 95.19 296 THR A N 1
ATOM 2117 C CA . THR A 1 296 ? -17.904 13.155 9.647 1.00 95.19 296 THR A CA 1
ATOM 2118 C C . THR A 1 296 ? -16.480 13.048 10.186 1.00 95.19 296 THR A C 1
ATOM 2120 O O . THR A 1 296 ? -16.095 13.842 11.043 1.00 95.19 296 THR A O 1
ATOM 2123 N N . GLU A 1 297 ? -15.695 12.068 9.729 1.00 95.12 297 GLU A N 1
ATOM 2124 C CA . GLU A 1 297 ? -14.257 12.021 9.995 1.00 95.12 297 GLU A CA 1
ATOM 2125 C C . GLU A 1 297 ? -13.601 13.302 9.448 1.00 95.12 297 GLU A C 1
ATOM 2127 O O . GLU A 1 297 ? -13.962 13.784 8.372 1.00 95.12 297 GLU A O 1
ATOM 2132 N N . ALA A 1 298 ? -12.660 13.884 10.193 1.00 95.12 298 ALA A N 1
ATOM 2133 C CA . ALA A 1 298 ? -12.119 15.213 9.914 1.00 95.12 298 ALA A CA 1
ATOM 2134 C C . ALA A 1 298 ? -11.381 15.305 8.567 1.00 95.12 298 ALA A C 1
ATOM 2136 O O . ALA A 1 298 ? -11.413 16.354 7.922 1.00 95.12 298 ALA A O 1
ATOM 2137 N N . ASN A 1 299 ? -10.739 14.222 8.126 1.00 95.62 299 ASN A N 1
ATOM 2138 C CA . ASN A 1 299 ? -10.109 14.114 6.810 1.00 95.62 299 ASN A CA 1
ATOM 2139 C C . ASN A 1 299 ? -11.018 13.441 5.769 1.00 95.62 299 ASN A C 1
ATOM 2141 O O . ASN A 1 299 ? -10.555 13.127 4.669 1.00 95.62 299 ASN A O 1
ATOM 2145 N N . ASN A 1 300 ? -12.298 13.234 6.098 1.00 95.19 300 ASN A N 1
ATOM 2146 C CA . ASN A 1 300 ? -13.283 12.549 5.275 1.00 95.19 300 ASN A CA 1
ATOM 2147 C C . ASN A 1 300 ? -12.770 11.185 4.775 1.00 95.19 300 ASN A C 1
ATOM 2149 O O . ASN A 1 300 ? -12.870 10.866 3.588 1.00 95.19 300 ASN A O 1
ATOM 2153 N N . SER A 1 301 ? -12.179 10.386 5.668 1.00 95.75 301 SER A N 1
ATOM 2154 C CA . SER A 1 301 ? -11.633 9.068 5.342 1.00 95.75 301 SER A CA 1
ATOM 2155 C C . SER A 1 301 ? -12.323 7.930 6.105 1.00 95.75 301 SER A C 1
ATOM 2157 O O . SER A 1 301 ? -12.804 8.108 7.222 1.00 95.75 301 SER A O 1
ATOM 2159 N N . MET A 1 302 ? -12.399 6.747 5.490 1.00 96.56 302 MET A N 1
ATOM 2160 C CA . MET A 1 302 ? -12.932 5.529 6.112 1.00 96.56 302 MET A CA 1
ATOM 2161 C C . MET A 1 302 ? -11.876 4.830 6.959 1.00 96.56 302 MET A C 1
ATOM 2163 O O . MET A 1 302 ? -12.121 4.497 8.115 1.00 96.56 302 MET A O 1
ATOM 2167 N N . ILE A 1 303 ? -10.701 4.588 6.387 1.00 98.31 303 ILE A N 1
ATOM 2168 C CA . ILE A 1 303 ? -9.528 4.128 7.120 1.00 98.31 303 ILE A CA 1
ATOM 2169 C C . ILE A 1 303 ? -8.506 5.252 7.054 1.00 98.31 303 ILE A C 1
ATOM 2171 O O . ILE A 1 303 ? -8.016 5.571 5.971 1.00 98.31 303 ILE A O 1
ATOM 2175 N N . ASP A 1 304 ? -8.203 5.876 8.188 1.00 98.31 304 ASP A N 1
ATOM 2176 C CA . ASP A 1 304 ? -7.309 7.035 8.233 1.00 98.31 304 ASP A CA 1
ATOM 2177 C C . ASP A 1 304 ? -6.107 6.794 9.138 1.00 98.31 304 ASP A C 1
ATOM 2179 O O . ASP A 1 304 ? -6.248 6.615 10.348 1.00 98.31 304 ASP A O 1
ATOM 2183 N N . LEU A 1 305 ? -4.911 6.804 8.555 1.00 98.56 305 LEU A N 1
ATOM 2184 C CA . LEU A 1 305 ? -3.648 6.762 9.285 1.00 98.56 305 LEU A CA 1
ATOM 2185 C C . LEU A 1 305 ? -3.120 8.191 9.433 1.00 98.56 305 LEU A C 1
ATOM 2187 O O . LEU A 1 305 ? -2.331 8.658 8.614 1.00 98.56 305 LEU A O 1
ATOM 2191 N N . ILE A 1 306 ? -3.578 8.887 10.473 1.00 97.25 306 ILE A N 1
ATOM 2192 C CA . ILE A 1 306 ? -3.333 10.317 10.707 1.00 97.25 306 ILE A CA 1
ATOM 2193 C C . ILE A 1 306 ? -1.913 10.568 11.229 1.00 97.25 306 ILE A C 1
ATOM 2195 O O . ILE A 1 306 ? -1.212 11.436 10.712 1.00 97.25 306 ILE A O 1
ATOM 2199 N N . GLY A 1 307 ? -1.502 9.831 12.267 1.00 94.19 307 GLY A N 1
ATOM 2200 C CA . GLY A 1 307 ? -0.188 9.970 12.915 1.00 94.19 307 GLY A CA 1
ATOM 2201 C C . GLY A 1 307 ? 0.023 11.274 13.699 1.00 94.19 307 GLY A C 1
ATOM 2202 O O . GLY A 1 307 ? 1.146 11.756 13.800 1.00 94.19 307 GLY A O 1
ATOM 2203 N N . SER A 1 308 ? -1.047 11.879 14.231 1.00 91.81 308 SER A N 1
ATOM 2204 C CA . SER A 1 308 ? -0.992 13.149 14.975 1.00 91.81 308 SER A CA 1
ATOM 2205 C C . SER A 1 308 ? -0.514 13.029 16.427 1.00 91.81 308 SER A C 1
ATOM 2207 O O . SER A 1 308 ? -0.052 14.014 16.994 1.00 91.81 308 SER A O 1
ATOM 2209 N N . THR A 1 309 ? -0.641 11.858 17.057 1.00 87.56 309 THR A N 1
ATOM 2210 C CA . THR A 1 309 ? -0.194 11.619 18.444 1.00 87.56 309 THR A CA 1
ATOM 2211 C C . THR A 1 309 ? 1.205 11.017 18.500 1.00 87.56 309 THR A C 1
ATOM 2213 O O . THR A 1 309 ? 2.012 11.391 19.347 1.00 87.56 309 THR A O 1
ATOM 2216 N N . SER A 1 310 ? 1.500 10.081 17.603 1.00 87.81 310 SER A N 1
ATOM 2217 C CA . SER A 1 310 ? 2.827 9.500 17.416 1.00 87.81 310 SER A CA 1
ATOM 2218 C C . SER A 1 310 ? 2.958 8.995 15.979 1.00 87.81 310 SER A C 1
ATOM 2220 O O . SER A 1 310 ? 1.951 8.751 15.309 1.00 87.81 310 SER A O 1
ATOM 2222 N N . ASN A 1 311 ? 4.195 8.843 15.495 1.00 89.00 311 ASN A N 1
ATOM 2223 C CA . ASN A 1 311 ? 4.427 8.284 14.165 1.00 89.00 311 ASN A CA 1
ATOM 2224 C C . ASN A 1 311 ? 3.816 6.885 14.072 1.00 89.00 311 ASN A C 1
ATOM 2226 O O . ASN A 1 311 ? 4.101 6.020 14.903 1.00 89.00 311 ASN A O 1
ATOM 2230 N N . ILE A 1 312 ? 3.023 6.658 13.027 1.00 97.31 312 ILE A N 1
ATOM 2231 C CA . ILE A 1 312 ? 2.522 5.325 12.708 1.00 97.31 312 ILE A CA 1
ATOM 2232 C C . ILE A 1 312 ? 3.618 4.583 11.947 1.00 97.31 312 ILE A C 1
ATOM 2234 O O . ILE A 1 312 ? 4.115 5.090 10.943 1.00 97.31 312 ILE A O 1
ATOM 2238 N N . SER A 1 313 ? 4.006 3.389 12.389 1.00 96.88 313 SER A N 1
ATOM 2239 C CA . SER A 1 313 ? 5.019 2.587 11.689 1.00 96.88 313 SER A CA 1
ATOM 2240 C C . SER A 1 313 ? 4.511 1.186 11.372 1.00 96.88 313 SER A C 1
ATOM 2242 O O . SER A 1 313 ? 3.807 0.590 12.175 1.00 96.88 313 SER A O 1
ATOM 2244 N N . SER A 1 314 ? 4.858 0.642 10.206 1.00 96.62 314 SER A N 1
ATOM 2245 C CA . SER A 1 314 ? 4.542 -0.734 9.781 1.00 96.62 314 SER A CA 1
ATOM 2246 C C . SER A 1 314 ? 3.054 -1.116 9.847 1.00 96.62 314 SER A C 1
ATOM 2248 O O . SER A 1 314 ? 2.717 -2.272 10.113 1.00 96.62 314 SER A O 1
ATOM 2250 N N . ALA A 1 315 ? 2.150 -0.153 9.635 1.00 98.31 315 ALA A N 1
ATOM 2251 C CA . ALA A 1 315 ? 0.712 -0.411 9.611 1.00 98.31 315 ALA A CA 1
ATOM 2252 C C . ALA A 1 315 ? 0.342 -1.398 8.498 1.00 98.31 315 ALA A C 1
ATOM 2254 O O . ALA A 1 315 ? 0.926 -1.372 7.417 1.00 98.31 315 ALA A O 1
ATOM 2255 N N . LYS A 1 316 ? -0.649 -2.253 8.742 1.00 98.50 316 LYS A N 1
ATOM 2256 C CA . LYS A 1 316 ? -1.140 -3.228 7.764 1.00 98.50 316 LYS A CA 1
ATOM 2257 C C . LYS A 1 316 ? -2.635 -3.044 7.550 1.00 98.50 316 LYS A C 1
ATOM 2259 O O . LYS A 1 316 ? -3.402 -3.138 8.503 1.00 98.50 316 LYS A O 1
ATOM 2264 N N . ILE A 1 317 ? -3.031 -2.812 6.305 1.00 98.69 317 ILE A N 1
ATOM 2265 C CA . ILE A 1 317 ? -4.420 -2.710 5.853 1.00 98.69 317 ILE A CA 1
ATOM 2266 C C . ILE A 1 317 ? -4.626 -3.836 4.845 1.00 98.69 317 ILE A C 1
ATOM 2268 O O . ILE A 1 317 ? -4.219 -3.720 3.688 1.00 98.69 317 ILE A O 1
ATOM 2272 N N . LEU A 1 318 ? -5.180 -4.956 5.303 1.00 98.31 318 LEU A N 1
ATOM 2273 C CA . LEU A 1 318 ? -5.179 -6.215 4.560 1.00 98.31 318 LEU A CA 1
ATOM 2274 C C . LEU A 1 318 ? -6.594 -6.739 4.336 1.00 98.31 318 LEU A C 1
ATOM 2276 O O . LEU A 1 318 ? -7.357 -6.858 5.286 1.00 98.31 318 LEU A O 1
ATOM 2280 N N . LYS A 1 319 ? -6.934 -7.128 3.107 1.00 97.81 319 LYS A N 1
ATOM 2281 C CA . LYS A 1 319 ? -8.142 -7.928 2.815 1.00 97.81 319 LYS A CA 1
ATOM 2282 C C . LYS A 1 319 ? -9.467 -7.334 3.315 1.00 97.81 319 LYS A C 1
ATOM 2284 O O . LYS A 1 319 ? -10.456 -8.042 3.470 1.00 97.81 319 LYS A O 1
ATOM 2289 N N . ASN A 1 320 ? -9.517 -6.028 3.558 1.00 98.50 320 ASN A N 1
ATOM 2290 C CA . ASN A 1 320 ? -10.744 -5.376 3.992 1.00 98.50 320 ASN A CA 1
ATOM 2291 C C . ASN A 1 320 ? -11.663 -5.156 2.789 1.00 98.50 320 ASN A C 1
ATOM 2293 O O . ASN A 1 320 ? -11.202 -4.849 1.685 1.00 98.50 320 ASN A O 1
ATOM 2297 N N . GLN A 1 321 ? -12.969 -5.238 3.020 1.00 97.69 321 GLN A N 1
ATOM 2298 C CA . GLN A 1 321 ? -13.974 -4.725 2.101 1.00 97.69 321 GLN A CA 1
ATOM 2299 C C . GLN A 1 321 ? -14.412 -3.351 2.599 1.00 97.69 321 GLN A C 1
ATOM 2301 O O . GLN A 1 321 ? -15.097 -3.250 3.611 1.00 97.69 321 GLN A O 1
ATOM 2306 N N . VAL A 1 322 ? -14.025 -2.293 1.891 1.00 97.25 322 VAL A N 1
ATOM 2307 C CA . VAL A 1 322 ? -14.366 -0.912 2.248 1.00 97.25 322 VAL A CA 1
ATOM 2308 C C . VAL A 1 322 ? -15.232 -0.323 1.150 1.00 97.25 322 VAL A C 1
ATOM 2310 O O . VAL A 1 322 ? -14.830 -0.296 -0.015 1.00 97.25 322 VAL A O 1
ATOM 2313 N N . GLN A 1 323 ? -16.418 0.153 1.513 1.00 93.75 323 GLN A N 1
ATOM 2314 C CA . GLN A 1 323 ? -17.348 0.753 0.568 1.00 93.75 323 GLN A CA 1
ATOM 2315 C C . GLN A 1 323 ? -18.054 1.976 1.144 1.00 93.75 323 GLN A C 1
ATOM 2317 O O . GLN A 1 323 ? -18.274 2.082 2.351 1.00 93.75 323 GLN A O 1
ATOM 2322 N N . ALA A 1 324 ? -18.424 2.897 0.261 1.00 92.25 324 ALA A N 1
ATOM 2323 C CA . ALA A 1 324 ? -19.225 4.060 0.609 1.00 92.25 324 ALA A CA 1
ATOM 2324 C C . ALA A 1 324 ? -20.433 4.183 -0.322 1.00 92.25 324 ALA A C 1
ATOM 2326 O O . ALA A 1 324 ? -20.305 4.040 -1.540 1.00 92.25 324 ALA A O 1
ATOM 2327 N N . ASN A 1 325 ? -21.604 4.476 0.246 1.00 88.81 325 ASN A N 1
ATOM 2328 C CA . ASN A 1 325 ? -22.815 4.706 -0.536 1.00 88.81 325 ASN A CA 1
ATOM 2329 C C . ASN A 1 325 ? -22.767 6.053 -1.269 1.00 88.81 325 ASN A C 1
ATOM 2331 O O . ASN A 1 325 ? -22.084 6.996 -0.856 1.00 88.81 325 ASN A O 1
ATOM 2335 N N . ALA A 1 326 ? -23.541 6.177 -2.349 1.00 82.00 326 ALA A N 1
ATOM 2336 C CA . ALA A 1 326 ? -23.753 7.467 -2.999 1.00 82.00 326 ALA A CA 1
ATOM 2337 C C . ALA A 1 326 ? -24.334 8.484 -1.997 1.00 82.00 326 ALA A C 1
ATOM 2339 O O . ALA A 1 326 ? -25.076 8.115 -1.092 1.00 82.00 326 ALA A O 1
ATOM 2340 N N . ALA A 1 327 ? -23.986 9.764 -2.157 1.00 80.19 327 ALA A N 1
ATOM 2341 C CA . ALA A 1 327 ? -24.397 10.865 -1.272 1.00 80.19 327 ALA A CA 1
ATOM 2342 C C . ALA A 1 327 ? -23.828 10.846 0.169 1.00 80.19 327 ALA A C 1
ATOM 2344 O O . ALA A 1 327 ? -24.290 11.601 1.021 1.00 80.19 327 ALA A O 1
ATOM 2345 N N . THR A 1 328 ? -22.770 10.075 0.443 1.00 85.25 328 THR A N 1
ATOM 2346 C CA . THR A 1 328 ? -22.097 10.046 1.764 1.00 85.25 328 THR A CA 1
ATOM 2347 C C . THR A 1 328 ? -20.909 11.009 1.907 1.00 85.25 328 THR A C 1
ATOM 2349 O O . THR A 1 328 ? -20.147 10.921 2.865 1.00 85.25 328 THR A O 1
ATOM 2352 N N . GLY A 1 329 ? -20.753 11.966 0.985 1.00 86.19 329 GLY A N 1
ATOM 2353 C CA . GLY A 1 329 ? -19.670 12.962 1.022 1.00 86.19 329 GLY A CA 1
ATOM 2354 C C . GLY A 1 329 ? -18.372 12.533 0.329 1.00 86.19 329 GLY A C 1
ATOM 2355 O O . GLY A 1 329 ? -17.355 13.193 0.505 1.00 86.19 329 GLY A O 1
ATOM 2356 N N . ASN A 1 330 ? -18.405 11.468 -0.483 1.00 91.12 330 ASN A N 1
ATOM 2357 C CA . ASN A 1 330 ? -17.259 10.938 -1.239 1.00 91.12 330 ASN A CA 1
ATOM 2358 C C . ASN A 1 330 ? -16.015 10.687 -0.363 1.00 91.12 330 ASN A C 1
ATOM 2360 O O . ASN A 1 330 ? -14.950 11.244 -0.645 1.00 91.12 330 ASN A O 1
ATOM 2364 N N . PRO A 1 331 ? -16.130 9.883 0.708 1.00 93.94 331 PRO A N 1
ATOM 2365 C CA . PRO A 1 331 ? -15.012 9.663 1.608 1.00 93.94 331 PRO A CA 1
ATOM 2366 C C . PRO A 1 331 ? -13.879 8.913 0.909 1.00 93.94 331 PRO A C 1
ATOM 2368 O O . PRO A 1 331 ? -14.125 7.953 0.169 1.00 93.94 331 PRO A O 1
ATOM 2371 N N . THR A 1 332 ? -12.638 9.316 1.190 1.00 95.12 332 THR A N 1
ATOM 2372 C CA . THR A 1 332 ? -11.449 8.531 0.829 1.00 95.12 332 THR A CA 1
ATOM 2373 C C . THR A 1 332 ? -11.527 7.198 1.568 1.00 95.12 332 THR A C 1
ATOM 2375 O O . THR A 1 332 ? -11.796 7.168 2.764 1.00 95.12 332 THR A O 1
ATOM 2378 N N . LEU A 1 333 ? -11.333 6.067 0.892 1.00 96.88 333 LEU A N 1
ATOM 2379 C CA . LEU A 1 333 ? -11.512 4.771 1.557 1.00 96.88 333 LEU A CA 1
ATOM 2380 C C . LEU A 1 333 ? -10.299 4.401 2.410 1.00 96.88 333 LEU A C 1
ATOM 2382 O O . LEU A 1 333 ? -10.451 3.887 3.515 1.00 96.88 333 LEU A O 1
ATOM 2386 N N . VAL A 1 334 ? -9.099 4.694 1.913 1.00 98.00 334 VAL A N 1
ATOM 2387 C CA . VAL A 1 334 ? -7.852 4.521 2.659 1.00 98.00 334 VAL A CA 1
ATOM 2388 C C . VAL A 1 334 ? -6.994 5.765 2.507 1.00 98.00 334 VAL A C 1
ATOM 2390 O O . VAL A 1 334 ? -6.584 6.117 1.401 1.00 98.00 334 VAL A O 1
ATOM 2393 N N . ARG A 1 335 ? -6.670 6.408 3.622 1.00 98.12 335 ARG A N 1
ATOM 2394 C CA . ARG A 1 335 ? -5.750 7.537 3.664 1.00 98.12 335 ARG A CA 1
ATOM 2395 C C . ARG A 1 335 ? -4.541 7.204 4.528 1.00 98.12 335 ARG A C 1
ATOM 2397 O O . ARG A 1 335 ? -4.670 6.809 5.683 1.00 98.12 335 ARG A O 1
ATOM 2404 N N . VAL A 1 336 ? -3.358 7.387 3.953 1.00 98.31 336 VAL A N 1
ATOM 2405 C CA . VAL A 1 336 ? -2.065 7.255 4.624 1.00 98.31 336 VAL A CA 1
ATOM 2406 C C . VAL A 1 336 ? -1.444 8.643 4.722 1.00 98.31 336 VAL A C 1
ATOM 2408 O O . VAL A 1 336 ? -0.888 9.152 3.745 1.00 98.31 336 VAL A O 1
ATOM 2411 N N . ALA A 1 337 ? -1.584 9.277 5.887 1.00 96.88 337 ALA A N 1
ATOM 2412 C CA . ALA A 1 337 ? -1.014 10.590 6.158 1.00 96.88 337 ALA A CA 1
ATOM 2413 C C . ALA A 1 337 ? 0.410 10.466 6.720 1.00 96.88 337 ALA A C 1
ATOM 2415 O O . ALA A 1 337 ? 1.338 10.202 5.960 1.00 96.88 337 ALA A O 1
ATOM 2416 N N . THR A 1 338 ? 0.593 10.615 8.031 1.00 96.25 338 THR A N 1
ATOM 2417 C CA . THR A 1 338 ? 1.908 10.543 8.685 1.00 96.25 338 THR A CA 1
ATOM 2418 C C . THR A 1 338 ? 2.191 9.110 9.144 1.00 96.25 338 THR A C 1
ATOM 2420 O O . THR A 1 338 ? 2.015 8.761 10.314 1.00 96.25 338 THR A O 1
ATOM 2423 N N . ALA A 1 339 ? 2.606 8.256 8.203 1.00 97.38 339 ALA A N 1
ATOM 2424 C CA . ALA A 1 339 ? 2.946 6.860 8.476 1.00 97.38 339 ALA A CA 1
ATOM 2425 C C . ALA A 1 339 ? 4.166 6.371 7.674 1.00 97.38 339 ALA A C 1
ATOM 2427 O O . ALA A 1 339 ? 4.368 6.758 6.521 1.00 97.38 339 ALA A O 1
ATOM 2428 N N . THR A 1 340 ? 4.949 5.473 8.273 1.00 97.56 340 THR A N 1
ATOM 2429 C CA . THR A 1 340 ? 6.138 4.852 7.672 1.00 97.56 340 THR A CA 1
ATOM 2430 C C . THR A 1 340 ? 5.926 3.354 7.475 1.00 97.56 340 THR A C 1
ATOM 2432 O O . THR A 1 340 ? 5.557 2.658 8.417 1.00 97.56 340 THR A O 1
ATOM 2435 N N . GLY A 1 341 ? 6.207 2.821 6.285 1.00 96.94 341 GLY A N 1
ATOM 2436 C CA . GLY A 1 341 ? 6.195 1.373 6.040 1.00 96.94 341 GLY A CA 1
ATOM 2437 C C . GLY A 1 341 ? 4.800 0.741 6.017 1.00 96.94 341 GLY A C 1
ATOM 2438 O O . GLY A 1 341 ? 4.660 -0.430 6.361 1.00 96.94 341 GLY A O 1
ATOM 2439 N N . THR A 1 342 ? 3.756 1.505 5.681 1.00 98.31 342 THR A N 1
ATOM 2440 C CA . THR A 1 342 ? 2.378 0.985 5.619 1.00 98.31 342 THR A CA 1
ATOM 2441 C C . THR A 1 342 ? 2.233 -0.023 4.484 1.00 98.31 342 THR A C 1
ATOM 2443 O O . THR A 1 342 ? 2.637 0.275 3.369 1.00 98.31 342 THR A O 1
ATOM 2446 N N . VAL A 1 343 ? 1.597 -1.168 4.723 1.00 98.25 343 VAL A N 1
ATOM 2447 C CA . VAL A 1 343 ? 1.238 -2.154 3.695 1.00 98.25 343 VAL A CA 1
ATOM 2448 C C . VAL A 1 343 ? -0.267 -2.112 3.448 1.00 98.25 343 VAL A C 1
ATOM 2450 O O . VAL A 1 343 ? -1.050 -2.282 4.382 1.00 98.25 343 VAL A O 1
ATOM 2453 N N . ILE A 1 344 ? -0.671 -1.914 2.195 1.00 97.56 344 ILE A N 1
ATOM 2454 C CA . ILE A 1 344 ? -2.066 -1.969 1.739 1.00 97.56 344 ILE A CA 1
ATOM 2455 C C . ILE A 1 344 ? -2.172 -3.127 0.750 1.00 97.56 344 ILE A C 1
ATOM 2457 O O . ILE A 1 344 ? -1.629 -3.019 -0.342 1.00 97.56 344 ILE A O 1
ATOM 2461 N N . GLU A 1 345 ? -2.837 -4.230 1.086 1.00 95.88 345 GLU A N 1
ATOM 2462 C CA . GLU A 1 345 ? -2.825 -5.444 0.249 1.00 95.88 345 GLU A CA 1
ATOM 2463 C C . GLU A 1 345 ? -4.153 -6.212 0.274 1.00 95.88 345 GLU A C 1
ATOM 2465 O O . GLU A 1 345 ? -4.794 -6.339 1.316 1.00 95.88 345 GLU A O 1
ATOM 2470 N N . GLY A 1 346 ? -4.576 -6.740 -0.878 1.00 94.75 346 GLY A N 1
ATOM 2471 C CA . GLY A 1 346 ? -5.752 -7.608 -0.990 1.00 94.75 346 GLY A CA 1
ATOM 2472 C C . GLY A 1 346 ? -7.102 -6.948 -0.681 1.00 94.75 346 GLY A C 1
ATOM 2473 O O . GLY A 1 346 ? -8.094 -7.654 -0.527 1.00 94.75 346 GLY A O 1
ATOM 2474 N N . ASN A 1 347 ? -7.174 -5.621 -0.538 1.00 96.62 347 ASN A N 1
ATOM 2475 C CA . ASN A 1 347 ? -8.412 -4.940 -0.151 1.00 96.62 347 ASN A CA 1
ATOM 2476 C C . ASN A 1 347 ? -9.360 -4.776 -1.343 1.00 96.62 347 ASN A C 1
ATOM 2478 O O . ASN A 1 347 ? -8.933 -4.454 -2.450 1.00 96.62 347 ASN A O 1
ATOM 2482 N N . ARG A 1 348 ? -10.669 -4.879 -1.104 1.00 95.50 348 ARG A N 1
ATOM 2483 C CA . ARG A 1 348 ? -11.703 -4.462 -2.056 1.00 95.50 348 ARG A CA 1
ATOM 2484 C C . ARG A 1 348 ? -12.208 -3.075 -1.675 1.00 95.50 348 ARG A C 1
ATOM 2486 O O . ARG A 1 348 ? -12.842 -2.911 -0.639 1.00 95.50 348 ARG A O 1
ATOM 2493 N N . LEU A 1 349 ? -11.955 -2.092 -2.530 1.00 94.69 349 LEU A N 1
ATOM 2494 C CA . LEU A 1 349 ? -12.244 -0.679 -2.300 1.00 94.69 349 LEU A CA 1
ATOM 2495 C C . LEU A 1 349 ? -13.288 -0.201 -3.318 1.00 94.69 349 LEU A C 1
ATOM 2497 O O . LEU A 1 349 ? -13.025 -0.173 -4.522 1.00 94.69 349 LEU A O 1
ATOM 2501 N N . ALA A 1 350 ? -14.487 0.139 -2.846 1.00 92.44 350 ALA A N 1
ATOM 2502 C CA . ALA A 1 350 ? -15.622 0.501 -3.692 1.00 92.44 350 ALA A CA 1
ATOM 2503 C C . ALA A 1 350 ? -16.150 1.908 -3.386 1.00 92.44 350 ALA A C 1
ATOM 2505 O O . ALA A 1 350 ? -16.853 2.129 -2.400 1.00 92.44 350 ALA A O 1
ATOM 2506 N N . THR A 1 351 ? -15.814 2.870 -4.246 1.00 87.00 351 THR A N 1
ATOM 2507 C CA . THR A 1 351 ? -16.351 4.234 -4.183 1.00 87.00 351 THR A CA 1
ATOM 2508 C C . THR A 1 351 ? -17.630 4.362 -5.029 1.00 87.00 351 THR A C 1
ATOM 2510 O O . THR A 1 351 ? -17.773 3.657 -6.029 1.00 87.00 351 THR A O 1
ATOM 2513 N N . PRO A 1 352 ? -18.564 5.274 -4.692 1.00 84.75 352 PRO A N 1
ATOM 2514 C CA . PRO A 1 352 ? -19.784 5.505 -5.471 1.00 84.75 352 PRO A CA 1
ATOM 2515 C C . PRO A 1 352 ? -19.548 6.316 -6.759 1.00 84.75 352 PRO A C 1
ATOM 2517 O O . PRO A 1 352 ? -20.415 6.364 -7.626 1.00 84.75 352 PRO A O 1
ATOM 2520 N N . ALA A 1 353 ? -18.391 6.973 -6.889 1.00 82.56 353 ALA A N 1
ATOM 2521 C CA . ALA A 1 353 ? -17.975 7.749 -8.056 1.00 82.56 353 ALA A CA 1
ATOM 2522 C C . ALA A 1 353 ? -16.451 7.651 -8.250 1.00 82.56 353 ALA A C 1
ATOM 2524 O O . ALA A 1 353 ? -15.735 7.135 -7.389 1.00 82.56 353 ALA A O 1
ATOM 2525 N N . VAL A 1 354 ? -15.935 8.153 -9.374 1.00 83.81 354 VAL A N 1
ATOM 2526 C CA . VAL A 1 354 ? -14.492 8.149 -9.656 1.00 83.81 354 VAL A CA 1
ATOM 2527 C C . VAL A 1 354 ? -13.810 9.297 -8.906 1.00 83.81 354 VAL A C 1
ATOM 2529 O O . VAL A 1 354 ? -13.827 10.440 -9.353 1.00 83.81 354 VAL A O 1
ATOM 2532 N N . TYR A 1 355 ? -13.207 8.984 -7.763 1.00 86.62 355 TYR A N 1
ATOM 2533 C CA . TYR A 1 355 ? -12.338 9.873 -6.986 1.00 86.62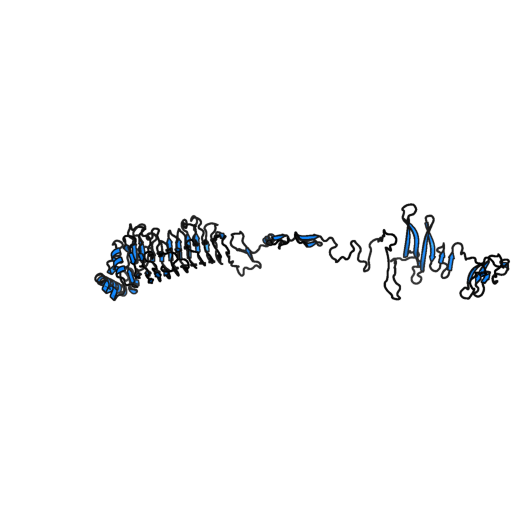 355 TYR A CA 1
ATOM 2534 C C . TYR A 1 355 ? -11.227 9.055 -6.309 1.00 86.62 355 TYR A C 1
ATOM 2536 O O . TYR A 1 355 ? -11.192 7.834 -6.454 1.00 86.62 355 TYR A O 1
ATOM 2544 N N . ALA A 1 356 ? -10.302 9.694 -5.590 1.00 89.12 356 ALA A N 1
ATOM 2545 C CA . ALA A 1 356 ? -9.208 8.982 -4.932 1.00 89.12 356 ALA A CA 1
ATOM 2546 C C . ALA A 1 356 ? -9.733 8.029 -3.837 1.00 89.12 356 ALA A C 1
ATOM 2548 O O . ALA A 1 356 ? -10.087 8.449 -2.739 1.00 89.12 356 ALA A O 1
ATOM 2549 N N . ALA A 1 357 ? -9.784 6.732 -4.144 1.00 92.12 357 ALA A N 1
ATOM 2550 C CA . ALA A 1 357 ? -10.130 5.687 -3.187 1.00 92.12 357 ALA A CA 1
ATOM 2551 C C . ALA A 1 357 ? -8.991 5.481 -2.180 1.00 92.12 357 ALA A C 1
ATOM 2553 O O . ALA A 1 357 ? -9.240 5.183 -1.013 1.00 92.12 357 ALA A O 1
ATOM 2554 N N . VAL A 1 358 ? -7.750 5.670 -2.639 1.00 95.56 358 VAL A N 1
ATOM 2555 C CA . VAL A 1 358 ? -6.543 5.601 -1.816 1.00 95.56 358 VAL A CA 1
ATOM 2556 C C . VAL A 1 358 ? -5.754 6.891 -1.963 1.00 95.56 358 VAL A C 1
ATOM 2558 O O . VAL A 1 358 ? -5.443 7.299 -3.082 1.00 95.56 358 VAL A O 1
ATOM 2561 N N . VAL A 1 359 ? -5.405 7.510 -0.839 1.00 96.56 359 VAL A N 1
ATOM 2562 C CA . VAL A 1 359 ? -4.570 8.715 -0.791 1.00 96.56 359 VAL A CA 1
ATOM 2563 C C . VAL A 1 359 ? -3.359 8.452 0.093 1.00 96.56 359 VAL A C 1
ATOM 2565 O O . VAL A 1 359 ? -3.493 8.258 1.297 1.00 96.56 359 VAL A O 1
ATOM 2568 N N . ILE A 1 360 ? -2.170 8.488 -0.496 1.00 97.19 360 ILE A N 1
ATOM 2569 C CA . ILE A 1 360 ? -0.885 8.458 0.201 1.00 97.19 360 ILE A CA 1
ATOM 2570 C C . ILE A 1 360 ? -0.325 9.879 0.140 1.00 97.19 360 ILE A C 1
ATOM 2572 O O . ILE A 1 360 ? -0.044 10.400 -0.937 1.00 97.19 360 ILE A O 1
ATOM 2576 N N . THR A 1 361 ? -0.228 10.551 1.285 1.00 96.62 361 THR A N 1
ATOM 2577 C CA . THR A 1 361 ? 0.211 11.956 1.338 1.00 96.62 361 THR A CA 1
ATOM 2578 C C . THR A 1 361 ? 1.733 12.090 1.268 1.00 96.62 361 THR A C 1
ATOM 2580 O O . THR A 1 361 ? 2.458 11.124 1.483 1.00 96.62 361 THR A O 1
ATOM 2583 N N . ALA A 1 362 ? 2.229 13.314 1.069 1.00 95.81 362 ALA A N 1
ATOM 2584 C CA . ALA A 1 362 ? 3.666 13.604 1.082 1.00 95.81 362 ALA A CA 1
ATOM 2585 C C . ALA A 1 362 ? 4.369 13.357 2.428 1.00 95.81 362 ALA A C 1
ATOM 2587 O O . ALA A 1 362 ? 5.588 13.212 2.457 1.00 95.81 362 ALA A O 1
ATOM 2588 N N . ALA A 1 363 ? 3.620 13.279 3.532 1.00 95.62 363 ALA A N 1
ATOM 2589 C CA . ALA A 1 363 ? 4.168 12.925 4.841 1.00 95.62 363 ALA A CA 1
ATOM 2590 C C . ALA A 1 363 ? 4.376 11.407 5.015 1.00 95.62 363 ALA A C 1
ATOM 2592 O O . ALA A 1 363 ? 5.032 10.985 5.970 1.00 95.62 363 ALA A O 1
ATOM 2593 N N . ALA A 1 364 ? 3.836 10.582 4.111 1.00 96.75 364 ALA A N 1
ATOM 2594 C CA . ALA A 1 364 ? 3.988 9.136 4.164 1.00 96.75 364 ALA A CA 1
ATOM 2595 C C . ALA A 1 364 ? 5.328 8.703 3.557 1.00 96.75 364 ALA A C 1
ATOM 2597 O O . ALA A 1 364 ? 5.794 9.254 2.555 1.00 96.75 364 ALA A O 1
ATOM 2598 N N . THR A 1 365 ? 5.939 7.676 4.146 1.00 96.88 365 THR A N 1
ATOM 2599 C CA . THR A 1 365 ? 7.240 7.152 3.708 1.00 96.88 365 THR A CA 1
ATOM 2600 C C . THR A 1 365 ? 7.214 5.633 3.589 1.00 96.88 365 THR A C 1
ATOM 2602 O O . THR A 1 365 ? 6.708 4.940 4.467 1.00 96.88 365 THR A O 1
ATOM 2605 N N . GLY A 1 366 ? 7.763 5.088 2.505 1.00 96.12 366 GLY A N 1
ATOM 2606 C CA . GLY A 1 366 ? 7.916 3.640 2.330 1.00 96.12 366 GLY A CA 1
ATOM 2607 C C . GLY A 1 366 ? 6.600 2.854 2.298 1.00 96.12 366 GLY A C 1
ATOM 2608 O O . GLY A 1 366 ? 6.580 1.706 2.735 1.00 96.12 366 GLY A O 1
ATOM 2609 N N . THR A 1 367 ? 5.493 3.455 1.851 1.00 97.00 367 THR A N 1
ATOM 2610 C CA . THR A 1 367 ? 4.215 2.737 1.713 1.00 97.00 367 THR A CA 1
ATOM 2611 C C . THR A 1 367 ? 4.343 1.642 0.654 1.00 97.00 367 THR A C 1
ATOM 2613 O O . THR A 1 367 ? 4.792 1.898 -0.457 1.00 97.00 367 THR A O 1
ATOM 2616 N N . ILE A 1 368 ? 3.918 0.424 0.968 1.00 96.25 368 ILE A N 1
ATOM 2617 C CA . ILE A 1 368 ? 3.813 -0.691 0.033 1.00 96.25 368 ILE A CA 1
ATOM 2618 C C . ILE A 1 368 ? 2.342 -0.837 -0.354 1.00 96.25 368 ILE A C 1
ATOM 2620 O O . ILE A 1 368 ? 1.519 -1.313 0.428 1.00 96.25 368 ILE A O 1
ATOM 2624 N N . TYR A 1 369 ? 2.005 -0.439 -1.576 1.00 92.94 369 TYR A N 1
ATOM 2625 C CA . TYR A 1 369 ? 0.728 -0.786 -2.186 1.00 92.94 369 TYR A CA 1
ATOM 2626 C C . TYR A 1 369 ? 0.859 -2.176 -2.809 1.00 92.94 369 TYR A C 1
ATOM 2628 O O . TYR A 1 369 ? 1.374 -2.331 -3.914 1.00 92.94 369 TYR A O 1
ATOM 2636 N N . GLY A 1 370 ? 0.482 -3.191 -2.040 1.00 89.19 370 GLY A N 1
ATOM 2637 C CA . GLY A 1 370 ? 0.641 -4.601 -2.358 1.00 89.19 370 GLY A CA 1
ATOM 2638 C C . GLY A 1 370 ? -0.281 -5.119 -3.463 1.00 89.19 370 GLY A C 1
ATOM 2639 O O . GLY A 1 370 ? -1.053 -4.381 -4.081 1.00 89.19 370 GLY A O 1
ATOM 2640 N N . ALA A 1 371 ? -0.178 -6.425 -3.697 1.00 85.19 371 ALA A N 1
ATOM 2641 C CA . ALA A 1 371 ? -0.940 -7.150 -4.701 1.00 85.19 371 ALA A CA 1
ATOM 2642 C C . ALA A 1 371 ? -2.442 -7.209 -4.366 1.00 85.19 371 ALA A C 1
ATOM 2644 O O . ALA A 1 371 ? -2.876 -6.916 -3.251 1.00 85.19 371 ALA A O 1
ATOM 2645 N N . ASP A 1 372 ? -3.240 -7.585 -5.364 1.00 86.81 372 ASP A N 1
ATOM 2646 C CA . ASP A 1 372 ? -4.643 -8.003 -5.228 1.00 86.81 372 ASP A CA 1
ATOM 2647 C C . ASP A 1 372 ? -5.612 -6.980 -4.601 1.00 86.81 372 ASP A C 1
ATOM 2649 O O . ASP A 1 372 ? -6.766 -7.296 -4.302 1.00 86.81 372 ASP A O 1
ATOM 2653 N N . ASN A 1 373 ? -5.196 -5.719 -4.459 1.00 89.44 373 ASN A N 1
ATOM 2654 C CA . ASN A 1 373 ? -6.124 -4.636 -4.168 1.00 89.44 373 ASN A CA 1
ATOM 2655 C C . ASN A 1 373 ? -7.037 -4.407 -5.381 1.00 89.44 373 ASN A C 1
ATOM 2657 O O . ASN A 1 373 ? -6.573 -4.141 -6.490 1.00 89.44 373 ASN A O 1
ATOM 2661 N N . THR A 1 374 ? -8.346 -4.471 -5.166 1.00 90.00 374 THR A N 1
ATOM 2662 C CA . THR A 1 374 ? -9.360 -4.242 -6.197 1.00 90.00 374 THR A CA 1
ATOM 2663 C C . THR A 1 374 ? -10.027 -2.892 -5.978 1.00 90.00 374 THR A C 1
ATOM 2665 O O . THR A 1 374 ? -10.759 -2.716 -5.005 1.00 90.00 374 THR A O 1
ATOM 2668 N N . LEU A 1 375 ? -9.835 -1.960 -6.910 1.00 88.50 375 LEU A N 1
ATOM 2669 C CA . LEU A 1 375 ? -10.622 -0.728 -6.990 1.00 88.50 375 LEU A CA 1
ATOM 2670 C C . LEU A 1 375 ? -11.854 -0.992 -7.864 1.00 88.50 375 LEU A C 1
ATOM 2672 O O . LEU A 1 375 ? -11.716 -1.233 -9.060 1.00 88.50 375 LEU A O 1
ATOM 2676 N N . VAL A 1 376 ? -13.056 -0.974 -7.282 1.00 86.81 376 VAL A N 1
ATOM 2677 C CA . VAL A 1 376 ? -14.310 -1.111 -8.055 1.00 86.81 376 VAL A CA 1
ATOM 2678 C C . VAL A 1 376 ? -14.577 0.159 -8.862 1.00 86.81 376 VAL A C 1
ATOM 2680 O O . VAL A 1 376 ? -15.000 0.098 -10.012 1.00 86.81 376 VAL A O 1
ATOM 2683 N N . ALA A 1 377 ? -14.290 1.304 -8.251 1.00 80.69 377 ALA A N 1
ATOM 2684 C CA . ALA A 1 377 ? -14.248 2.617 -8.866 1.00 80.69 377 ALA A CA 1
ATOM 2685 C C . ALA A 1 377 ? -13.190 3.459 -8.132 1.00 80.69 377 ALA A C 1
ATOM 2687 O O . ALA A 1 377 ? -12.742 3.098 -7.039 1.00 80.69 377 ALA A O 1
ATOM 2688 N N . GLY A 1 378 ? -12.785 4.570 -8.744 1.00 83.94 378 GLY A N 1
ATOM 2689 C CA . GLY A 1 378 ? -11.836 5.508 -8.153 1.00 83.94 378 GLY A CA 1
ATOM 2690 C C . GLY A 1 378 ? -10.378 5.310 -8.567 1.00 83.94 378 GLY A C 1
ATOM 2691 O O . GLY A 1 378 ? -10.035 4.450 -9.377 1.00 83.94 378 GLY A O 1
ATOM 2692 N N . THR A 1 379 ? -9.520 6.177 -8.037 1.00 87.06 379 THR A N 1
ATOM 2693 C CA . THR A 1 379 ? -8.090 6.264 -8.356 1.00 87.06 379 THR A CA 1
ATOM 2694 C C . THR A 1 379 ? -7.231 6.126 -7.104 1.00 87.06 379 THR A C 1
ATOM 2696 O O . THR A 1 379 ? -7.719 6.177 -5.976 1.00 87.06 379 THR A O 1
ATOM 2699 N N . ILE A 1 380 ? -5.926 5.981 -7.308 1.00 89.19 380 ILE A N 1
ATOM 2700 C CA . ILE A 1 380 ? -4.919 6.146 -6.261 1.00 89.19 380 ILE A CA 1
ATOM 2701 C C . ILE A 1 380 ? -4.335 7.551 -6.428 1.00 89.19 380 ILE A C 1
ATOM 2703 O O . ILE A 1 380 ? -4.243 8.071 -7.538 1.00 89.19 380 ILE A O 1
ATOM 2707 N N . THR A 1 381 ? -3.986 8.212 -5.337 1.00 92.12 381 THR A N 1
ATOM 2708 C CA . THR A 1 381 ? -3.158 9.418 -5.359 1.00 92.12 381 THR A CA 1
ATOM 2709 C C . THR A 1 381 ? -1.987 9.182 -4.433 1.00 92.12 381 THR A C 1
ATOM 2711 O O . THR A 1 381 ? -2.183 8.810 -3.280 1.00 92.12 381 THR A O 1
ATOM 2714 N N . ASP A 1 382 ? -0.780 9.370 -4.949 1.00 92.25 382 ASP A N 1
ATOM 2715 C CA . ASP A 1 382 ? 0.455 9.093 -4.229 1.00 92.25 382 ASP A CA 1
ATOM 2716 C C . ASP A 1 382 ? 1.383 10.301 -4.307 1.00 92.25 382 ASP A C 1
ATOM 2718 O O . ASP A 1 382 ? 1.850 10.675 -5.382 1.00 92.25 382 ASP A O 1
ATOM 2722 N N . GLY A 1 383 ? 1.600 10.932 -3.159 1.00 92.12 383 GLY A N 1
ATOM 2723 C CA . GLY A 1 383 ? 2.646 11.923 -2.938 1.00 92.12 383 GLY A CA 1
ATOM 2724 C C . GLY A 1 383 ? 3.746 11.418 -2.005 1.00 92.12 383 GLY A C 1
ATOM 2725 O O . GLY A 1 383 ? 4.637 12.198 -1.679 1.00 92.12 383 GLY A O 1
ATOM 2726 N N . GLY A 1 384 ? 3.671 10.165 -1.542 1.00 92.12 384 GLY A N 1
ATOM 2727 C CA . GLY A 1 384 ? 4.578 9.604 -0.546 1.00 92.12 384 GLY A CA 1
ATOM 2728 C C . GLY A 1 384 ? 5.999 9.413 -1.072 1.00 92.12 384 GLY A C 1
ATOM 2729 O O . GLY A 1 384 ? 6.236 9.215 -2.263 1.00 92.12 384 GLY A O 1
ATOM 2730 N N . THR A 1 385 ? 6.975 9.446 -0.166 1.00 92.19 385 THR A N 1
ATOM 2731 C CA . THR A 1 385 ? 8.379 9.192 -0.524 1.00 92.19 385 THR A CA 1
ATOM 2732 C C . THR A 1 385 ? 8.686 7.701 -0.434 1.00 92.19 385 THR A C 1
ATOM 2734 O O . THR A 1 385 ? 8.498 7.084 0.613 1.00 92.19 385 THR A O 1
ATOM 2737 N N . GLY A 1 386 ? 9.209 7.114 -1.512 1.00 90.88 386 GLY A N 1
ATOM 2738 C CA . GLY A 1 386 ? 9.594 5.698 -1.533 1.00 90.88 386 GLY A CA 1
ATOM 2739 C C . GLY A 1 386 ? 8.409 4.728 -1.536 1.00 90.88 386 GLY A C 1
ATOM 2740 O O . GLY A 1 386 ? 8.568 3.594 -1.090 1.00 90.88 386 GLY A O 1
ATOM 2741 N N . THR A 1 387 ? 7.231 5.160 -2.003 1.00 90.25 387 THR A N 1
ATOM 2742 C CA . THR A 1 387 ? 6.090 4.262 -2.209 1.00 90.25 387 THR A CA 1
ATOM 2743 C C . THR A 1 387 ? 6.456 3.175 -3.227 1.00 90.25 387 THR A C 1
ATOM 2745 O O . THR A 1 387 ? 6.927 3.468 -4.328 1.00 90.25 387 THR A O 1
ATOM 2748 N N . LEU A 1 388 ? 6.231 1.911 -2.871 1.00 88.19 388 LEU A N 1
ATOM 2749 C CA . LEU A 1 388 ? 6.411 0.752 -3.740 1.00 88.19 388 LEU A CA 1
ATOM 2750 C C . LEU A 1 388 ? 5.039 0.189 -4.107 1.00 88.19 388 LEU A C 1
ATOM 2752 O O . LEU A 1 388 ? 4.262 -0.173 -3.228 1.00 88.19 388 LEU A O 1
ATOM 2756 N N . GLN A 1 389 ? 4.743 0.081 -5.399 1.00 85.75 389 GLN A N 1
ATOM 2757 C CA . GLN A 1 389 ? 3.544 -0.604 -5.877 1.00 85.75 389 GLN A CA 1
ATOM 2758 C C . GLN A 1 389 ? 3.918 -2.004 -6.372 1.00 85.75 389 GLN A C 1
ATOM 2760 O O . GLN A 1 389 ? 4.684 -2.139 -7.326 1.00 85.75 389 GLN A O 1
ATOM 2765 N N . MET A 1 390 ? 3.368 -3.044 -5.744 1.00 78.25 390 MET A N 1
ATOM 2766 C CA . MET A 1 390 ? 3.438 -4.410 -6.257 1.00 78.25 390 MET A CA 1
ATOM 2767 C C . MET A 1 390 ? 2.365 -4.602 -7.330 1.00 78.25 390 MET A C 1
ATOM 2769 O O . MET A 1 390 ? 1.238 -4.126 -7.201 1.00 78.25 390 MET A O 1
ATOM 2773 N N . VAL A 1 391 ? 2.720 -5.298 -8.406 1.00 68.94 391 VAL A N 1
ATOM 2774 C CA . VAL A 1 391 ? 1.822 -5.569 -9.532 1.00 68.94 391 VAL A CA 1
ATOM 2775 C C . VAL A 1 391 ? 1.683 -7.078 -9.667 1.00 68.94 391 VAL A C 1
ATOM 2777 O O . VAL A 1 391 ? 2.671 -7.761 -9.934 1.00 68.94 391 VAL A O 1
ATOM 2780 N N . SER A 1 392 ? 0.465 -7.602 -9.499 1.00 64.75 392 SER A N 1
ATOM 2781 C CA . SER A 1 392 ? 0.157 -8.993 -9.845 1.00 64.75 392 SER A CA 1
ATOM 2782 C C . SER A 1 392 ? 0.194 -9.128 -11.367 1.00 64.75 392 SER A C 1
ATOM 2784 O O . SER A 1 392 ? -0.687 -8.623 -12.063 1.00 64.75 392 SER A O 1
ATOM 2786 N N . VAL A 1 393 ? 1.230 -9.781 -11.893 1.00 60.16 393 VAL A N 1
ATOM 2787 C CA . VAL A 1 393 ? 1.343 -10.111 -13.319 1.00 60.16 393 VAL A CA 1
ATOM 2788 C C . VAL A 1 393 ? 0.671 -11.469 -13.534 1.00 60.16 393 VAL A C 1
ATOM 2790 O O . VAL A 1 393 ? 1.183 -12.464 -13.018 1.00 60.16 393 VAL A O 1
ATOM 2793 N N . PRO A 1 394 ? -0.483 -11.554 -14.229 1.00 58.62 394 PRO A N 1
ATOM 2794 C CA . PRO A 1 394 ? -1.173 -12.824 -14.411 1.00 58.62 394 PRO A CA 1
ATOM 2795 C C . PRO A 1 394 ? -0.278 -13.802 -15.178 1.00 58.62 394 PRO A C 1
ATOM 2797 O O . PRO A 1 394 ? 0.009 -13.604 -16.362 1.00 58.62 394 PRO A O 1
ATOM 2800 N N . PHE A 1 395 ? 0.147 -14.878 -14.518 1.00 51.38 395 PHE A N 1
ATOM 2801 C CA . PHE A 1 395 ? 0.808 -15.990 -15.188 1.00 51.38 395 PHE A CA 1
ATOM 2802 C C . PHE A 1 395 ? -0.218 -16.710 -16.080 1.00 51.38 395 PHE A C 1
ATOM 2804 O O . PHE A 1 395 ? -1.210 -17.236 -15.585 1.00 51.38 395 PHE A O 1
ATOM 2811 N N . GLY A 1 396 ? 0.014 -16.749 -17.398 1.00 52.03 396 GLY A N 1
ATOM 2812 C CA . GLY A 1 396 ? -0.645 -17.721 -18.282 1.00 52.03 396 GLY A CA 1
ATOM 2813 C C . GLY A 1 396 ? -1.763 -17.248 -19.221 1.00 52.03 396 GLY A C 1
ATOM 2814 O O . GLY A 1 396 ? -2.347 -18.098 -19.887 1.00 52.03 396 GLY A O 1
ATOM 2815 N N . SER A 1 397 ? -2.049 -15.952 -19.393 1.00 42.88 397 SER A N 1
ATOM 2816 C CA . SER A 1 397 ? -2.980 -15.509 -20.455 1.00 42.88 397 SER A CA 1
ATOM 2817 C C . SER A 1 397 ? -2.286 -15.317 -21.818 1.00 42.88 397 SER A C 1
ATOM 2819 O O . SER A 1 397 ? -2.104 -14.207 -22.305 1.00 42.88 397 SER A O 1
ATOM 2821 N N . GLY A 1 398 ? -1.876 -16.429 -22.436 1.00 44.06 398 GLY A N 1
ATOM 2822 C CA . GLY A 1 398 ? -1.858 -16.639 -23.896 1.00 44.06 398 GLY A CA 1
ATOM 2823 C C . GLY A 1 398 ? -1.390 -15.530 -24.859 1.00 44.06 398 GLY A C 1
ATOM 2824 O O . GLY A 1 398 ? -2.004 -15.381 -25.912 1.00 44.06 398 GLY A O 1
ATOM 2825 N N . GLY A 1 399 ? -0.321 -14.777 -24.581 1.00 50.81 399 GLY A N 1
ATOM 2826 C CA . GLY A 1 399 ? 0.239 -13.839 -25.565 1.00 50.81 399 GLY A CA 1
ATOM 2827 C C . GLY A 1 399 ? 1.557 -13.208 -25.120 1.00 50.81 399 GLY A C 1
ATOM 2828 O O . GLY A 1 399 ? 1.644 -12.601 -24.061 1.00 50.81 399 GLY A O 1
ATOM 2829 N N . THR A 1 400 ? 2.591 -13.363 -25.936 1.00 55.66 400 THR A N 1
ATOM 2830 C CA . THR A 1 400 ? 4.034 -13.228 -25.666 1.00 55.66 400 THR A CA 1
ATOM 2831 C C . THR A 1 400 ? 4.595 -11.818 -25.383 1.00 55.66 400 THR A C 1
ATOM 2833 O O . THR A 1 400 ? 5.797 -11.619 -25.521 1.00 55.66 400 THR A O 1
ATOM 2836 N N . ALA A 1 401 ? 3.795 -10.841 -24.942 1.00 58.19 401 ALA A N 1
ATOM 2837 C CA . ALA A 1 401 ? 4.307 -9.547 -24.461 1.00 58.19 401 ALA A CA 1
ATOM 2838 C C . ALA A 1 401 ? 3.282 -8.822 -23.569 1.00 58.19 401 ALA A C 1
ATOM 2840 O O . ALA A 1 401 ? 2.344 -8.191 -24.058 1.00 58.19 401 ALA A O 1
ATOM 2841 N N . GLN A 1 402 ? 3.469 -8.890 -22.251 1.00 63.72 402 GLN A N 1
ATOM 2842 C CA . GLN A 1 402 ? 2.745 -8.053 -21.294 1.00 63.72 402 GLN A CA 1
ATOM 2843 C C . GLN A 1 402 ? 3.621 -6.851 -20.928 1.00 63.72 402 GLN A C 1
ATOM 2845 O O . GLN A 1 402 ? 4.810 -7.009 -20.658 1.00 63.72 402 GLN A O 1
ATOM 2850 N N . VAL A 1 403 ? 3.039 -5.653 -20.914 1.00 67.38 403 VAL A N 1
ATOM 2851 C CA . VAL A 1 403 ? 3.697 -4.439 -20.419 1.00 67.38 403 VAL A CA 1
ATOM 2852 C C . VAL A 1 403 ? 2.998 -3.950 -19.161 1.00 67.38 403 VAL A C 1
ATOM 2854 O O . VAL A 1 403 ? 1.772 -4.005 -19.038 1.00 67.38 403 VAL A O 1
ATOM 2857 N N . VAL A 1 404 ? 3.799 -3.445 -18.229 1.00 72.50 404 VAL A N 1
ATOM 2858 C CA . VAL A 1 404 ? 3.314 -2.732 -17.051 1.00 72.50 404 VAL A CA 1
ATOM 2859 C C . VAL A 1 404 ? 3.093 -1.278 -17.458 1.00 72.50 404 VAL A C 1
ATOM 2861 O O . VAL A 1 404 ? 4.033 -0.586 -17.846 1.00 72.50 404 VAL A O 1
ATOM 2864 N N . ARG A 1 405 ? 1.843 -0.815 -17.418 1.00 70.19 405 ARG A N 1
ATOM 2865 C CA . ARG A 1 405 ? 1.446 0.529 -17.856 1.00 70.19 405 ARG A CA 1
ATOM 2866 C C . ARG A 1 405 ? 0.938 1.370 -16.707 1.00 70.19 405 ARG A C 1
ATOM 2868 O O . ARG A 1 405 ? 0.215 0.874 -15.854 1.00 70.19 405 ARG A O 1
ATOM 2875 N N . ARG A 1 406 ? 1.213 2.672 -16.759 1.00 67.69 406 ARG A N 1
ATOM 2876 C CA . ARG A 1 406 ? 0.434 3.691 -16.043 1.00 67.69 406 ARG A CA 1
ATOM 2877 C C . ARG A 1 406 ? -0.132 4.651 -17.075 1.00 67.69 406 ARG A C 1
ATOM 2879 O O . ARG A 1 406 ? 0.630 5.270 -17.810 1.00 67.69 406 ARG A O 1
ATOM 2886 N N . SER A 1 407 ? -1.455 4.758 -17.148 1.00 59.84 407 SER A N 1
ATOM 2887 C CA . SER A 1 407 ? -2.140 5.671 -18.075 1.00 59.84 407 SER A CA 1
ATOM 2888 C C . SER A 1 407 ? -2.118 7.129 -17.604 1.00 59.84 407 SER A C 1
ATOM 2890 O O . SER A 1 407 ? -2.367 8.034 -18.393 1.00 59.84 407 SER A O 1
ATOM 2892 N N . THR A 1 408 ? -1.796 7.367 -16.331 1.00 57.00 408 THR A N 1
ATOM 2893 C CA . THR A 1 408 ? -1.597 8.695 -15.741 1.00 57.00 408 THR A CA 1
ATOM 2894 C C . THR A 1 408 ? -0.490 8.634 -14.687 1.00 57.00 408 THR A C 1
ATOM 2896 O O . THR A 1 408 ? -0.224 7.570 -14.126 1.00 57.00 408 THR A O 1
ATOM 2899 N N . ALA A 1 409 ? 0.136 9.774 -14.372 1.00 48.75 409 ALA A N 1
ATOM 2900 C CA . ALA A 1 409 ? 1.191 9.858 -13.352 1.00 48.75 409 ALA A CA 1
ATOM 2901 C C . ALA A 1 409 ? 0.742 9.348 -11.963 1.00 48.75 409 ALA A C 1
ATOM 2903 O O . ALA A 1 409 ? 1.562 8.842 -11.203 1.00 48.75 409 ALA A O 1
ATOM 2904 N N . ALA A 1 410 ? -0.561 9.427 -11.666 1.00 50.69 410 ALA A N 1
ATOM 2905 C CA . ALA A 1 410 ? -1.173 8.967 -10.417 1.00 50.69 410 ALA A CA 1
ATOM 2906 C C . ALA A 1 410 ? -1.957 7.641 -10.551 1.00 50.69 410 ALA A C 1
ATOM 2908 O O . ALA A 1 410 ? -2.470 7.122 -9.566 1.00 50.69 410 ALA A O 1
ATOM 2909 N N . GLY A 1 411 ? -2.074 7.070 -11.752 1.00 56.19 411 GLY A N 1
ATOM 2910 C CA . GLY A 1 411 ? -2.857 5.857 -11.989 1.00 56.19 411 GLY A CA 1
ATOM 2911 C C . GLY A 1 411 ? -2.200 4.606 -11.402 1.00 56.19 411 GLY A C 1
ATOM 2912 O O . GLY A 1 411 ? -0.971 4.536 -11.279 1.00 56.19 411 GLY A O 1
ATOM 2913 N N . ALA A 1 412 ? -3.022 3.604 -11.073 1.00 55.78 412 ALA A N 1
ATOM 2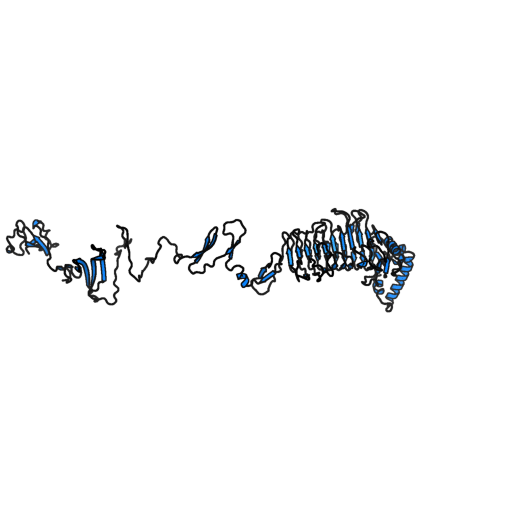914 C CA . ALA A 1 412 ? -2.532 2.271 -10.737 1.00 55.78 412 ALA A CA 1
ATOM 2915 C C . ALA A 1 412 ? -1.778 1.675 -11.936 1.00 55.78 412 ALA A C 1
ATOM 2917 O O . ALA A 1 412 ? -2.188 1.862 -13.086 1.00 55.78 412 ALA A O 1
ATOM 2918 N N . PHE A 1 413 ? -0.693 0.945 -11.671 1.00 65.88 413 PHE A N 1
ATOM 2919 C CA . PHE A 1 413 ? -0.095 0.098 -12.693 1.00 65.88 413 PHE A CA 1
ATOM 2920 C C . PHE A 1 413 ? -1.114 -0.955 -13.147 1.00 65.88 413 PHE A C 1
ATOM 2922 O O . PHE A 1 413 ? -1.660 -1.690 -12.326 1.00 65.88 413 PHE A O 1
ATOM 2929 N N . SER A 1 414 ? -1.364 -1.033 -14.450 1.00 66.12 414 SER A N 1
ATOM 2930 C CA . SER A 1 414 ? -2.142 -2.101 -15.068 1.00 66.12 414 SER A CA 1
ATOM 2931 C C . SER A 1 414 ? -1.233 -2.983 -15.912 1.00 66.12 414 SER A C 1
ATOM 2933 O O . SER A 1 414 ? -0.260 -2.521 -16.514 1.00 66.12 414 SER A O 1
ATOM 2935 N N . VAL A 1 415 ? -1.549 -4.274 -15.953 1.00 68.06 415 VAL A N 1
ATOM 2936 C CA . VAL A 1 415 ? -0.941 -5.193 -16.912 1.00 68.06 415 VAL A CA 1
ATOM 2937 C C . VAL A 1 415 ? -1.812 -5.183 -18.152 1.00 68.06 415 VAL A C 1
ATOM 2939 O O . VAL A 1 415 ? -3.015 -5.430 -18.089 1.00 68.06 415 VAL A O 1
ATOM 2942 N N . SER A 1 416 ? -1.209 -4.852 -19.283 1.00 68.56 416 SER A N 1
ATOM 2943 C CA . SER A 1 416 ? -1.914 -4.732 -20.549 1.00 68.56 416 SER A CA 1
ATOM 2944 C C . SER A 1 416 ? -1.073 -5.337 -21.666 1.00 68.56 416 SER A C 1
ATOM 2946 O O . SER A 1 416 ? 0.155 -5.399 -21.572 1.00 68.56 416 SER A O 1
ATOM 2948 N N . GLN A 1 417 ? -1.733 -5.796 -22.728 1.00 70.06 417 GLN A N 1
ATOM 2949 C CA . GLN A 1 417 ? -1.037 -6.176 -23.951 1.00 70.06 417 GLN A CA 1
ATOM 2950 C C . GLN A 1 417 ? -0.636 -4.912 -24.699 1.00 70.06 417 GLN A C 1
ATOM 2952 O O . GLN A 1 417 ? -1.464 -4.029 -24.928 1.00 70.06 417 GLN A O 1
ATOM 2957 N N . LEU A 1 418 ? 0.634 -4.827 -25.087 1.00 63.69 418 LEU A N 1
ATOM 2958 C CA . LEU A 1 418 ? 1.100 -3.760 -25.960 1.00 63.69 418 LEU A CA 1
ATOM 2959 C C . LEU A 1 418 ? 0.446 -3.935 -27.335 1.00 63.69 418 LEU A C 1
ATOM 2961 O O . LEU A 1 418 ? 0.788 -4.873 -28.053 1.00 63.69 418 LEU A O 1
ATOM 2965 N N . ALA A 1 419 ? -0.522 -3.086 -27.700 1.00 65.50 419 ALA A N 1
ATOM 2966 C CA . ALA A 1 419 ? -1.097 -3.147 -29.035 1.00 65.50 419 ALA A CA 1
ATOM 2967 C C . ALA A 1 419 ? -0.013 -2.792 -30.063 1.00 65.50 419 ALA A C 1
ATOM 2969 O O . ALA A 1 419 ? 0.833 -1.931 -29.820 1.00 65.50 419 ALA A O 1
ATOM 2970 N N . VAL A 1 420 ? -0.053 -3.412 -31.245 1.00 60.00 420 VAL A N 1
ATOM 2971 C CA . VAL A 1 420 ? 0.896 -3.118 -32.339 1.00 60.00 420 VAL A CA 1
ATOM 2972 C C . VAL A 1 420 ? 0.856 -1.633 -32.733 1.00 60.00 420 VAL A C 1
ATOM 2974 O O . VAL A 1 420 ? 1.874 -1.051 -33.092 1.00 60.00 420 VAL A O 1
ATOM 2977 N N . THR A 1 421 ? -0.299 -0.981 -32.587 1.00 59.94 421 THR A N 1
ATOM 2978 C CA . THR A 1 421 ? -0.468 0.468 -32.780 1.00 59.94 421 THR A CA 1
ATOM 2979 C C . THR A 1 421 ? 0.275 1.307 -31.737 1.00 59.94 421 THR A C 1
ATOM 2981 O O . THR A 1 421 ? 0.741 2.398 -32.049 1.00 59.94 421 THR A O 1
ATOM 2984 N N . GLU A 1 422 ? 0.446 0.796 -30.517 1.00 58.41 422 GLU A N 1
ATOM 2985 C CA . GLU A 1 422 ? 1.166 1.462 -29.428 1.00 58.41 422 GLU A CA 1
ATOM 2986 C C . GLU A 1 422 ? 2.688 1.257 -29.528 1.00 58.41 422 GLU A C 1
ATOM 2988 O O . GLU A 1 422 ? 3.433 2.146 -29.117 1.00 58.41 422 GLU A O 1
ATOM 2993 N N . LEU A 1 423 ? 3.169 0.177 -30.174 1.00 57.50 423 LEU A N 1
ATOM 2994 C CA . LEU A 1 423 ? 4.556 0.133 -30.680 1.00 57.50 423 LEU A CA 1
ATOM 2995 C C . LEU A 1 423 ? 4.817 1.258 -31.691 1.00 57.50 423 LEU A C 1
ATOM 2997 O O . LEU A 1 423 ? 5.937 1.739 -31.780 1.00 57.50 423 LEU A O 1
ATOM 3001 N N . GLY A 1 424 ? 3.797 1.701 -32.431 1.00 55.12 424 GLY A N 1
ATOM 3002 C CA . GLY A 1 424 ? 3.901 2.862 -33.317 1.00 55.12 424 GLY A CA 1
ATOM 3003 C C . GLY A 1 424 ? 4.088 4.192 -32.575 1.00 55.12 424 GLY A C 1
ATOM 3004 O O . GLY A 1 424 ? 4.679 5.112 -33.136 1.00 55.12 424 GLY A O 1
ATOM 3005 N N . ALA A 1 425 ? 3.626 4.287 -31.318 1.00 51.91 425 ALA A N 1
ATOM 3006 C CA . ALA A 1 425 ? 3.736 5.475 -30.462 1.00 51.91 425 ALA A CA 1
ATOM 3007 C C . ALA A 1 425 ? 5.025 5.507 -29.618 1.00 51.91 425 ALA A C 1
ATOM 3009 O O . ALA A 1 425 ? 5.524 6.588 -29.301 1.00 51.91 425 ALA A O 1
ATOM 3010 N N . ILE A 1 426 ? 5.623 4.345 -29.317 1.00 55.19 426 ILE A N 1
ATOM 3011 C CA . ILE A 1 426 ? 7.062 4.248 -29.026 1.00 55.19 426 ILE A CA 1
ATOM 3012 C C . ILE A 1 426 ? 7.751 4.447 -30.373 1.00 55.19 426 ILE A C 1
ATOM 3014 O O . ILE A 1 426 ? 8.136 3.468 -31.001 1.00 55.19 426 ILE A O 1
ATOM 3018 N N . ASN A 1 427 ? 7.759 5.704 -30.848 1.00 54.12 427 ASN A N 1
ATOM 3019 C CA . ASN A 1 427 ? 8.199 6.148 -32.174 1.00 54.12 427 ASN A CA 1
ATOM 3020 C C . ASN A 1 427 ? 9.142 5.118 -32.774 1.00 54.12 427 ASN A C 1
ATOM 3022 O O . ASN A 1 427 ? 10.211 4.927 -32.189 1.00 54.12 427 ASN A O 1
ATOM 3026 N N . ALA A 1 428 ? 8.705 4.461 -33.855 1.00 54.34 428 ALA A N 1
ATOM 3027 C CA . ALA A 1 428 ? 9.218 3.226 -34.467 1.00 54.34 428 ALA A CA 1
ATOM 3028 C C . ALA A 1 428 ? 10.686 3.270 -34.958 1.00 54.34 428 ALA A C 1
ATOM 3030 O O . ALA A 1 428 ? 11.030 2.664 -35.964 1.00 54.34 428 ALA A O 1
ATOM 3031 N N . ASN A 1 429 ? 11.510 4.074 -34.296 1.00 63.69 429 ASN A N 1
ATOM 3032 C CA . ASN A 1 429 ? 12.765 4.671 -34.686 1.00 63.69 429 ASN A CA 1
ATOM 3033 C C . ASN A 1 429 ? 13.176 5.686 -33.590 1.00 63.69 429 ASN A C 1
ATOM 3035 O O . ASN A 1 429 ? 13.404 6.855 -33.878 1.00 63.69 429 ASN A O 1
ATOM 3039 N N . THR A 1 430 ? 13.216 5.309 -32.307 1.00 71.19 430 THR A N 1
ATOM 3040 C CA . THR A 1 430 ? 13.807 6.147 -31.242 1.00 71.19 430 THR A CA 1
ATOM 3041 C C . THR A 1 430 ? 14.718 5.323 -30.336 1.00 71.19 430 THR A C 1
ATOM 3043 O O . THR A 1 430 ? 14.412 4.179 -30.015 1.00 71.19 430 THR A O 1
ATOM 3046 N N . VAL A 1 431 ? 15.854 5.899 -29.934 1.00 73.31 431 VAL A N 1
ATOM 3047 C CA . VAL A 1 431 ? 16.802 5.322 -28.965 1.00 73.31 431 VAL A CA 1
ATOM 3048 C C . VAL A 1 431 ? 16.963 6.304 -27.808 1.00 73.31 431 VAL A C 1
ATOM 3050 O O . VAL A 1 431 ? 17.031 7.518 -28.014 1.00 73.31 431 VAL A O 1
ATOM 3053 N N . VAL A 1 432 ? 17.008 5.785 -26.581 1.00 74.12 432 VAL A N 1
ATOM 3054 C CA . VAL A 1 432 ? 17.241 6.586 -25.374 1.00 74.12 432 VAL A CA 1
ATOM 3055 C C . VAL A 1 432 ? 18.737 6.612 -25.079 1.00 74.12 432 VAL A C 1
ATOM 3057 O O . VAL A 1 432 ? 19.349 5.568 -24.864 1.00 74.12 432 VAL A O 1
ATOM 3060 N N . GLY A 1 433 ? 19.335 7.801 -25.082 1.00 72.19 433 GLY A N 1
ATOM 3061 C CA . GLY A 1 433 ? 20.776 7.969 -24.921 1.00 72.19 433 GLY A CA 1
ATOM 3062 C C . GLY A 1 433 ? 21.182 9.426 -24.725 1.00 72.19 433 GLY A C 1
ATOM 3063 O O . GLY A 1 433 ? 20.380 10.344 -24.899 1.00 72.19 433 GLY A O 1
ATOM 3064 N N . ASN A 1 434 ? 22.436 9.642 -24.338 1.00 72.00 434 ASN A N 1
ATOM 3065 C CA . ASN A 1 434 ? 23.009 10.971 -24.162 1.00 72.00 434 ASN A CA 1
ATOM 3066 C C . ASN A 1 434 ? 24.007 11.253 -25.290 1.00 72.00 434 ASN A C 1
ATOM 3068 O O . ASN A 1 434 ? 25.178 10.891 -25.217 1.00 72.00 434 ASN A O 1
ATOM 3072 N N . PHE A 1 435 ? 23.507 11.847 -26.370 1.00 75.12 435 PHE A N 1
ATOM 3073 C CA . PHE A 1 435 ? 24.280 12.081 -27.590 1.00 75.12 435 PHE A CA 1
ATOM 3074 C C . PHE A 1 435 ? 25.014 13.426 -27.622 1.00 75.12 435 PHE A C 1
ATOM 3076 O O . PHE A 1 435 ? 25.888 13.638 -28.463 1.00 75.12 435 PHE A O 1
ATOM 3083 N N . THR A 1 436 ? 24.680 14.339 -26.707 1.00 70.12 436 THR A N 1
ATOM 3084 C CA . THR A 1 436 ? 25.265 15.685 -26.640 1.00 70.12 436 THR A CA 1
ATOM 3085 C C . THR A 1 436 ? 26.487 15.770 -25.724 1.00 70.12 436 THR A C 1
ATOM 3087 O O . THR A 1 436 ? 27.052 16.848 -25.563 1.00 70.12 436 THR A O 1
ATOM 3090 N N . GLY A 1 437 ? 26.910 14.649 -25.121 1.00 66.94 437 GLY A N 1
ATOM 3091 C CA . GLY A 1 437 ? 28.005 14.624 -24.143 1.00 66.94 437 GLY A CA 1
ATOM 3092 C C . GLY A 1 437 ? 27.651 15.309 -22.817 1.00 66.94 437 GLY A C 1
ATOM 3093 O O . GLY A 1 437 ? 28.541 15.697 -22.066 1.00 66.94 437 GLY A O 1
ATOM 3094 N N . SER A 1 438 ? 26.356 15.485 -22.540 1.00 70.88 438 SER A N 1
ATOM 3095 C CA . SER A 1 438 ? 25.854 16.066 -21.293 1.00 70.88 438 SER A CA 1
ATOM 3096 C C . SER A 1 438 ? 26.045 15.094 -20.117 1.00 70.88 438 SER A C 1
ATOM 3098 O O . SER A 1 438 ? 26.269 13.906 -20.317 1.00 70.88 438 SER A O 1
ATOM 3100 N N . SER A 1 439 ? 25.900 15.548 -18.875 1.00 70.38 439 SER A N 1
ATOM 3101 C CA . SER A 1 439 ? 25.704 14.677 -17.699 1.00 70.38 439 SER A CA 1
ATOM 3102 C C . SER A 1 439 ? 24.224 14.525 -17.314 1.00 70.38 439 SER A C 1
ATOM 3104 O O . SER A 1 439 ? 23.905 13.895 -16.308 1.00 70.38 439 SER A O 1
ATOM 3106 N N . ALA A 1 440 ? 23.314 15.109 -18.101 1.00 68.00 440 ALA A N 1
ATOM 3107 C CA . ALA A 1 440 ? 21.875 15.028 -17.883 1.00 68.00 440 ALA A CA 1
ATOM 3108 C C . ALA A 1 440 ? 21.317 13.613 -18.129 1.00 68.00 440 ALA A C 1
ATOM 3110 O O . ALA A 1 440 ? 21.928 12.784 -18.812 1.00 68.00 440 ALA A O 1
ATOM 3111 N N . ASN A 1 441 ? 20.118 13.362 -17.591 1.00 70.81 441 ASN A N 1
ATOM 3112 C CA . ASN A 1 441 ? 19.385 12.112 -17.790 1.00 70.81 441 ASN A CA 1
ATOM 3113 C C . ASN A 1 441 ? 19.226 11.791 -19.295 1.00 70.81 441 ASN A C 1
ATOM 3115 O O . ASN A 1 441 ? 18.950 12.707 -20.075 1.00 70.81 441 ASN A O 1
ATOM 3119 N N . PRO A 1 442 ? 19.368 10.516 -19.714 1.00 70.19 442 PRO A N 1
ATOM 3120 C CA . PRO A 1 442 ? 19.210 10.105 -21.110 1.00 70.19 442 PRO A CA 1
ATOM 3121 C C . PRO A 1 442 ? 17.869 10.563 -21.702 1.00 70.19 442 PRO A C 1
ATOM 3123 O O . PRO A 1 442 ? 16.822 10.369 -21.086 1.00 70.19 442 PRO A O 1
ATOM 3126 N N . ALA A 1 443 ? 17.891 11.145 -22.903 1.00 75.50 443 ALA A N 1
ATOM 3127 C CA . ALA A 1 443 ? 16.695 11.627 -23.593 1.00 75.50 443 ALA A CA 1
ATOM 3128 C C . ALA A 1 443 ? 16.297 10.683 -24.738 1.00 75.50 443 ALA A C 1
ATOM 3130 O O . ALA A 1 443 ? 17.138 9.967 -25.289 1.00 75.50 443 ALA A O 1
ATOM 3131 N N . ALA A 1 444 ? 15.015 10.688 -25.112 1.00 74.88 444 ALA A N 1
ATOM 3132 C CA . ALA A 1 444 ? 14.544 9.998 -26.308 1.00 74.88 444 ALA A CA 1
ATOM 3133 C C . ALA A 1 444 ? 14.990 10.768 -27.560 1.00 74.88 444 ALA A C 1
ATOM 3135 O O . ALA A 1 444 ? 14.654 11.939 -27.723 1.00 74.88 444 ALA A O 1
ATOM 3136 N N . ASN A 1 445 ? 15.734 10.108 -28.444 1.00 75.69 445 ASN A N 1
ATOM 3137 C CA . ASN A 1 445 ? 16.239 10.684 -29.687 1.00 75.69 445 ASN A CA 1
ATOM 3138 C C . ASN A 1 445 ? 15.712 9.884 -30.880 1.00 75.69 445 ASN A C 1
ATOM 3140 O O . ASN A 1 445 ? 15.682 8.654 -30.832 1.00 75.69 445 ASN A O 1
ATOM 3144 N N . ALA A 1 446 ? 15.319 10.566 -31.955 1.00 76.75 446 ALA A N 1
ATOM 3145 C CA . ALA A 1 446 ? 14.898 9.911 -33.190 1.00 76.75 446 ALA A CA 1
ATOM 3146 C C . ALA A 1 446 ? 16.077 9.179 -33.859 1.00 76.75 446 ALA A C 1
ATOM 3148 O O . ALA A 1 446 ? 17.146 9.751 -34.044 1.00 76.75 446 ALA A O 1
ATOM 3149 N N . MET A 1 447 ? 15.860 7.924 -34.244 1.00 75.81 447 MET A N 1
ATOM 3150 C CA . MET A 1 447 ? 16.695 7.143 -35.149 1.00 75.81 447 MET A CA 1
ATOM 3151 C C . MET A 1 447 ? 16.146 7.299 -36.565 1.00 75.81 447 MET A C 1
ATOM 3153 O O . MET A 1 447 ? 15.101 6.738 -36.880 1.00 75.81 447 MET A O 1
ATOM 3157 N N . PRO A 1 448 ? 16.790 8.058 -37.451 1.00 78.56 448 PRO A N 1
ATOM 3158 C CA . PRO A 1 448 ? 16.272 8.216 -38.801 1.00 78.56 448 PRO A CA 1
ATOM 3159 C C . PRO A 1 448 ? 16.313 6.880 -39.569 1.00 78.56 448 PRO A C 1
ATOM 3161 O O . PRO A 1 448 ? 17.237 6.084 -39.418 1.00 78.56 448 PRO A O 1
ATOM 3164 N N . SER A 1 449 ? 15.310 6.625 -40.415 1.00 76.50 449 SER A N 1
ATOM 3165 C CA . SER A 1 449 ? 15.303 5.457 -41.305 1.00 76.50 449 SER A CA 1
ATOM 3166 C C . SER A 1 449 ? 16.167 5.742 -42.533 1.00 76.50 449 SER A C 1
ATOM 3168 O O . SER A 1 449 ? 15.720 6.397 -43.475 1.00 76.50 449 SER A O 1
ATOM 3170 N N . CYS A 1 450 ? 17.404 5.250 -42.540 1.00 75.00 450 CYS A N 1
ATOM 3171 C CA . CYS A 1 450 ? 18.307 5.366 -43.688 1.00 75.00 450 CYS A CA 1
ATOM 3172 C C . CYS A 1 450 ? 17.981 4.285 -44.731 1.00 75.00 450 CYS A C 1
ATOM 3174 O O . CYS A 1 450 ? 18.756 3.366 -44.957 1.00 75.00 450 CYS A O 1
ATOM 3176 N N . SER A 1 451 ? 16.780 4.362 -45.308 1.00 67.94 451 SER A N 1
ATOM 3177 C CA . SER A 1 451 ? 16.145 3.300 -46.105 1.00 67.94 451 SER A CA 1
ATOM 3178 C C . SER A 1 451 ? 16.459 3.328 -47.606 1.00 67.94 451 SER A C 1
ATOM 3180 O O . SER A 1 451 ? 15.842 2.589 -48.372 1.00 67.94 451 SER A O 1
ATOM 3182 N N . THR A 1 452 ? 17.421 4.138 -48.058 1.00 65.25 452 THR A N 1
ATOM 3183 C CA . THR A 1 452 ? 17.908 4.047 -49.443 1.00 65.25 452 THR A CA 1
ATOM 3184 C C . THR A 1 452 ? 19.054 3.044 -49.527 1.00 65.25 452 THR A C 1
ATOM 3186 O O . THR A 1 452 ? 19.829 2.900 -48.585 1.00 65.25 452 THR A O 1
ATOM 3189 N N . SER A 1 453 ? 19.231 2.400 -50.685 1.00 58.03 453 SER A N 1
ATOM 3190 C CA . SER A 1 453 ? 20.358 1.490 -50.969 1.00 58.03 453 SER A CA 1
ATOM 3191 C C . SER A 1 453 ? 21.744 2.153 -50.877 1.00 58.03 453 SER A C 1
ATOM 3193 O O . SER A 1 453 ? 22.755 1.520 -51.164 1.00 58.03 453 SER A O 1
ATOM 3195 N N . THR A 1 454 ? 21.789 3.438 -50.523 1.00 63.22 454 THR A N 1
ATOM 3196 C CA . THR A 1 454 ? 22.966 4.301 -50.517 1.00 63.22 454 THR A CA 1
ATOM 3197 C C . THR A 1 454 ? 23.083 5.131 -49.234 1.00 63.22 454 THR A C 1
ATOM 3199 O O . THR A 1 454 ? 23.815 6.111 -49.220 1.00 63.22 454 THR A O 1
ATOM 3202 N N . SER A 1 455 ? 22.364 4.807 -48.156 1.00 70.25 455 SER A N 1
ATOM 3203 C CA . SER A 1 455 ? 22.485 5.540 -46.887 1.00 70.25 455 SER A CA 1
ATOM 3204 C C . SER A 1 455 ? 22.854 4.613 -45.735 1.00 70.25 455 SER A C 1
ATOM 3206 O O . SER A 1 455 ? 22.412 3.469 -45.692 1.00 70.25 455 SER A O 1
ATOM 3208 N N . ALA A 1 456 ? 23.622 5.118 -44.768 1.00 75.62 456 ALA A N 1
ATOM 3209 C CA . ALA A 1 456 ? 23.798 4.462 -43.473 1.00 75.62 456 ALA A CA 1
ATOM 3210 C C . ALA A 1 456 ? 23.587 5.435 -42.317 1.00 75.62 456 ALA A C 1
ATOM 3212 O O . ALA A 1 456 ? 23.573 6.658 -42.480 1.00 75.62 456 ALA A O 1
ATOM 3213 N N . LEU A 1 457 ? 23.426 4.848 -41.136 1.00 84.12 457 LEU A N 1
ATOM 3214 C CA . LEU A 1 457 ? 23.405 5.562 -39.872 1.00 84.12 457 LEU A CA 1
ATOM 3215 C C . LEU A 1 457 ? 24.820 6.046 -39.544 1.00 84.12 457 LEU A C 1
ATOM 3217 O O . LEU A 1 457 ? 25.761 5.253 -39.541 1.00 84.12 457 LEU A O 1
ATOM 3221 N N . ASN A 1 458 ? 24.962 7.332 -39.239 1.00 83.25 458 ASN A N 1
ATOM 3222 C CA . ASN A 1 458 ? 26.203 7.919 -38.746 1.00 83.25 458 ASN A CA 1
ATOM 3223 C C . ASN A 1 458 ? 25.962 8.579 -37.389 1.00 83.25 458 ASN A C 1
ATOM 3225 O O . ASN A 1 458 ? 24.979 9.300 -37.217 1.00 83.25 458 ASN A O 1
ATOM 3229 N N . TYR A 1 459 ? 26.872 8.359 -36.444 1.00 82.94 459 TYR A N 1
ATOM 3230 C CA . TYR A 1 459 ? 26.850 9.025 -35.147 1.00 82.94 459 TYR A CA 1
ATOM 3231 C C . TYR A 1 459 ? 27.807 10.219 -35.151 1.00 82.94 459 TYR A C 1
ATOM 3233 O O . TYR A 1 459 ? 29.011 10.056 -35.348 1.00 82.94 459 TYR A O 1
ATOM 3241 N N . THR A 1 460 ? 27.278 11.409 -34.873 1.00 79.88 460 THR A N 1
ATOM 3242 C CA . THR A 1 460 ? 28.060 12.635 -34.697 1.00 79.88 460 THR A CA 1
ATOM 3243 C C . THR A 1 460 ? 28.054 13.027 -33.223 1.00 79.88 460 THR A C 1
ATOM 3245 O O . THR A 1 460 ? 27.002 13.327 -32.651 1.00 79.88 460 THR A O 1
ATOM 3248 N N . SER A 1 461 ? 29.234 13.057 -32.601 1.00 76.88 461 SER A N 1
ATOM 3249 C CA . SER A 1 461 ? 29.393 13.520 -31.217 1.00 76.88 461 SER A CA 1
ATOM 3250 C C . SER A 1 461 ? 28.814 14.927 -31.044 1.00 76.88 461 SER A C 1
ATOM 3252 O O . SER A 1 461 ? 29.147 15.826 -31.812 1.00 76.88 461 SER A O 1
ATOM 3254 N N . GLY A 1 462 ? 27.960 15.132 -30.039 1.00 75.25 462 GLY A N 1
ATOM 3255 C CA . GLY A 1 462 ? 27.318 16.424 -29.781 1.00 75.25 462 GLY A CA 1
ATOM 3256 C C . GLY A 1 462 ? 25.970 16.611 -30.488 1.00 75.25 462 GLY A C 1
ATOM 3257 O O . GLY A 1 462 ? 25.187 17.457 -30.066 1.00 75.25 462 GLY A O 1
ATOM 3258 N N . THR A 1 463 ? 25.678 15.832 -31.537 1.00 74.81 463 THR A N 1
ATOM 3259 C CA . THR A 1 463 ? 24.503 16.025 -32.414 1.00 74.81 463 THR A CA 1
ATOM 3260 C C . THR A 1 463 ? 23.614 14.779 -32.532 1.00 74.81 463 THR A C 1
ATOM 3262 O O . THR A 1 463 ? 22.428 14.913 -32.817 1.00 74.81 463 THR A O 1
ATOM 3265 N N . GLY A 1 464 ? 24.142 13.576 -32.276 1.00 80.12 464 GLY A N 1
ATOM 3266 C CA . GLY A 1 464 ? 23.388 12.316 -32.311 1.00 80.12 464 GLY A CA 1
ATOM 3267 C C . GLY A 1 464 ? 23.478 11.547 -33.623 1.00 80.12 464 GLY A C 1
ATOM 3268 O O . GLY A 1 464 ? 24.465 11.655 -34.350 1.00 80.12 464 GLY A O 1
ATOM 3269 N N . VAL A 1 465 ? 22.486 10.688 -33.875 1.00 80.19 465 VAL A N 1
ATOM 3270 C CA . VAL A 1 465 ? 22.470 9.767 -35.020 1.00 80.19 465 VAL A CA 1
ATOM 3271 C C . VAL A 1 465 ? 21.709 10.392 -36.190 1.00 80.19 465 VAL A C 1
ATOM 3273 O O . VAL A 1 465 ? 20.534 10.726 -36.066 1.00 80.19 465 VAL A O 1
ATOM 3276 N N . GLY A 1 466 ? 22.375 10.538 -37.334 1.00 83.69 466 GLY A N 1
ATOM 3277 C CA . GLY A 1 466 ? 21.808 11.043 -38.587 1.00 83.69 466 GLY A CA 1
ATOM 3278 C C . GLY A 1 466 ? 21.903 10.016 -39.717 1.00 83.69 466 GLY A C 1
ATOM 3279 O O . GLY A 1 466 ? 22.640 9.035 -39.608 1.00 83.69 466 GLY A O 1
ATOM 3280 N N . CYS A 1 467 ? 21.200 10.254 -40.828 1.00 82.12 467 CYS A N 1
ATOM 3281 C CA . CYS A 1 467 ? 21.490 9.548 -42.077 1.00 82.12 467 CYS A CA 1
ATOM 3282 C C . CYS A 1 467 ? 22.569 10.289 -42.853 1.00 82.12 467 CYS A C 1
ATOM 3284 O O . CYS A 1 467 ? 22.469 11.496 -43.070 1.00 82.12 467 CYS A O 1
ATOM 3286 N N . VAL A 1 468 ? 23.570 9.549 -43.313 1.00 76.06 468 VAL A N 1
ATOM 3287 C CA . VAL A 1 468 ? 24.506 10.031 -44.325 1.00 76.06 468 VAL A CA 1
ATOM 3288 C C . VAL A 1 468 ? 24.152 9.371 -45.646 1.00 76.06 468 VAL A C 1
ATOM 3290 O O . VAL A 1 468 ? 24.066 8.146 -45.729 1.00 76.06 468 VAL A O 1
ATOM 3293 N N . ALA A 1 469 ? 23.915 10.189 -46.670 1.00 70.38 469 ALA A N 1
ATOM 3294 C CA . ALA A 1 469 ? 23.840 9.703 -48.035 1.00 70.38 469 ALA A CA 1
ATOM 3295 C C . ALA A 1 469 ? 25.269 9.429 -48.488 1.00 70.38 469 ALA A C 1
ATOM 3297 O O . ALA A 1 469 ? 26.068 10.346 -48.696 1.00 70.38 469 ALA A O 1
ATOM 3298 N N . PHE A 1 470 ? 25.596 8.161 -48.648 1.00 57.97 470 PHE A N 1
ATOM 3299 C CA . PHE A 1 470 ? 26.701 7.812 -49.498 1.00 57.97 470 PHE A CA 1
ATOM 3300 C C . PHE A 1 470 ? 26.240 8.093 -50.927 1.00 57.97 470 PHE A C 1
ATOM 3302 O O . PHE A 1 470 ? 25.246 7.545 -51.396 1.00 57.97 470 PHE A O 1
ATOM 3309 N N . GLY A 1 471 ? 26.941 8.958 -51.658 1.00 57.72 471 GLY A N 1
ATOM 3310 C CA . GLY A 1 471 ? 26.868 8.871 -53.117 1.00 57.72 471 GLY A CA 1
ATOM 3311 C C . GLY A 1 471 ? 27.243 7.448 -53.562 1.00 57.72 471 GLY A C 1
ATOM 3312 O O . GLY A 1 471 ? 27.651 6.618 -52.748 1.00 57.72 471 GLY A O 1
ATOM 3313 N N . THR A 1 472 ? 27.189 7.153 -54.856 1.00 50.47 472 THR A N 1
ATOM 3314 C CA . THR A 1 472 ? 27.531 5.845 -55.461 1.00 50.47 472 THR A CA 1
ATOM 3315 C C . THR A 1 472 ? 28.971 5.337 -55.191 1.00 50.47 472 THR A C 1
ATOM 3317 O O . THR A 1 472 ? 29.429 4.412 -55.849 1.00 50.47 472 THR A O 1
ATOM 3320 N N . ALA A 1 473 ? 29.703 5.936 -54.246 1.00 46.12 473 ALA A N 1
ATOM 3321 C CA . ALA A 1 473 ? 31.129 5.800 -53.985 1.00 46.12 473 ALA A CA 1
ATOM 3322 C C . ALA A 1 473 ? 31.510 5.205 -52.607 1.00 46.12 473 ALA A C 1
ATOM 3324 O O . ALA A 1 473 ? 32.700 5.057 -52.358 1.00 46.12 473 ALA A O 1
ATOM 3325 N N . ALA A 1 474 ? 30.586 4.859 -51.696 1.00 45.06 474 ALA A N 1
ATOM 3326 C CA . ALA A 1 474 ? 30.979 4.444 -50.329 1.00 45.06 474 ALA A CA 1
ATOM 3327 C C . ALA A 1 474 ? 30.918 2.936 -50.030 1.00 45.06 474 ALA A C 1
ATOM 3329 O O . ALA A 1 474 ? 30.612 2.520 -48.915 1.00 45.06 474 ALA A O 1
ATOM 3330 N N . LEU A 1 475 ? 31.287 2.109 -51.002 1.00 53.56 475 LEU A N 1
ATOM 3331 C CA . LEU A 1 475 ? 31.872 0.800 -50.724 1.00 53.56 475 LEU A CA 1
ATOM 3332 C C . LEU A 1 475 ? 33.215 0.752 -51.445 1.00 53.56 475 LEU A C 1
ATOM 3334 O O . LEU A 1 475 ? 33.283 0.234 -52.550 1.00 53.56 475 LEU A O 1
ATOM 3338 N N . GLN A 1 476 ? 34.255 1.336 -50.842 1.00 45.34 476 GLN A N 1
ATOM 3339 C CA . GLN A 1 476 ? 35.600 0.755 -50.755 1.00 45.34 476 GLN A CA 1
ATOM 3340 C C . GLN A 1 476 ? 36.615 1.737 -50.161 1.00 45.34 476 GLN A C 1
ATOM 3342 O O . GLN A 1 476 ? 36.539 2.948 -50.321 1.00 45.34 476 GLN A O 1
ATOM 3347 N N . ASN A 1 477 ? 37.583 1.154 -49.466 1.00 49.25 477 ASN A N 1
ATOM 3348 C CA . ASN A 1 477 ? 38.837 1.743 -49.028 1.00 49.25 477 ASN A CA 1
ATOM 3349 C C . ASN A 1 477 ? 39.560 2.447 -50.201 1.00 49.25 477 ASN A C 1
ATOM 3351 O O . ASN A 1 477 ? 40.233 1.792 -50.995 1.00 49.25 477 ASN A O 1
ATOM 3355 N N . THR A 1 478 ? 39.397 3.767 -50.335 1.00 40.72 478 THR A N 1
ATOM 3356 C CA . THR A 1 478 ? 40.056 4.569 -51.376 1.00 40.72 478 THR A CA 1
ATOM 3357 C C . THR A 1 478 ? 41.378 5.142 -50.876 1.00 40.72 478 THR A C 1
ATOM 3359 O O . THR A 1 478 ? 41.436 6.256 -50.348 1.00 40.72 478 THR A O 1
ATOM 3362 N N . GLY A 1 479 ? 42.462 4.420 -51.161 1.00 47.03 479 GLY A N 1
ATOM 3363 C CA . GLY A 1 479 ? 43.659 5.086 -51.661 1.00 47.03 479 GLY A CA 1
ATOM 3364 C C . GLY A 1 479 ? 43.278 5.909 -52.898 1.00 47.03 479 GLY A C 1
ATOM 3365 O O . GLY A 1 479 ? 42.504 5.469 -53.743 1.00 47.03 479 GLY A O 1
ATOM 3366 N N . THR A 1 480 ? 43.753 7.144 -52.935 1.00 50.88 480 THR A N 1
ATOM 3367 C CA . THR A 1 480 ? 43.495 8.194 -53.929 1.00 50.88 480 THR A CA 1
ATOM 3368 C C . THR A 1 480 ? 43.321 7.722 -55.381 1.00 50.88 480 THR A C 1
ATOM 3370 O O . THR A 1 480 ? 44.299 7.436 -56.063 1.00 50.88 480 THR A O 1
ATOM 3373 N N . SER A 1 481 ? 42.089 7.762 -55.892 1.00 46.00 481 SER A N 1
ATOM 3374 C CA . SER A 1 481 ? 41.748 8.410 -57.172 1.00 46.00 481 SER A CA 1
ATOM 3375 C C . SER A 1 481 ? 40.224 8.495 -57.317 1.00 46.00 481 SER A C 1
ATOM 3377 O O . SER A 1 481 ? 39.519 7.492 -57.366 1.00 46.00 481 SER A O 1
ATOM 3379 N N . GLY A 1 482 ? 39.700 9.720 -57.322 1.00 50.25 482 GLY A N 1
ATOM 3380 C CA . GLY A 1 482 ? 38.320 9.991 -57.705 1.00 50.25 482 GLY A CA 1
ATOM 3381 C C . GLY A 1 482 ? 38.187 10.022 -59.229 1.00 50.25 482 GLY A C 1
ATOM 3382 O O . GLY A 1 482 ? 39.064 10.557 -59.900 1.00 50.25 482 GLY A O 1
ATOM 3383 N N . ALA A 1 483 ? 37.050 9.518 -59.715 1.00 41.12 483 ALA A N 1
ATOM 3384 C CA . ALA A 1 483 ? 36.516 9.550 -61.085 1.00 41.12 483 ALA A CA 1
ATOM 3385 C C . ALA A 1 483 ? 36.802 8.334 -62.004 1.00 41.12 483 ALA A C 1
ATOM 3387 O O . ALA A 1 483 ? 37.903 8.118 -62.493 1.00 41.12 483 ALA A O 1
ATOM 3388 N N . ASN A 1 484 ? 35.714 7.615 -62.311 1.00 42.38 484 ASN A N 1
ATOM 3389 C CA . ASN A 1 484 ? 35.348 6.978 -63.588 1.00 42.38 484 ASN A CA 1
ATOM 3390 C C . ASN A 1 484 ? 36.257 5.974 -64.321 1.00 42.38 484 ASN A C 1
ATOM 3392 O O . ASN A 1 484 ? 35.814 5.482 -65.359 1.00 42.38 484 ASN A O 1
ATOM 3396 N N . VAL A 1 485 ? 37.443 5.603 -63.848 1.00 50.34 485 VAL A N 1
ATOM 3397 C CA . VAL A 1 485 ? 38.248 4.586 -64.552 1.00 50.34 485 VAL A CA 1
ATOM 3398 C C . VAL A 1 485 ? 38.023 3.210 -63.911 1.00 50.34 485 VAL A C 1
ATOM 3400 O O . VAL A 1 485 ? 38.301 3.058 -62.720 1.00 50.34 485 VAL A O 1
ATOM 3403 N N . PRO A 1 486 ? 37.521 2.195 -64.650 1.00 53.34 486 PRO A N 1
ATOM 3404 C CA . PRO A 1 486 ? 37.600 0.806 -64.209 1.00 53.34 486 PRO A CA 1
ATOM 3405 C C . PRO A 1 486 ? 39.039 0.498 -63.796 1.00 53.34 486 PRO A C 1
ATOM 3407 O O . PRO A 1 486 ? 39.974 0.923 -64.475 1.00 53.34 486 PRO A O 1
ATOM 3410 N N . LEU A 1 487 ? 39.239 -0.226 -62.695 1.00 54.44 487 LEU A N 1
ATOM 3411 C CA . LEU A 1 487 ? 40.573 -0.707 -62.344 1.00 54.44 487 LEU A CA 1
ATOM 3412 C C . LEU A 1 487 ? 41.143 -1.446 -63.564 1.00 54.44 487 LEU A C 1
ATOM 3414 O O . LEU A 1 487 ? 40.612 -2.477 -63.970 1.00 54.44 487 LEU A O 1
ATOM 3418 N N . MET A 1 488 ? 42.217 -0.921 -64.167 1.00 63.66 488 MET A N 1
ATOM 3419 C CA . MET A 1 488 ? 42.870 -1.541 -65.327 1.00 63.66 488 MET A CA 1
ATOM 3420 C C . MET A 1 488 ? 43.732 -2.747 -64.907 1.00 63.66 488 MET A C 1
ATOM 3422 O O . MET A 1 488 ? 44.839 -2.937 -65.395 1.00 63.66 488 MET A O 1
ATOM 3426 N N . ASN A 1 489 ? 43.244 -3.552 -63.963 1.00 62.69 489 ASN A N 1
ATOM 3427 C CA . ASN A 1 489 ? 43.925 -4.717 -63.397 1.00 62.69 489 ASN A CA 1
ATOM 3428 C C . ASN A 1 489 ? 43.469 -6.042 -64.041 1.00 62.69 489 ASN A C 1
ATOM 3430 O O . ASN A 1 489 ? 43.732 -7.116 -63.505 1.00 62.69 489 ASN A O 1
ATOM 3434 N N . GLY A 1 490 ? 42.797 -5.962 -65.191 1.00 68.12 490 GLY A N 1
ATOM 3435 C CA . GLY A 1 490 ? 42.318 -7.096 -65.976 1.00 68.12 490 GLY A CA 1
ATOM 3436 C C . GLY A 1 490 ? 41.970 -6.695 -67.412 1.00 68.12 490 GLY A C 1
ATOM 3437 O O . GLY A 1 490 ? 42.341 -5.616 -67.882 1.00 68.12 490 GLY A O 1
ATOM 3438 N N . THR A 1 491 ? 41.253 -7.564 -68.128 1.00 74.69 491 THR A N 1
ATOM 3439 C CA . THR A 1 491 ? 40.761 -7.278 -69.484 1.00 74.69 491 THR A CA 1
ATOM 3440 C C . THR A 1 491 ? 39.711 -6.167 -69.443 1.00 74.69 491 THR A C 1
ATOM 3442 O O . THR A 1 491 ? 38.633 -6.346 -68.882 1.00 74.69 491 THR A O 1
ATOM 3445 N N . ASN A 1 492 ? 40.005 -5.026 -70.068 1.00 72.31 492 ASN A N 1
ATOM 3446 C CA . ASN A 1 492 ? 39.072 -3.903 -70.176 1.00 72.31 492 ASN A CA 1
ATOM 3447 C C . ASN A 1 492 ? 38.385 -3.915 -71.546 1.00 72.31 492 ASN A C 1
ATOM 3449 O O . ASN A 1 492 ? 39.060 -4.024 -72.569 1.00 72.31 492 ASN A O 1
ATOM 3453 N N . THR A 1 493 ? 37.057 -3.766 -71.569 1.00 79.19 493 THR A N 1
ATOM 3454 C CA . THR A 1 493 ? 36.276 -3.563 -72.802 1.00 79.19 493 THR A CA 1
ATOM 3455 C C . THR A 1 493 ? 35.715 -2.146 -72.804 1.00 79.19 493 THR A C 1
ATOM 3457 O O . THR A 1 493 ? 34.936 -1.790 -71.924 1.00 79.19 493 THR A O 1
ATOM 3460 N N . TRP A 1 494 ? 36.099 -1.338 -73.791 1.00 78.69 494 TRP A N 1
ATOM 3461 C CA . TRP A 1 494 ? 35.622 0.037 -73.945 1.00 78.69 494 TRP A CA 1
ATOM 3462 C C . TRP A 1 494 ? 34.538 0.090 -75.025 1.00 78.69 494 TRP A C 1
ATOM 3464 O O . TRP A 1 494 ? 34.755 -0.375 -76.140 1.00 78.69 494 TRP A O 1
ATOM 3474 N N . SER A 1 495 ? 33.376 0.672 -74.716 1.00 80.12 495 SER A N 1
ATOM 3475 C CA . SER A 1 495 ? 32.272 0.858 -75.676 1.00 80.12 495 SER A CA 1
ATOM 3476 C C . SER A 1 495 ? 32.438 2.096 -76.572 1.00 80.12 495 SER A C 1
ATOM 3478 O O . SER A 1 495 ? 31.614 2.336 -77.452 1.00 80.12 495 SER A O 1
ATOM 3480 N N . GLY A 1 496 ? 33.502 2.879 -76.363 1.00 83.88 496 GLY A N 1
ATOM 3481 C CA . GLY A 1 496 ? 33.820 4.089 -77.117 1.00 83.88 496 GLY A CA 1
ATOM 3482 C C . GLY A 1 496 ? 35.297 4.482 -77.012 1.00 83.88 496 GLY A C 1
ATOM 3483 O O . GLY A 1 496 ? 36.057 3.899 -76.233 1.00 83.88 496 GLY A O 1
ATOM 3484 N N . GLY A 1 497 ? 35.698 5.477 -77.810 1.00 81.50 497 GLY A N 1
ATOM 3485 C CA . GLY A 1 497 ? 37.078 5.964 -77.872 1.00 81.50 497 GLY A CA 1
ATOM 3486 C C . GLY A 1 497 ? 37.576 6.516 -76.535 1.00 81.50 497 GLY A C 1
ATOM 3487 O O . GLY A 1 497 ? 36.838 7.198 -75.827 1.00 81.50 497 GLY A O 1
ATOM 3488 N N . GLN A 1 498 ? 38.834 6.222 -76.206 1.00 85.44 498 GLN A N 1
ATOM 3489 C CA . GLN A 1 498 ? 39.505 6.722 -75.006 1.00 85.44 498 GLN A CA 1
ATOM 3490 C C . GLN A 1 498 ? 40.501 7.819 -75.383 1.00 85.44 498 GLN A C 1
ATOM 3492 O O . GLN A 1 498 ? 41.300 7.643 -76.303 1.00 85.44 498 GLN A O 1
ATOM 3497 N N . LEU A 1 499 ? 40.453 8.947 -74.670 1.00 83.88 499 LEU A N 1
ATOM 3498 C CA . LEU A 1 499 ? 41.369 10.071 -74.850 1.00 83.88 499 LEU A CA 1
ATOM 3499 C C . LEU A 1 499 ? 42.307 10.167 -73.643 1.00 83.88 499 LEU A C 1
ATOM 3501 O O . LEU A 1 499 ? 41.856 10.413 -72.527 1.00 83.88 499 LEU A O 1
ATOM 3505 N N . ILE A 1 500 ? 43.610 10.015 -73.882 1.00 85.50 500 ILE A N 1
ATOM 3506 C CA . ILE A 1 500 ? 44.657 10.243 -72.881 1.00 85.50 500 ILE A CA 1
ATOM 3507 C C . ILE A 1 500 ? 45.322 11.590 -73.201 1.00 85.50 500 ILE A C 1
ATOM 3509 O O . ILE A 1 500 ? 46.070 11.696 -74.172 1.00 85.50 500 ILE A O 1
ATOM 3513 N N . THR A 1 501 ? 45.048 12.620 -72.395 1.00 83.25 501 THR A N 1
ATOM 3514 C CA . THR A 1 501 ? 45.571 13.986 -72.590 1.00 83.25 501 THR A CA 1
ATOM 3515 C C . THR A 1 501 ? 46.520 14.370 -71.460 1.00 83.25 501 THR A C 1
ATOM 3517 O O . THR A 1 501 ? 46.226 14.130 -70.293 1.00 83.25 501 THR A O 1
ATOM 3520 N N . THR A 1 502 ? 47.626 15.037 -71.795 1.00 83.38 502 THR A N 1
ATOM 3521 C CA . THR A 1 502 ? 48.468 15.758 -70.830 1.00 83.38 502 THR A CA 1
ATOM 3522 C C . THR A 1 502 ? 48.471 17.247 -71.153 1.00 83.38 502 THR A C 1
ATOM 3524 O O . THR A 1 502 ? 48.481 17.637 -72.319 1.00 83.38 502 THR A O 1
ATOM 3527 N N . THR A 1 503 ? 48.457 18.087 -70.121 1.00 85.00 503 THR A N 1
ATOM 3528 C CA . THR A 1 503 ? 48.560 19.551 -70.236 1.00 85.00 503 THR A CA 1
ATOM 3529 C C . THR A 1 503 ? 49.959 20.066 -69.897 1.00 85.00 503 THR A C 1
ATOM 3531 O O . THR A 1 503 ? 50.198 21.269 -69.956 1.00 85.00 503 THR A O 1
ATOM 3534 N N . THR A 1 504 ? 50.885 19.168 -69.543 1.00 82.19 504 THR A N 1
ATOM 3535 C CA . THR A 1 504 ? 52.233 19.511 -69.079 1.00 82.19 504 THR A CA 1
ATOM 3536 C C . THR A 1 504 ? 53.276 18.919 -70.019 1.00 82.19 504 THR A C 1
ATOM 3538 O O . THR A 1 504 ? 53.355 17.700 -70.199 1.00 82.19 504 THR A O 1
ATOM 3541 N N . ALA A 1 505 ? 54.105 19.785 -70.605 1.00 80.94 505 ALA A N 1
ATOM 3542 C CA . ALA A 1 505 ? 55.212 19.367 -71.458 1.00 80.94 505 ALA A CA 1
ATOM 3543 C C . ALA A 1 505 ? 56.224 18.496 -70.687 1.00 80.94 505 ALA A C 1
ATOM 3545 O O . ALA A 1 505 ? 56.432 18.684 -69.490 1.00 80.94 505 ALA A O 1
ATOM 3546 N N . GLY A 1 506 ? 56.862 17.546 -71.379 1.00 81.25 506 GLY A N 1
ATOM 3547 C CA . GLY A 1 506 ? 57.890 16.672 -70.793 1.00 81.25 506 GLY A CA 1
ATOM 3548 C C . GLY A 1 506 ? 57.360 15.484 -69.979 1.00 81.25 506 GLY A C 1
ATOM 3549 O O . GLY A 1 506 ? 58.137 14.827 -69.295 1.00 81.25 506 GLY A O 1
ATOM 3550 N N . THR A 1 507 ? 56.059 15.189 -70.048 1.00 81.81 507 THR A N 1
ATOM 3551 C CA . THR A 1 507 ? 55.448 14.013 -69.405 1.00 81.81 507 THR A CA 1
ATOM 3552 C C . THR A 1 507 ? 55.182 12.898 -70.421 1.00 81.81 507 THR A C 1
ATOM 3554 O O . THR A 1 507 ? 54.950 13.173 -71.598 1.00 81.81 507 THR A O 1
ATOM 3557 N N . ALA A 1 508 ? 55.203 11.637 -69.972 1.00 86.06 508 ALA A N 1
ATOM 3558 C CA . ALA A 1 508 ? 54.816 10.470 -70.768 1.00 86.06 508 ALA A CA 1
ATOM 3559 C C . ALA A 1 508 ? 53.401 10.016 -70.354 1.00 86.06 508 ALA A C 1
ATOM 3561 O O . ALA A 1 508 ? 53.271 9.227 -69.418 1.00 86.06 508 ALA A O 1
ATOM 3562 N N . PRO A 1 509 ? 52.326 10.522 -70.993 1.00 84.38 509 PRO A N 1
ATOM 3563 C CA . PRO A 1 509 ? 50.948 10.214 -70.591 1.00 84.38 509 PRO A CA 1
ATOM 3564 C C . PRO A 1 509 ? 50.560 8.742 -70.795 1.00 84.38 509 PRO A C 1
ATOM 3566 O O . PRO A 1 509 ? 49.591 8.274 -70.206 1.00 84.38 509 PRO A O 1
ATOM 3569 N N . PHE A 1 510 ? 51.314 8.008 -71.615 1.00 86.38 510 PHE A N 1
ATOM 3570 C CA . PHE A 1 510 ? 51.172 6.573 -71.810 1.00 86.38 510 PHE A CA 1
ATOM 3571 C C . PHE A 1 510 ? 52.557 5.921 -71.743 1.00 86.38 510 PHE A C 1
ATOM 3573 O O . PHE A 1 510 ? 53.452 6.292 -72.501 1.00 86.38 510 PHE A O 1
ATOM 3580 N N . SER A 1 511 ? 52.730 4.963 -70.831 1.00 87.00 511 SER A N 1
ATOM 3581 C CA . SER A 1 511 ? 53.948 4.163 -70.678 1.00 87.00 511 SER A CA 1
ATOM 3582 C C . SER A 1 511 ? 53.560 2.701 -70.512 1.00 87.00 511 SER A C 1
ATOM 3584 O O . SER A 1 511 ? 52.728 2.378 -69.665 1.00 87.00 511 SER A O 1
ATOM 3586 N N . VAL A 1 512 ? 54.181 1.818 -71.293 1.00 87.81 512 VAL A N 1
ATOM 3587 C CA . VAL A 1 512 ? 54.091 0.366 -71.103 1.00 87.81 512 VAL A CA 1
ATOM 3588 C C . VAL A 1 512 ? 55.439 -0.088 -70.565 1.00 87.81 512 VAL A C 1
ATOM 3590 O O . VAL A 1 512 ? 56.442 -0.001 -71.268 1.00 87.81 512 VAL A O 1
ATOM 3593 N N . THR A 1 513 ? 55.468 -0.540 -69.315 1.00 89.56 513 THR A N 1
ATOM 3594 C CA . THR A 1 513 ? 56.708 -0.896 -68.615 1.00 89.56 513 THR A CA 1
ATOM 3595 C C . THR A 1 513 ? 56.603 -2.321 -68.092 1.00 89.56 513 THR A C 1
ATOM 3597 O O . THR A 1 513 ? 55.628 -2.660 -67.426 1.00 89.56 513 THR A O 1
ATOM 3600 N N . SER A 1 514 ? 57.618 -3.142 -68.368 1.00 88.25 514 SER A N 1
ATOM 3601 C CA . SER A 1 514 ? 57.819 -4.433 -67.707 1.00 88.25 514 SER A CA 1
ATOM 3602 C C . SER A 1 514 ? 58.998 -4.318 -66.748 1.00 88.25 514 SER A C 1
ATOM 3604 O O . SER A 1 514 ? 60.016 -3.723 -67.096 1.00 88.25 514 SER A O 1
ATOM 3606 N N . THR A 1 515 ? 58.865 -4.878 -65.549 1.00 91.25 515 THR A N 1
ATOM 3607 C CA . THR A 1 515 ? 59.971 -5.035 -64.589 1.00 91.25 515 THR A CA 1
ATOM 3608 C C . THR A 1 515 ? 60.579 -6.436 -64.640 1.00 91.25 515 THR A C 1
ATOM 3610 O O . THR A 1 515 ? 61.388 -6.779 -63.781 1.00 91.25 515 THR A O 1
ATOM 3613 N N . ASP A 1 516 ? 60.149 -7.265 -65.592 1.00 88.06 516 ASP A N 1
ATOM 3614 C CA . ASP A 1 516 ? 60.674 -8.614 -65.770 1.00 88.06 516 ASP A CA 1
ATOM 3615 C C . ASP A 1 516 ? 62.138 -8.572 -66.231 1.00 88.06 516 ASP A C 1
ATOM 3617 O O . ASP A 1 516 ? 62.504 -7.796 -67.113 1.00 88.06 516 ASP A O 1
ATOM 3621 N N . SER A 1 517 ? 62.974 -9.409 -65.618 1.00 87.19 517 SER A N 1
ATOM 3622 C CA . SER A 1 517 ? 64.391 -9.581 -65.961 1.00 87.19 517 SER A CA 1
ATOM 3623 C C . SER A 1 517 ? 64.651 -10.847 -66.787 1.00 87.19 517 SER A C 1
ATOM 3625 O O . SER A 1 517 ? 65.807 -11.179 -67.060 1.00 87.19 517 SER A O 1
ATOM 3627 N N . GLY A 1 518 ? 63.591 -11.569 -67.163 1.00 88.50 518 GLY A N 1
ATOM 3628 C CA . GLY A 1 518 ? 63.651 -12.760 -67.999 1.00 88.50 518 GLY A CA 1
ATOM 3629 C C . GLY A 1 518 ? 64.044 -12.490 -69.457 1.00 88.50 518 GLY A C 1
ATOM 3630 O O . GLY A 1 518 ? 64.075 -11.362 -69.937 1.00 88.50 518 GLY A O 1
ATOM 3631 N N . ALA A 1 519 ? 64.332 -13.571 -70.188 1.00 86.25 519 ALA A N 1
ATOM 3632 C CA . ALA A 1 519 ? 64.730 -13.528 -71.601 1.00 86.25 519 ALA A CA 1
ATOM 3633 C C . ALA A 1 519 ? 63.544 -13.422 -72.587 1.00 86.25 519 ALA A C 1
ATOM 3635 O O . ALA A 1 519 ? 63.741 -13.475 -73.801 1.00 86.25 519 ALA A O 1
ATOM 3636 N N . VAL A 1 520 ? 62.309 -13.331 -72.083 1.00 90.06 520 VAL A N 1
ATOM 3637 C CA . VAL A 1 520 ? 61.095 -13.253 -72.907 1.00 90.06 520 VAL A CA 1
ATOM 3638 C C . VAL A 1 520 ? 60.889 -11.815 -73.379 1.00 90.06 520 VAL A C 1
ATOM 3640 O O . VAL A 1 520 ? 61.152 -10.862 -72.652 1.00 90.06 520 VAL A O 1
ATOM 3643 N N . ALA A 1 521 ? 60.402 -11.650 -74.608 1.00 85.00 521 ALA A N 1
ATOM 3644 C CA . ALA A 1 521 ? 60.126 -10.334 -75.166 1.00 85.00 521 ALA A CA 1
ATOM 3645 C C . ALA A 1 521 ? 59.028 -9.602 -74.367 1.00 85.00 521 ALA A C 1
ATOM 3647 O O . ALA A 1 521 ? 57.892 -10.063 -74.277 1.00 85.00 521 ALA A O 1
ATOM 3648 N N . GLY A 1 522 ? 59.360 -8.431 -73.829 1.00 85.06 522 GLY A N 1
ATOM 3649 C CA . GLY A 1 522 ? 58.429 -7.517 -73.174 1.00 85.06 522 GLY A CA 1
ATOM 3650 C C . GLY A 1 522 ? 59.115 -6.188 -72.834 1.00 85.06 522 GLY A C 1
ATOM 3651 O O . GLY A 1 522 ? 60.344 -6.150 -72.769 1.00 85.06 522 GLY A O 1
ATOM 3652 N N . PRO A 1 523 ? 58.364 -5.092 -72.610 1.00 90.56 523 PRO A N 1
ATOM 3653 C CA . PRO A 1 523 ? 56.907 -4.945 -72.735 1.00 90.56 523 PRO A CA 1
ATOM 3654 C C . PRO A 1 523 ? 56.404 -5.002 -74.192 1.00 90.56 523 PRO A C 1
ATOM 3656 O O . PRO A 1 523 ? 57.139 -4.684 -75.122 1.00 90.56 523 PRO A O 1
ATOM 3659 N N . ILE A 1 524 ? 55.135 -5.381 -74.393 1.00 89.62 524 ILE A N 1
ATOM 3660 C CA . ILE A 1 524 ? 54.498 -5.480 -75.719 1.00 89.62 524 ILE A CA 1
ATOM 3661 C C . ILE A 1 524 ? 53.337 -4.483 -75.816 1.00 89.62 524 ILE A C 1
ATOM 3663 O O . ILE A 1 524 ? 52.421 -4.513 -74.995 1.00 89.62 524 ILE A O 1
ATOM 3667 N N . LEU A 1 525 ? 53.346 -3.636 -76.852 1.00 90.12 525 LEU A N 1
ATOM 3668 C CA . LEU A 1 525 ? 52.167 -2.891 -77.306 1.00 90.12 525 LEU A CA 1
ATOM 3669 C C . LEU A 1 525 ? 51.533 -3.648 -78.478 1.00 90.12 525 LEU A C 1
ATOM 3671 O O . LEU A 1 525 ? 52.071 -3.643 -79.583 1.00 90.12 525 LEU A O 1
ATOM 3675 N N . GLN A 1 526 ? 50.395 -4.299 -78.240 1.00 90.12 526 GLN A N 1
ATOM 3676 C CA . GLN A 1 526 ? 49.698 -5.091 -79.253 1.00 90.12 526 GLN A CA 1
ATOM 3677 C C . GLN A 1 526 ? 48.523 -4.313 -79.852 1.00 90.12 526 GLN A C 1
ATOM 3679 O O . GLN A 1 526 ? 47.645 -3.843 -79.131 1.00 90.12 526 GLN A O 1
ATOM 3684 N N . ILE A 1 527 ? 48.481 -4.236 -81.183 1.00 91.56 527 ILE A N 1
ATOM 3685 C CA . ILE A 1 527 ? 47.337 -3.726 -81.945 1.00 91.56 527 ILE A CA 1
ATOM 3686 C C . ILE A 1 527 ? 46.778 -4.887 -82.756 1.00 91.56 527 ILE A C 1
ATOM 3688 O O . ILE A 1 527 ? 47.500 -5.511 -83.529 1.00 91.56 527 ILE A O 1
ATOM 3692 N N . TYR A 1 528 ? 45.495 -5.182 -82.567 1.00 91.44 528 TYR A N 1
ATOM 3693 C CA . TYR A 1 528 ? 44.820 -6.282 -83.243 1.00 91.44 528 TYR A CA 1
ATOM 3694 C C . TYR A 1 528 ? 43.506 -5.800 -83.852 1.00 91.44 528 TYR A C 1
ATOM 3696 O O . TYR A 1 528 ? 42.579 -5.408 -83.141 1.00 91.44 528 TYR A O 1
ATOM 3704 N N . ARG A 1 529 ? 43.422 -5.850 -85.183 1.00 92.50 529 ARG A N 1
ATOM 3705 C CA . ARG A 1 529 ? 42.173 -5.655 -85.917 1.00 92.50 529 ARG A CA 1
ATOM 3706 C C . ARG A 1 529 ? 41.452 -6.996 -86.023 1.00 92.50 529 ARG A C 1
ATOM 3708 O O . ARG A 1 529 ? 41.775 -7.809 -86.882 1.00 92.50 529 ARG A O 1
ATOM 3715 N N . ASN A 1 530 ? 40.461 -7.212 -85.162 1.00 91.50 530 ASN A N 1
ATOM 3716 C CA . ASN A 1 530 ? 39.598 -8.391 -85.222 1.00 91.50 530 ASN A CA 1
ATOM 3717 C C . ASN A 1 530 ? 38.570 -8.252 -86.363 1.00 91.50 530 ASN A C 1
ATOM 3719 O O . ASN A 1 530 ? 37.448 -7.797 -86.140 1.00 91.50 530 ASN A O 1
ATOM 3723 N N . SER A 1 531 ? 38.980 -8.559 -87.596 1.00 91.12 531 SER A N 1
ATOM 3724 C CA . SER A 1 531 ? 38.103 -8.555 -88.775 1.00 91.12 531 SER A CA 1
ATOM 3725 C C . SER A 1 531 ? 37.573 -9.963 -89.044 1.00 91.12 531 SER A C 1
ATOM 3727 O O . SER A 1 531 ? 38.361 -10.895 -89.172 1.00 91.12 531 SER A O 1
ATOM 3729 N N . SER A 1 532 ? 36.255 -10.123 -89.189 1.00 92.69 532 SER A N 1
ATOM 3730 C CA . SER A 1 532 ? 35.639 -11.387 -89.626 1.00 92.69 532 SER A CA 1
ATOM 3731 C C . SER A 1 532 ? 35.731 -11.618 -91.142 1.00 92.69 532 SER A C 1
ATOM 3733 O O . SER A 1 532 ? 35.358 -12.687 -91.619 1.00 92.69 532 SER A O 1
ATOM 3735 N N . SER A 1 533 ? 36.218 -10.631 -91.900 1.00 92.50 533 SER A N 1
ATOM 3736 C CA . SER A 1 533 ? 36.363 -10.676 -93.359 1.00 92.50 533 SER A CA 1
ATOM 3737 C C . SER A 1 533 ? 37.679 -10.016 -93.805 1.00 92.50 533 SER A C 1
ATOM 3739 O O . SER A 1 533 ? 37.637 -8.959 -94.439 1.00 92.50 533 SER A O 1
ATOM 3741 N N . PRO A 1 534 ? 38.851 -10.553 -93.416 1.00 92.75 534 PRO A N 1
ATOM 3742 C CA . PRO A 1 534 ? 40.135 -9.989 -93.824 1.00 92.75 534 PRO A CA 1
ATOM 3743 C C . PRO A 1 534 ? 40.330 -10.105 -95.343 1.00 92.75 534 PRO A C 1
ATOM 3745 O O . PRO A 1 534 ? 40.046 -11.148 -95.932 1.00 92.75 534 PRO A O 1
ATOM 3748 N N . ALA A 1 535 ? 40.826 -9.042 -95.972 1.00 93.56 535 ALA A N 1
ATOM 3749 C CA . ALA A 1 535 ? 41.097 -8.978 -97.406 1.00 93.56 535 ALA A CA 1
ATOM 3750 C C . ALA A 1 535 ? 42.433 -8.283 -97.711 1.00 93.56 535 ALA A C 1
ATOM 3752 O O . ALA A 1 535 ? 42.987 -7.540 -96.896 1.00 93.56 535 ALA A O 1
ATOM 3753 N N . ALA A 1 536 ? 42.948 -8.504 -98.923 1.00 90.69 536 ALA A N 1
ATOM 3754 C CA . ALA A 1 536 ? 44.104 -7.771 -99.422 1.00 90.69 536 ALA A CA 1
ATOM 3755 C C . ALA A 1 536 ? 43.854 -6.252 -99.372 1.00 90.69 536 ALA A C 1
ATOM 3757 O O . ALA A 1 536 ? 42.765 -5.770 -99.679 1.00 90.69 536 ALA A O 1
ATOM 3758 N N . ALA A 1 537 ? 44.898 -5.509 -99.017 1.00 88.62 537 ALA A N 1
ATOM 3759 C CA . ALA A 1 537 ? 44.912 -4.074 -98.754 1.00 88.62 537 ALA A CA 1
ATOM 3760 C C . ALA A 1 537 ? 44.213 -3.589 -97.464 1.00 88.62 537 ALA A C 1
ATOM 3762 O O . ALA A 1 537 ? 44.199 -2.378 -97.226 1.00 88.62 537 ALA A O 1
ATOM 3763 N N . ASP A 1 538 ? 43.741 -4.480 -96.585 1.00 93.81 538 ASP A N 1
ATOM 3764 C CA . ASP A 1 538 ? 43.247 -4.088 -95.258 1.00 93.81 538 ASP A CA 1
ATOM 3765 C C . ASP A 1 538 ? 44.349 -3.452 -94.397 1.00 93.81 538 ASP A C 1
ATOM 3767 O O . ASP A 1 538 ? 45.414 -4.033 -94.189 1.00 93.81 538 ASP A O 1
ATOM 3771 N N . VAL A 1 539 ? 44.080 -2.274 -93.824 1.00 93.25 539 VAL A N 1
ATOM 3772 C CA . VAL A 1 539 ? 44.971 -1.638 -92.838 1.00 93.25 539 VAL A CA 1
ATOM 3773 C C . VAL A 1 539 ? 44.710 -2.224 -91.448 1.00 93.25 539 VAL A C 1
ATOM 3775 O O . VAL A 1 539 ? 43.616 -2.079 -90.890 1.00 93.25 539 VAL A O 1
ATOM 3778 N N . LEU A 1 540 ? 45.732 -2.864 -90.879 1.00 93.69 540 LEU A N 1
ATOM 3779 C CA . LEU A 1 540 ? 45.690 -3.576 -89.597 1.00 93.69 540 LEU A CA 1
ATOM 3780 C C . LEU A 1 540 ? 45.902 -2.650 -88.392 1.00 93.69 540 LEU A C 1
ATOM 3782 O O . LEU A 1 540 ? 45.383 -2.911 -87.309 1.00 93.69 540 LEU A O 1
ATOM 3786 N N . GLY A 1 541 ? 46.631 -1.552 -88.582 1.00 93.69 541 GLY A N 1
ATOM 3787 C CA . GLY A 1 541 ? 46.900 -0.552 -87.554 1.00 93.69 541 GLY A CA 1
ATOM 3788 C C . GLY A 1 541 ? 47.568 0.685 -88.145 1.00 93.69 541 GLY A C 1
ATOM 3789 O O . GLY A 1 541 ? 48.188 0.606 -89.205 1.00 93.69 541 GLY A O 1
ATOM 3790 N N . ASN A 1 542 ? 47.422 1.825 -87.469 1.00 92.31 542 ASN A N 1
ATOM 3791 C CA . ASN A 1 542 ? 47.949 3.111 -87.915 1.00 92.31 542 ASN A CA 1
ATOM 3792 C C . ASN A 1 542 ? 48.384 3.957 -86.713 1.00 92.31 542 ASN A C 1
ATOM 3794 O O . ASN A 1 542 ? 47.611 4.143 -85.773 1.00 92.31 542 ASN A O 1
ATOM 3798 N N . PHE A 1 543 ? 49.597 4.495 -86.776 1.00 93.19 543 PHE A N 1
ATOM 3799 C CA . PHE A 1 543 ? 50.109 5.487 -85.838 1.00 93.19 543 PHE A CA 1
ATOM 3800 C C . PHE A 1 543 ? 50.264 6.818 -86.561 1.00 93.19 543 PHE A C 1
ATOM 3802 O O . PHE A 1 543 ? 50.963 6.906 -87.571 1.00 93.19 543 PHE A O 1
ATOM 3809 N N . GLN A 1 544 ? 49.623 7.859 -86.034 1.00 93.19 544 GLN A N 1
ATOM 3810 C CA . GLN A 1 544 ? 49.568 9.172 -86.667 1.00 93.19 544 GLN A CA 1
ATOM 3811 C C . GLN A 1 544 ? 50.212 10.236 -85.793 1.00 93.19 544 GLN A C 1
ATOM 3813 O O . GLN A 1 544 ? 49.958 10.321 -84.593 1.00 93.19 544 GLN A O 1
ATOM 3818 N N . PHE A 1 545 ? 50.982 11.105 -86.436 1.00 94.12 545 PHE A N 1
ATOM 3819 C CA . PHE A 1 545 ? 51.503 12.324 -85.843 1.00 94.12 545 PHE A CA 1
ATOM 3820 C C . PHE A 1 545 ? 50.645 13.489 -86.320 1.00 94.12 545 PHE A C 1
ATOM 3822 O O . PHE A 1 545 ? 50.717 13.896 -87.484 1.00 94.12 545 PHE A O 1
ATOM 3829 N N . LEU A 1 546 ? 49.793 13.994 -85.427 1.00 92.00 546 LEU A N 1
ATOM 3830 C CA . LEU A 1 546 ? 48.893 15.101 -85.722 1.00 92.00 546 LEU A CA 1
ATOM 3831 C C . 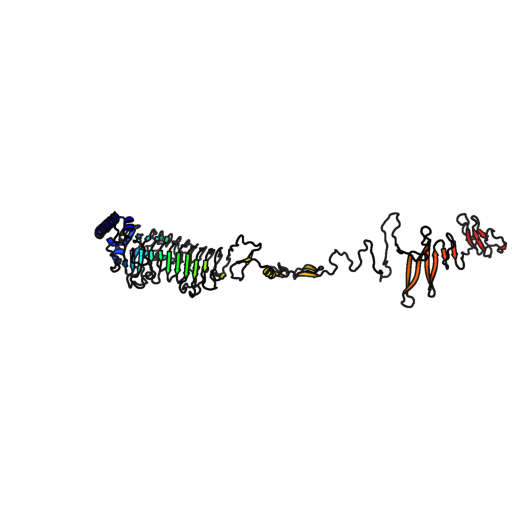LEU A 1 546 ? 49.477 16.438 -85.266 1.00 92.00 546 LEU A C 1
ATOM 3833 O O . LEU A 1 546 ? 50.148 16.529 -84.241 1.00 92.00 546 LEU A O 1
ATOM 3837 N N . GLY A 1 547 ? 49.170 17.486 -86.018 1.00 91.12 547 GLY A N 1
ATOM 3838 C CA . GLY A 1 547 ? 49.486 18.867 -85.683 1.00 91.12 547 GLY A CA 1
ATOM 3839 C C . GLY A 1 547 ? 48.518 19.824 -86.365 1.00 91.12 547 GLY A C 1
ATOM 3840 O O . GLY A 1 547 ? 47.807 19.450 -87.298 1.00 91.12 547 GLY A O 1
ATOM 3841 N N . ASN A 1 548 ? 48.494 21.073 -85.911 1.00 92.19 548 ASN A N 1
ATOM 3842 C CA . ASN A 1 548 ? 47.748 22.129 -86.588 1.00 92.19 548 ASN A CA 1
ATOM 3843 C C . ASN A 1 548 ? 48.622 22.775 -87.667 1.00 92.19 548 ASN A C 1
ATOM 3845 O O . ASN A 1 548 ? 49.834 22.912 -87.488 1.00 92.19 548 ASN A O 1
ATOM 3849 N N . ASN A 1 549 ? 48.006 23.210 -88.766 1.00 85.75 549 ASN A N 1
ATOM 3850 C CA . ASN A 1 549 ? 48.664 24.138 -89.686 1.00 85.75 549 ASN A CA 1
ATOM 3851 C C . ASN A 1 549 ? 48.536 25.584 -89.152 1.00 85.75 549 ASN A C 1
ATOM 3853 O O . ASN A 1 549 ? 48.206 25.805 -87.989 1.00 85.75 549 ASN A O 1
ATOM 3857 N N . THR A 1 550 ? 48.778 26.596 -89.990 1.00 87.06 550 THR A N 1
ATOM 3858 C CA . THR A 1 550 ? 48.579 28.014 -89.618 1.00 87.06 550 THR A CA 1
ATOM 3859 C C . THR A 1 550 ? 47.116 28.382 -89.320 1.00 87.06 550 THR A C 1
ATOM 3861 O O . THR A 1 550 ? 46.836 29.506 -88.912 1.00 87.06 550 THR A O 1
ATOM 3864 N N . THR A 1 551 ? 46.185 27.439 -89.481 1.00 82.19 551 THR A N 1
ATOM 3865 C CA . THR A 1 551 ? 44.813 27.493 -88.964 1.00 82.19 551 THR A CA 1
ATOM 3866 C C . THR A 1 551 ? 44.636 26.396 -87.899 1.00 82.19 551 THR A C 1
ATOM 3868 O O . THR A 1 551 ? 45.297 25.362 -87.980 1.00 82.19 551 THR A O 1
ATOM 3871 N N . PRO A 1 552 ? 43.766 26.557 -86.889 1.00 80.62 552 PRO A N 1
ATOM 3872 C CA . PRO A 1 552 ? 43.608 25.594 -85.791 1.00 80.62 552 PRO A CA 1
ATOM 3873 C C . PRO A 1 552 ? 42.818 24.335 -86.210 1.00 80.62 552 PRO A C 1
ATOM 3875 O O . PRO A 1 552 ? 41.840 23.953 -85.575 1.00 80.62 552 PRO A O 1
ATOM 3878 N N . VAL A 1 553 ? 43.223 23.701 -87.310 1.00 86.88 553 VAL A N 1
ATOM 3879 C CA . VAL A 1 553 ? 42.659 22.455 -87.833 1.00 86.88 553 VAL A CA 1
ATOM 3880 C C . VAL A 1 553 ? 43.689 21.350 -87.644 1.00 86.88 553 VAL A C 1
ATOM 3882 O O . VAL A 1 553 ? 44.773 21.423 -88.226 1.00 86.88 553 VAL A O 1
ATOM 3885 N N . SER A 1 554 ? 43.327 20.321 -86.874 1.00 88.44 554 SER A N 1
ATOM 3886 C CA . SER A 1 554 ? 44.160 19.134 -86.663 1.00 88.44 554 SER A CA 1
ATOM 3887 C C . SER A 1 554 ? 44.318 18.348 -87.964 1.00 88.44 554 SER A C 1
ATOM 3889 O O . SER A 1 554 ? 43.335 18.058 -88.650 1.00 88.44 554 SER A O 1
ATOM 3891 N N . ARG A 1 555 ? 45.561 18.019 -88.319 1.00 89.94 555 ARG A N 1
ATOM 3892 C CA . ARG A 1 555 ? 45.927 17.250 -89.514 1.00 89.94 555 ARG A CA 1
ATOM 3893 C C . ARG A 1 555 ? 47.002 16.232 -89.173 1.00 89.94 555 ARG A C 1
ATOM 3895 O O . ARG A 1 555 ? 47.920 16.544 -88.421 1.00 89.94 555 ARG A O 1
ATOM 3902 N N . ALA A 1 556 ? 46.922 15.041 -89.760 1.00 92.06 556 ALA A N 1
ATOM 3903 C CA . ALA A 1 556 ? 48.018 14.081 -89.726 1.00 92.06 556 ALA A CA 1
ATOM 3904 C C . ALA A 1 556 ? 49.115 14.546 -90.696 1.00 92.06 556 ALA A C 1
ATOM 3906 O O . ALA A 1 556 ? 48.862 14.701 -91.886 1.00 92.06 556 ALA A O 1
ATOM 3907 N N . TYR A 1 557 ? 50.319 14.804 -90.191 1.00 93.50 557 TYR A N 1
ATOM 3908 C CA . TYR A 1 557 ? 51.454 15.229 -91.020 1.00 93.50 557 TYR A CA 1
ATOM 3909 C C . TYR A 1 557 ? 52.303 14.054 -91.499 1.00 93.50 557 TYR A C 1
ATOM 3911 O O . TYR A 1 557 ? 52.928 14.114 -92.559 1.00 93.50 557 TYR A O 1
ATOM 3919 N N . GLY A 1 558 ? 52.294 12.969 -90.738 1.00 93.62 558 GLY A N 1
ATOM 3920 C CA . GLY A 1 558 ? 52.951 11.730 -91.095 1.00 93.62 558 GLY A CA 1
ATOM 3921 C C . GLY A 1 558 ? 52.533 10.613 -90.163 1.00 93.62 558 GLY A C 1
ATOM 3922 O O . GLY A 1 558 ? 51.860 10.834 -89.151 1.00 93.62 558 GLY A O 1
ATOM 3923 N N . GLY A 1 559 ? 52.935 9.407 -90.516 1.00 93.75 559 GLY A N 1
ATOM 3924 C CA . GLY A 1 559 ? 52.599 8.228 -89.751 1.00 93.75 559 GLY A CA 1
ATOM 3925 C C . GLY A 1 559 ? 53.191 6.977 -90.355 1.00 93.75 559 GLY A C 1
ATOM 3926 O O . GLY A 1 559 ? 53.964 7.007 -91.317 1.00 93.75 559 GLY A O 1
ATOM 3927 N N . PHE A 1 560 ? 52.798 5.865 -89.765 1.00 93.94 560 PHE A N 1
ATOM 3928 C CA . PHE A 1 560 ? 53.078 4.559 -90.314 1.00 93.94 560 PHE A CA 1
ATOM 3929 C C . PHE A 1 560 ? 51.895 3.637 -90.089 1.00 93.94 560 PHE A C 1
ATOM 3931 O O . PHE A 1 560 ? 51.219 3.694 -89.058 1.00 93.94 560 PHE A O 1
ATOM 3938 N N . GLN A 1 561 ? 51.655 2.781 -91.070 1.00 94.19 561 GLN A N 1
ATOM 3939 C CA . GLN A 1 561 ? 50.559 1.829 -91.046 1.00 94.19 561 GLN A CA 1
ATOM 3940 C C . GLN A 1 561 ? 51.046 0.452 -91.480 1.00 94.19 561 GLN A C 1
ATOM 3942 O O . GLN A 1 561 ? 51.966 0.331 -92.286 1.00 94.19 561 GLN A O 1
ATOM 3947 N N . VAL A 1 562 ? 50.397 -0.584 -90.964 1.00 94.31 562 VAL A N 1
ATOM 3948 C CA . VAL A 1 562 ? 50.610 -1.962 -91.415 1.00 94.31 562 VAL A CA 1
ATOM 3949 C C . VAL A 1 562 ? 49.407 -2.383 -92.239 1.00 94.31 562 VAL A C 1
ATOM 3951 O O . VAL A 1 562 ? 48.267 -2.171 -91.821 1.00 94.31 562 VAL A O 1
ATOM 3954 N N . ARG A 1 563 ? 49.656 -2.979 -93.400 1.00 92.31 563 ARG A N 1
ATOM 3955 C CA . ARG A 1 563 ? 48.639 -3.419 -94.346 1.00 92.31 563 ARG A CA 1
ATOM 3956 C C . ARG A 1 563 ? 48.828 -4.885 -94.703 1.00 92.31 563 ARG A C 1
ATOM 3958 O O . ARG A 1 563 ? 49.952 -5.342 -94.899 1.00 92.31 563 ARG A O 1
ATOM 3965 N N . LEU A 1 564 ? 47.715 -5.597 -94.801 1.00 93.12 564 LEU A N 1
ATOM 3966 C CA . LEU A 1 564 ? 47.653 -6.968 -95.282 1.00 93.12 564 LEU A CA 1
ATOM 3967 C C . LEU A 1 564 ? 47.777 -6.962 -96.810 1.00 93.12 564 LEU A C 1
ATOM 3969 O O . LEU A 1 564 ? 47.066 -6.216 -97.484 1.00 93.12 564 LEU A O 1
ATOM 3973 N N . ILE A 1 565 ? 48.702 -7.735 -97.364 1.00 91.12 565 ILE A N 1
ATOM 3974 C CA . ILE A 1 565 ? 48.920 -7.845 -98.813 1.00 91.12 565 ILE A CA 1
ATOM 3975 C C . ILE A 1 565 ? 48.244 -9.099 -99.351 1.00 91.12 565 ILE A C 1
ATOM 3977 O O . ILE A 1 565 ? 47.512 -9.004 -100.334 1.00 91.12 565 ILE A O 1
ATOM 3981 N N . ASP A 1 566 ? 48.414 -10.223 -98.661 1.00 91.88 566 ASP A N 1
ATOM 3982 C CA . ASP A 1 566 ? 47.682 -11.460 -98.910 1.00 91.88 566 ASP A CA 1
ATOM 3983 C C . ASP A 1 566 ? 47.085 -11.956 -97.591 1.00 91.88 566 ASP A C 1
ATOM 3985 O O . ASP A 1 566 ? 47.772 -12.035 -96.575 1.00 91.88 566 ASP A O 1
ATOM 3989 N N . ALA A 1 567 ? 45.781 -12.221 -97.603 1.00 91.50 567 ALA A N 1
ATOM 3990 C CA . ALA A 1 567 ? 45.027 -12.717 -96.454 1.00 91.50 567 ALA A CA 1
ATOM 3991 C C . ALA A 1 567 ? 44.890 -14.251 -96.462 1.00 91.50 567 ALA A C 1
ATOM 3993 O O . ALA A 1 567 ? 44.254 -14.816 -95.572 1.00 91.50 567 ALA A O 1
ATOM 3994 N N . THR A 1 568 ? 45.410 -14.913 -97.498 1.00 92.06 568 THR A N 1
ATOM 3995 C CA . THR A 1 568 ? 45.227 -16.344 -97.734 1.00 92.06 568 THR A CA 1
ATOM 3996 C C . THR A 1 568 ? 46.115 -17.164 -96.793 1.00 92.06 568 THR A C 1
ATOM 3998 O O . THR A 1 568 ? 47.313 -16.893 -96.701 1.00 92.06 568 THR A O 1
ATOM 4001 N N . PRO A 1 569 ? 45.565 -18.187 -96.108 1.00 88.56 569 PRO A N 1
ATOM 4002 C CA . PRO A 1 569 ? 46.340 -19.025 -95.205 1.00 88.56 569 PRO A CA 1
ATOM 4003 C C . PRO A 1 569 ? 47.574 -19.650 -95.858 1.00 88.56 569 PRO A C 1
ATOM 4005 O O . PRO A 1 569 ? 47.471 -20.238 -96.934 1.00 88.56 569 PRO A O 1
ATOM 4008 N N . ALA A 1 570 ? 48.704 -19.588 -95.156 1.00 87.06 570 ALA A N 1
ATOM 4009 C CA . ALA A 1 570 ? 50.023 -20.064 -95.578 1.00 87.06 570 ALA A CA 1
ATOM 4010 C C . ALA A 1 570 ? 50.691 -19.285 -96.732 1.00 87.06 570 ALA A C 1
ATOM 4012 O O . ALA A 1 570 ? 51.781 -19.673 -97.162 1.00 87.06 570 ALA A O 1
ATOM 4013 N N . SER A 1 571 ? 50.091 -18.192 -97.205 1.00 89.19 571 SER A N 1
ATOM 4014 C CA . SER A 1 571 ? 50.720 -17.226 -98.114 1.00 89.19 571 SER A CA 1
ATOM 4015 C C . SER A 1 571 ? 50.584 -15.787 -97.614 1.00 89.19 571 SER A C 1
ATOM 4017 O O . SER A 1 571 ? 50.678 -14.850 -98.398 1.00 89.19 571 SER A O 1
ATOM 4019 N N . GLU A 1 572 ? 50.368 -15.598 -96.308 1.00 93.12 572 GLU A N 1
ATOM 4020 C CA . GLU A 1 572 ? 50.124 -14.282 -95.734 1.00 93.12 572 GLU A CA 1
ATOM 4021 C C . GLU A 1 572 ? 51.325 -13.351 -95.908 1.00 93.12 572 GLU A C 1
ATOM 4023 O O . GLU A 1 572 ? 52.413 -13.591 -95.383 1.00 93.12 572 GLU A O 1
ATOM 4028 N N . ASP A 1 573 ? 51.086 -12.224 -96.573 1.00 90.12 573 ASP A N 1
ATOM 4029 C CA . ASP A 1 573 ? 52.075 -11.172 -96.768 1.00 90.12 573 ASP A CA 1
ATOM 4030 C C . ASP A 1 573 ? 51.638 -9.895 -96.041 1.00 90.12 573 ASP A C 1
ATOM 4032 O O . ASP A 1 573 ? 50.474 -9.483 -96.088 1.00 90.12 573 ASP A O 1
ATOM 4036 N N . GLY A 1 574 ? 52.596 -9.216 -95.409 1.00 91.62 574 GLY A N 1
ATOM 4037 C CA . GLY A 1 574 ? 52.398 -7.925 -94.752 1.00 91.62 574 GLY A CA 1
ATOM 4038 C C . GLY A 1 574 ? 53.264 -6.825 -95.362 1.00 91.62 574 GLY A C 1
ATOM 4039 O O . GLY A 1 574 ? 54.364 -7.073 -95.855 1.00 91.62 574 GLY A O 1
ATOM 4040 N N . ALA A 1 575 ? 52.779 -5.588 -95.294 1.00 92.56 575 ALA A N 1
ATOM 4041 C CA . ALA A 1 575 ? 53.538 -4.402 -95.664 1.00 92.56 575 ALA A CA 1
ATOM 4042 C C . ALA A 1 575 ? 53.446 -3.326 -94.580 1.00 92.56 575 ALA A C 1
ATOM 4044 O O . ALA A 1 575 ? 52.369 -3.027 -94.068 1.00 92.56 575 ALA A O 1
ATOM 4045 N N . PHE A 1 576 ? 54.578 -2.717 -94.257 1.00 93.75 576 PHE A N 1
ATOM 4046 C CA . PHE A 1 576 ? 54.696 -1.544 -93.409 1.00 93.75 576 PHE A CA 1
ATOM 4047 C C . PHE A 1 576 ? 54.888 -0.312 -94.297 1.00 93.75 576 PHE A C 1
ATOM 4049 O O . PHE A 1 576 ? 55.910 -0.173 -94.968 1.00 93.75 576 PHE A O 1
ATOM 4056 N N . ASP A 1 577 ? 53.906 0.581 -94.305 1.00 93.75 577 ASP A N 1
ATOM 4057 C CA . ASP A 1 577 ? 53.891 1.784 -95.131 1.00 93.75 577 ASP A CA 1
ATOM 4058 C C . ASP A 1 577 ? 54.240 3.016 -94.281 1.00 93.75 577 ASP A C 1
ATOM 4060 O O . ASP A 1 577 ? 53.619 3.275 -93.248 1.00 93.75 577 ASP A O 1
ATOM 4064 N N . PHE A 1 578 ? 55.186 3.825 -94.755 1.00 93.50 578 PHE A N 1
ATOM 4065 C CA . PHE A 1 578 ? 55.488 5.152 -94.218 1.00 93.50 578 PHE A CA 1
ATOM 4066 C C . PHE A 1 578 ? 54.679 6.202 -94.976 1.00 93.50 578 PHE A C 1
ATOM 4068 O O . PHE A 1 578 ? 54.819 6.340 -96.196 1.00 93.50 578 PHE A O 1
ATOM 4075 N N . THR A 1 579 ? 53.856 6.970 -94.267 1.00 93.00 579 THR A N 1
ATOM 4076 C CA . THR A 1 579 ? 52.964 7.973 -94.861 1.00 93.00 579 THR A CA 1
ATOM 4077 C C . THR A 1 579 ? 53.420 9.388 -94.529 1.00 93.00 579 THR A C 1
ATOM 4079 O O . THR A 1 579 ? 53.927 9.668 -93.442 1.00 93.00 579 THR A O 1
ATOM 4082 N N . ALA A 1 580 ? 53.246 10.301 -95.486 1.00 93.25 580 ALA A N 1
ATOM 4083 C CA . ALA A 1 580 ? 53.487 11.723 -95.272 1.00 93.25 580 ALA A CA 1
ATOM 4084 C C . ALA A 1 580 ? 52.510 12.583 -96.073 1.00 93.25 580 ALA A C 1
ATOM 4086 O O . ALA A 1 580 ? 52.292 12.347 -97.273 1.00 93.25 580 ALA A O 1
ATOM 4087 N N . TYR A 1 581 ? 52.009 13.627 -95.417 1.00 91.81 581 TYR A N 1
ATOM 4088 C CA . TYR A 1 581 ? 51.177 14.653 -96.025 1.00 91.81 581 TYR A CA 1
ATOM 4089 C C . TYR A 1 581 ? 52.057 15.643 -96.792 1.00 91.81 581 TYR A C 1
ATOM 4091 O O . TYR A 1 581 ? 52.890 16.339 -96.209 1.00 91.81 581 TYR A O 1
ATOM 4099 N N . VAL A 1 582 ? 51.893 15.716 -98.113 1.00 89.62 582 VAL A N 1
ATOM 4100 C CA . VAL A 1 582 ? 52.664 16.630 -98.970 1.00 89.62 582 VAL A CA 1
ATOM 4101 C C . VAL A 1 582 ? 51.709 17.355 -99.902 1.00 89.62 582 VAL A C 1
ATOM 4103 O O . VAL A 1 582 ? 50.912 16.726 -100.590 1.00 89.62 582 VAL A O 1
ATOM 4106 N N . ALA A 1 583 ? 51.802 18.687 -99.925 1.00 87.12 583 ALA A N 1
ATOM 4107 C CA . ALA A 1 583 ? 51.063 19.555 -100.844 1.00 87.12 583 ALA A CA 1
ATOM 4108 C C . ALA A 1 583 ? 49.540 19.295 -100.907 1.00 87.12 583 ALA A C 1
ATOM 4110 O O . ALA A 1 583 ? 48.935 19.412 -101.968 1.00 87.12 583 ALA A O 1
ATOM 4111 N N . GLY A 1 584 ? 48.909 18.967 -99.775 1.00 85.38 584 GLY A N 1
ATOM 4112 C CA . GLY A 1 584 ? 47.453 18.802 -99.703 1.00 85.38 584 GLY A CA 1
ATOM 4113 C C . GLY A 1 584 ? 46.945 17.359 -99.742 1.00 85.38 584 GLY A C 1
ATOM 4114 O O . GLY A 1 584 ? 45.740 17.163 -99.617 1.00 85.38 584 GLY A O 1
ATOM 4115 N N . ALA A 1 585 ? 47.827 16.366 -99.899 1.00 87.25 585 ALA A N 1
ATOM 4116 C CA . ALA A 1 585 ? 47.443 14.960 -99.991 1.00 87.25 585 ALA A CA 1
ATOM 4117 C C . ALA A 1 585 ? 48.335 14.046 -99.141 1.00 87.25 585 ALA A C 1
ATOM 4119 O O . ALA A 1 585 ? 49.561 14.208 -99.089 1.00 87.25 585 ALA A O 1
ATOM 4120 N N . ASP A 1 586 ? 47.710 13.044 -98.527 1.00 87.12 586 ASP A N 1
ATOM 4121 C CA . ASP A 1 586 ? 48.406 11.914 -97.923 1.00 87.12 586 ASP A CA 1
ATOM 4122 C C . ASP A 1 586 ? 48.956 10.993 -99.011 1.00 87.12 586 ASP A C 1
ATOM 4124 O O . ASP A 1 586 ? 48.291 10.696 -100.005 1.00 87.12 586 ASP A O 1
ATOM 4128 N N . GLY A 1 587 ? 50.184 10.520 -98.824 1.00 88.38 587 GLY A N 1
ATOM 4129 C CA . GLY A 1 587 ? 50.788 9.552 -99.728 1.00 88.38 587 GLY A CA 1
ATOM 4130 C C . GLY A 1 587 ? 51.781 8.653 -99.014 1.00 88.38 587 GLY A C 1
ATOM 4131 O O . GLY A 1 587 ? 52.507 9.099 -98.121 1.00 88.38 587 GLY A O 1
ATOM 4132 N N . ILE A 1 588 ? 51.830 7.393 -99.443 1.00 90.88 588 ILE A N 1
ATOM 4133 C CA . ILE A 1 588 ? 52.872 6.446 -99.048 1.00 90.88 588 ILE A CA 1
ATOM 4134 C C . ILE A 1 588 ? 54.183 6.892 -99.699 1.00 90.88 588 ILE A C 1
ATOM 4136 O O . ILE A 1 588 ? 54.246 7.134 -100.906 1.00 90.88 588 ILE A O 1
ATOM 4140 N N . ARG A 1 589 ? 55.228 7.044 -98.889 1.00 90.75 589 ARG A N 1
ATOM 4141 C CA . ARG A 1 589 ? 56.559 7.476 -99.339 1.00 90.75 589 ARG A CA 1
ATOM 4142 C C . ARG A 1 589 ? 57.532 6.319 -99.429 1.00 90.75 589 ARG A C 1
ATOM 4144 O O . ARG A 1 589 ? 58.380 6.324 -100.318 1.00 90.75 589 ARG A O 1
ATOM 4151 N N . ALA A 1 590 ? 57.373 5.334 -98.557 1.00 91.00 590 ALA A N 1
ATOM 4152 C CA . ALA A 1 590 ? 58.125 4.099 -98.601 1.00 91.00 590 ALA A CA 1
ATOM 4153 C C . ALA A 1 590 ? 57.282 2.946 -98.064 1.00 91.00 590 ALA A C 1
ATOM 4155 O O . ALA A 1 590 ? 56.436 3.157 -97.194 1.00 91.00 590 ALA A O 1
ATOM 4156 N N . THR A 1 591 ? 57.554 1.744 -98.552 1.00 92.25 591 THR A N 1
ATOM 4157 C CA . THR A 1 591 ? 56.914 0.516 -98.086 1.00 92.25 591 THR A CA 1
ATOM 4158 C C . THR A 1 591 ? 57.979 -0.543 -97.838 1.00 92.25 591 THR A C 1
ATOM 4160 O O . THR A 1 591 ? 58.873 -0.741 -98.660 1.00 92.25 591 THR A O 1
ATOM 4163 N N . VAL A 1 592 ? 57.879 -1.233 -96.705 1.00 92.94 592 VAL A N 1
ATOM 4164 C CA . VAL A 1 592 ? 58.676 -2.417 -96.371 1.00 92.94 592 VAL A CA 1
ATOM 4165 C C . VAL A 1 592 ? 57.740 -3.619 -96.362 1.00 92.94 592 VAL A C 1
ATOM 4167 O O . VAL A 1 592 ? 56.797 -3.651 -95.583 1.00 92.94 592 VAL A O 1
ATOM 4170 N N . GLY A 1 593 ? 57.986 -4.605 -97.211 1.00 89.88 593 GLY A N 1
ATOM 4171 C CA . GLY A 1 593 ? 57.257 -5.875 -97.227 1.00 89.88 593 GLY A CA 1
ATOM 4172 C C . GLY A 1 593 ? 58.194 -6.967 -97.711 1.00 89.88 593 GLY A C 1
ATOM 4173 O O . GLY A 1 593 ? 59.327 -7.056 -97.241 1.00 89.88 593 GLY A O 1
ATOM 4174 N N . ASN A 1 594 ? 57.789 -7.702 -98.746 1.00 87.62 594 ASN A N 1
ATOM 4175 C CA . ASN A 1 594 ? 58.700 -8.622 -99.423 1.00 87.62 594 ASN A CA 1
ATOM 4176 C C . ASN A 1 594 ? 59.903 -7.913 -100.066 1.00 87.62 594 ASN A C 1
ATOM 4178 O O . ASN A 1 594 ? 60.822 -8.601 -100.439 1.00 87.62 594 ASN A O 1
ATOM 4182 N N . GLY A 1 595 ? 59.967 -6.580 -100.148 1.00 88.88 595 GLY A N 1
ATOM 4183 C CA . GLY A 1 595 ? 61.182 -5.804 -100.445 1.00 88.88 595 GLY A CA 1
ATOM 4184 C C . GLY A 1 595 ? 61.111 -4.416 -99.795 1.00 88.88 595 GLY A C 1
ATOM 4185 O O . GLY A 1 595 ? 60.213 -4.161 -98.991 1.00 88.88 595 GLY A O 1
ATOM 4186 N N . PHE A 1 596 ? 62.018 -3.502 -100.150 1.00 90.50 596 PHE A N 1
ATOM 4187 C CA . PHE A 1 596 ? 61.907 -2.086 -99.774 1.00 90.50 596 PHE A CA 1
ATOM 4188 C C . PHE A 1 596 ? 61.605 -1.235 -101.005 1.00 90.50 596 PHE A C 1
ATOM 4190 O O . PHE A 1 596 ? 62.396 -1.225 -101.947 1.00 90.50 596 PHE A O 1
ATOM 4197 N N . SER A 1 597 ? 60.494 -0.498 -101.013 1.00 90.50 597 SER A N 1
ATOM 4198 C CA . SER A 1 597 ? 60.195 0.468 -102.072 1.00 90.50 597 SER A CA 1
ATOM 4199 C C . SER A 1 597 ? 60.184 1.903 -101.565 1.00 90.50 597 SER A C 1
ATOM 4201 O O . SER A 1 597 ? 59.781 2.184 -100.436 1.00 90.50 597 SER A O 1
ATOM 4203 N N . VAL A 1 598 ? 60.574 2.832 -102.437 1.00 89.56 598 VAL A N 1
ATOM 4204 C CA . VAL A 1 598 ? 60.496 4.277 -102.209 1.00 89.56 598 VAL A CA 1
ATOM 4205 C C . VAL A 1 598 ? 59.811 4.942 -103.401 1.00 89.56 598 VAL A C 1
ATOM 4207 O O . VAL A 1 598 ? 60.218 4.774 -104.553 1.00 89.56 598 VAL A O 1
ATOM 4210 N N . GLY A 1 599 ? 58.753 5.710 -103.131 1.00 82.38 599 GLY A N 1
ATOM 4211 C CA . GLY A 1 599 ? 57.991 6.444 -104.150 1.00 82.38 599 GLY A CA 1
ATOM 4212 C C . GLY A 1 599 ? 57.133 5.578 -105.086 1.00 82.38 599 GLY A C 1
ATOM 4213 O O . GLY A 1 599 ? 56.622 6.089 -106.082 1.00 82.38 599 GLY A O 1
ATOM 4214 N N . THR A 1 600 ? 56.982 4.287 -104.785 1.00 74.38 600 THR A N 1
ATOM 4215 C CA . THR A 1 600 ? 56.082 3.332 -105.450 1.00 74.38 600 THR A CA 1
ATOM 4216 C C . THR A 1 600 ? 55.606 2.293 -104.434 1.00 74.38 600 THR A C 1
ATOM 4218 O O . THR A 1 600 ? 56.272 2.084 -103.424 1.00 74.38 600 THR A O 1
ATOM 4221 N N . THR A 1 601 ? 54.476 1.637 -104.682 1.00 70.25 601 THR A N 1
ATOM 4222 C CA . THR A 1 601 ? 53.954 0.539 -103.849 1.00 70.25 601 THR A CA 1
ATOM 4223 C C . THR A 1 601 ? 54.256 -0.847 -104.430 1.00 70.25 601 THR A C 1
ATOM 4225 O O . THR A 1 601 ? 53.960 -1.854 -103.792 1.00 70.25 601 THR A O 1
ATOM 4228 N N . THR A 1 602 ? 54.853 -0.927 -105.625 1.00 78.25 602 THR A N 1
ATOM 4229 C CA . THR A 1 602 ? 55.221 -2.197 -106.271 1.00 78.25 602 THR A CA 1
ATOM 4230 C C . THR A 1 602 ? 56.500 -2.777 -105.657 1.00 78.25 602 THR A C 1
ATOM 4232 O O . THR A 1 602 ? 57.517 -2.085 -105.572 1.00 78.25 602 THR A O 1
ATOM 4235 N N . MET A 1 603 ? 56.473 -4.056 -105.273 1.00 81.31 603 MET A N 1
ATOM 4236 C CA . MET A 1 603 ? 57.618 -4.785 -104.707 1.00 81.31 603 MET A CA 1
ATOM 4237 C C . MET A 1 603 ? 58.221 -5.749 -105.724 1.00 81.31 603 MET A C 1
ATOM 4239 O O . MET A 1 603 ? 57.482 -6.408 -106.448 1.00 81.31 603 MET A O 1
ATOM 4243 N N . LEU A 1 604 ? 59.553 -5.862 -105.742 1.00 83.12 604 LEU A N 1
ATOM 4244 C CA . LEU A 1 604 ? 60.281 -6.816 -106.593 1.00 83.12 604 LEU A CA 1
ATOM 4245 C C . LEU A 1 604 ? 60.750 -8.076 -105.836 1.00 83.12 604 LEU A C 1
ATOM 4247 O O . LEU A 1 604 ? 61.374 -8.943 -106.439 1.00 83.12 604 LEU A O 1
ATOM 4251 N N . GLY A 1 605 ? 60.431 -8.199 -104.541 1.00 84.75 605 GLY A N 1
ATOM 4252 C CA . GLY A 1 605 ? 60.749 -9.374 -103.719 1.00 84.75 605 GLY A CA 1
ATOM 4253 C C . GLY A 1 605 ? 61.982 -9.216 -102.822 1.00 84.75 605 GLY A C 1
ATOM 4254 O O . GLY A 1 605 ? 62.585 -8.138 -102.744 1.00 84.75 605 GLY A O 1
ATOM 4255 N N . ILE A 1 606 ? 62.301 -10.286 -102.079 1.00 84.94 606 ILE A N 1
ATOM 4256 C CA . ILE A 1 606 ? 63.242 -10.240 -100.945 1.00 84.94 606 ILE A CA 1
ATOM 4257 C C . ILE A 1 606 ? 64.639 -9.885 -101.448 1.00 84.94 606 ILE A C 1
ATOM 4259 O O . ILE A 1 606 ? 65.095 -10.396 -102.466 1.00 84.94 606 ILE A O 1
ATOM 4263 N N . GLY A 1 607 ? 65.312 -8.980 -100.732 1.00 84.62 607 GLY A N 1
ATOM 4264 C CA . GLY A 1 607 ? 66.651 -8.504 -101.091 1.00 84.62 607 GLY A CA 1
ATOM 4265 C C . GLY A 1 607 ? 66.678 -7.393 -102.146 1.00 84.62 607 GLY A C 1
ATOM 4266 O O . GLY A 1 607 ? 67.759 -7.029 -102.605 1.00 84.62 607 GLY A O 1
ATOM 4267 N N . THR A 1 608 ? 65.527 -6.827 -102.526 1.00 86.44 608 THR A N 1
ATOM 4268 C CA . THR A 1 608 ? 65.454 -5.725 -103.502 1.00 86.44 608 THR A CA 1
ATOM 4269 C C . THR A 1 608 ? 65.192 -4.362 -102.850 1.00 86.44 608 THR A C 1
ATOM 4271 O O . THR A 1 608 ? 64.460 -4.250 -101.863 1.00 86.44 608 THR A O 1
ATOM 4274 N N . VAL A 1 609 ? 65.771 -3.310 -103.443 1.00 88.12 609 VAL A N 1
ATOM 4275 C CA . VAL A 1 609 ? 65.404 -1.904 -103.206 1.00 88.12 609 VAL A CA 1
ATOM 4276 C C . VAL A 1 609 ? 64.823 -1.345 -104.502 1.00 88.12 609 VAL A C 1
ATOM 4278 O O . VAL A 1 609 ? 65.530 -1.248 -105.504 1.00 88.12 609 VAL A O 1
ATOM 4281 N N . ASN A 1 610 ? 63.544 -0.978 -104.488 1.00 88.31 610 ASN A N 1
ATOM 4282 C CA . ASN A 1 610 ? 62.831 -0.432 -105.638 1.00 88.31 610 ASN A CA 1
ATOM 4283 C C . ASN A 1 610 ? 62.636 1.085 -105.491 1.00 88.31 610 ASN A C 1
ATOM 4285 O O . ASN A 1 610 ? 62.032 1.550 -104.526 1.00 88.31 610 ASN A O 1
ATOM 4289 N N . ALA A 1 611 ? 63.110 1.867 -106.457 1.00 85.94 611 ALA A N 1
ATOM 4290 C CA . ALA A 1 611 ? 62.919 3.314 -106.491 1.00 85.94 611 ALA A CA 1
ATOM 4291 C C . ALA A 1 611 ? 62.264 3.718 -107.817 1.00 85.94 611 ALA A C 1
ATOM 4293 O O . ALA A 1 611 ? 62.718 3.310 -108.880 1.00 85.94 611 ALA A O 1
ATOM 4294 N N . ASN A 1 612 ? 61.225 4.556 -107.758 1.00 79.81 612 ASN A N 1
ATOM 4295 C CA . ASN A 1 612 ? 60.451 4.976 -108.938 1.00 79.81 612 ASN A CA 1
ATOM 4296 C C . ASN A 1 612 ? 61.257 5.853 -109.929 1.00 79.81 612 ASN A C 1
ATOM 4298 O O . ASN A 1 612 ? 60.896 5.980 -111.093 1.00 79.81 612 ASN A O 1
ATOM 4302 N N . THR A 1 613 ? 62.357 6.476 -109.488 1.00 82.38 613 THR A N 1
ATOM 4303 C CA . THR A 1 613 ? 63.150 7.392 -110.327 1.00 82.38 613 THR A CA 1
ATOM 4304 C C . THR A 1 613 ? 64.625 7.004 -110.409 1.00 82.38 613 THR A C 1
ATOM 4306 O O . THR A 1 613 ? 65.074 6.508 -111.436 1.00 82.38 613 THR A O 1
ATOM 4309 N N . PHE A 1 614 ? 65.405 7.233 -109.355 1.00 79.19 614 PHE A N 1
ATOM 4310 C CA . PHE A 1 614 ? 66.841 6.956 -109.341 1.00 79.19 614 PHE A CA 1
ATOM 4311 C C . PHE A 1 614 ? 67.299 6.472 -107.965 1.00 79.19 614 PHE A C 1
ATOM 4313 O O . PHE A 1 614 ? 66.909 7.025 -106.938 1.00 79.19 614 PHE A O 1
ATOM 4320 N N . LEU A 1 615 ? 68.186 5.473 -107.950 1.00 82.38 615 LEU A N 1
ATOM 4321 C CA . LEU A 1 615 ? 68.981 5.118 -106.777 1.00 82.38 615 LEU A CA 1
ATOM 4322 C C . LEU A 1 615 ? 70.330 5.833 -106.887 1.00 82.38 615 LEU A C 1
ATOM 4324 O O . LEU A 1 615 ? 71.095 5.591 -107.819 1.00 82.38 615 LEU A O 1
ATOM 4328 N N . LYS A 1 616 ? 70.622 6.739 -105.952 1.00 82.25 616 LYS A N 1
ATOM 4329 C CA . LYS A 1 616 ? 71.878 7.498 -105.944 1.00 82.25 616 LYS A CA 1
ATOM 4330 C C . LYS A 1 616 ? 72.860 6.875 -104.954 1.00 82.25 616 LYS A C 1
ATOM 4332 O O . LYS A 1 616 ? 72.648 6.965 -103.750 1.00 82.25 616 LYS A O 1
ATOM 4337 N N . SER A 1 617 ? 73.946 6.287 -105.452 1.00 83.44 617 SER A N 1
ATOM 4338 C CA . SER A 1 617 ? 75.088 5.873 -104.629 1.00 83.44 617 SER A CA 1
ATOM 4339 C C . SER A 1 617 ? 76.014 7.060 -104.332 1.00 83.44 617 SER A C 1
ATOM 4341 O O . SER A 1 617 ? 76.073 8.030 -105.094 1.00 83.44 617 SER A O 1
ATOM 4343 N N . GLY A 1 618 ?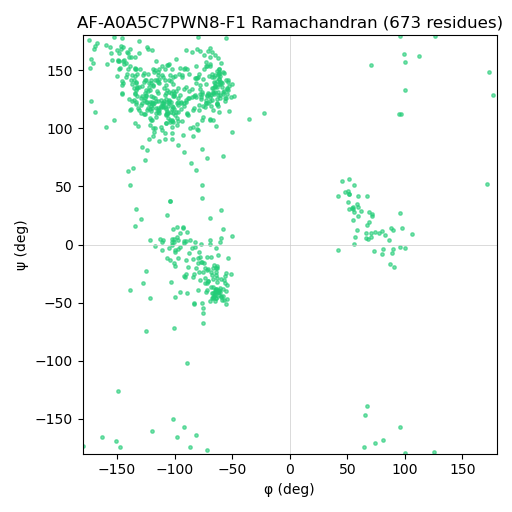 76.753 6.999 -103.222 1.00 81.81 618 GLY A N 1
ATOM 4344 C CA . GLY A 1 618 ? 77.781 7.995 -102.902 1.00 81.81 618 GLY A CA 1
ATOM 4345 C C . GLY A 1 618 ? 78.916 8.006 -103.934 1.00 81.81 618 GLY A C 1
ATOM 4346 O O . GLY A 1 618 ? 79.233 6.969 -104.520 1.00 81.81 618 GLY A O 1
ATOM 4347 N N . ILE A 1 619 ? 79.523 9.181 -104.149 1.00 89.19 619 ILE A N 1
ATOM 4348 C CA . ILE A 1 619 ? 80.724 9.339 -104.980 1.00 89.19 619 ILE A CA 1
ATOM 4349 C C . ILE A 1 619 ? 81.907 9.651 -104.064 1.00 89.19 619 ILE A C 1
ATOM 4351 O O . ILE A 1 619 ? 81.861 10.645 -103.340 1.00 89.19 619 ILE A O 1
ATOM 4355 N N . VAL A 1 620 ? 82.947 8.823 -104.106 1.00 92.56 620 VAL A N 1
ATOM 4356 C CA . VAL A 1 620 ? 84.158 8.952 -103.276 1.00 92.56 620 VAL A CA 1
ATOM 4357 C C . VAL A 1 620 ? 85.418 9.050 -104.138 1.00 92.56 620 VAL A C 1
ATOM 4359 O O . VAL A 1 620 ? 85.366 8.806 -105.337 1.00 92.56 620 VAL A O 1
ATOM 4362 N N . ALA A 1 621 ? 86.567 9.400 -103.563 1.00 93.62 621 ALA A N 1
ATOM 4363 C CA . ALA A 1 621 ? 87.838 9.167 -104.249 1.00 93.62 621 ALA A CA 1
ATOM 4364 C C . ALA A 1 621 ? 88.170 7.661 -104.244 1.00 93.62 621 ALA A C 1
ATOM 4366 O O . ALA A 1 621 ? 87.770 6.954 -103.318 1.00 93.62 621 ALA A O 1
ATOM 4367 N N . VAL A 1 622 ? 88.935 7.161 -105.216 1.00 92.81 622 VAL A N 1
ATOM 4368 C CA . VAL A 1 622 ? 89.363 5.752 -105.291 1.00 92.81 622 VAL A CA 1
ATOM 4369 C C . VAL A 1 622 ? 90.090 5.337 -104.009 1.00 92.81 622 VAL A C 1
ATOM 4371 O O . VAL A 1 622 ? 89.831 4.264 -103.476 1.00 92.81 622 VAL A O 1
ATOM 4374 N N . GLY A 1 623 ? 90.934 6.215 -103.457 1.00 92.50 623 GLY A N 1
ATOM 4375 C CA . GLY A 1 623 ? 91.636 5.971 -102.190 1.00 92.50 623 GLY A CA 1
ATOM 4376 C C . GLY A 1 623 ? 90.735 5.936 -100.948 1.00 92.50 623 GLY A C 1
ATOM 4377 O O . GLY A 1 623 ? 91.190 5.545 -99.880 1.00 92.50 623 GLY A O 1
ATOM 4378 N N . SER A 1 624 ? 89.469 6.343 -101.071 1.00 94.25 624 SER A N 1
ATOM 4379 C CA . SER A 1 624 ? 88.465 6.290 -100.002 1.00 94.25 624 SER A CA 1
ATOM 4380 C C . SER A 1 624 ? 87.492 5.121 -100.156 1.00 94.25 624 SER A C 1
ATOM 4382 O O . SER A 1 624 ? 86.567 4.994 -99.353 1.00 94.25 624 SER A O 1
ATOM 4384 N N . LEU A 1 625 ? 87.667 4.277 -101.177 1.00 93.12 625 LEU A N 1
ATOM 4385 C CA . LEU A 1 625 ? 86.909 3.039 -101.273 1.00 93.12 625 LEU A CA 1
ATOM 4386 C C . LEU A 1 625 ? 87.286 2.118 -100.099 1.00 93.12 625 LEU A C 1
ATOM 4388 O O . LEU A 1 625 ? 88.471 1.990 -99.779 1.00 93.12 625 LEU A O 1
ATOM 4392 N N . PRO A 1 626 ? 86.309 1.466 -99.446 1.00 92.88 626 PRO A N 1
ATOM 4393 C CA . PRO A 1 626 ? 86.608 0.509 -98.387 1.00 92.88 626 PRO A CA 1
ATOM 4394 C C . PRO A 1 626 ? 87.361 -0.698 -98.958 1.00 92.88 626 PRO A C 1
ATOM 4396 O O . PRO A 1 626 ? 87.353 -0.928 -100.163 1.00 92.88 626 PRO A O 1
ATOM 4399 N N . THR A 1 627 ? 88.009 -1.505 -98.118 1.00 94.06 627 THR A N 1
ATOM 4400 C CA . THR A 1 627 ? 88.689 -2.719 -98.596 1.00 94.06 627 THR A CA 1
ATOM 4401 C C . THR A 1 627 ? 87.705 -3.625 -99.345 1.00 94.06 627 THR A C 1
ATOM 4403 O O . THR A 1 627 ? 86.677 -4.021 -98.789 1.00 94.06 627 THR A O 1
ATOM 4406 N N . CYS A 1 628 ? 88.018 -3.955 -100.601 1.00 93.56 628 CYS A N 1
ATOM 4407 C CA . CYS A 1 628 ? 87.269 -4.959 -101.348 1.00 93.56 628 CYS A CA 1
ATOM 4408 C C . CYS A 1 628 ? 87.712 -6.355 -100.898 1.00 93.56 628 CYS A C 1
ATOM 4410 O O . CYS A 1 628 ? 88.894 -6.683 -100.957 1.00 93.56 628 CYS A O 1
ATOM 4412 N N . ASN A 1 629 ? 86.776 -7.144 -100.383 1.00 95.25 629 ASN A N 1
ATOM 4413 C CA . ASN A 1 629 ? 86.989 -8.510 -99.914 1.00 95.25 629 ASN A CA 1
ATOM 4414 C C . ASN A 1 629 ? 85.673 -9.303 -100.040 1.00 95.25 629 ASN A C 1
ATOM 4416 O O . ASN A 1 629 ? 84.646 -8.738 -100.411 1.00 95.25 629 ASN A O 1
ATOM 4420 N N . ALA A 1 630 ? 85.675 -10.589 -99.683 1.00 92.44 630 ALA A N 1
ATOM 4421 C CA . ALA A 1 630 ? 84.482 -11.442 -99.755 1.00 92.44 630 ALA A CA 1
ATOM 4422 C C . ALA A 1 630 ? 83.256 -10.898 -98.984 1.00 92.44 630 ALA A C 1
ATOM 4424 O O . ALA A 1 630 ? 82.125 -11.221 -99.324 1.00 92.44 630 ALA A O 1
ATOM 4425 N N . SER A 1 631 ? 83.446 -10.056 -97.959 1.00 91.25 631 SER A N 1
ATOM 4426 C CA . SER A 1 631 ? 82.336 -9.438 -97.217 1.00 91.25 631 SER A CA 1
ATOM 4427 C C . SER A 1 631 ? 81.750 -8.205 -97.909 1.00 91.25 631 SER A C 1
ATOM 4429 O O . SER A 1 631 ? 80.646 -7.792 -97.557 1.00 91.25 631 SER A O 1
ATOM 4431 N N . THR A 1 632 ? 82.483 -7.574 -98.826 1.00 89.56 632 THR A N 1
ATOM 4432 C CA . THR A 1 632 ? 82.067 -6.355 -99.540 1.00 89.56 632 THR A CA 1
ATOM 4433 C C . THR A 1 632 ? 81.843 -6.593 -101.034 1.00 89.56 632 THR A C 1
ATOM 4435 O O . THR A 1 632 ? 81.544 -5.648 -101.764 1.00 89.56 632 THR A O 1
ATOM 4438 N N . GLU A 1 633 ? 81.951 -7.843 -101.493 1.00 93.00 633 GLU A N 1
ATOM 4439 C CA . GLU A 1 633 ? 81.659 -8.253 -102.866 1.00 93.00 633 GLU A CA 1
ATOM 4440 C C . GLU A 1 633 ? 80.255 -7.802 -103.302 1.00 93.00 633 GLU A C 1
ATOM 4442 O O . GLU A 1 633 ? 79.283 -7.878 -102.551 1.00 93.00 633 GLU A O 1
ATOM 4447 N N . GLY A 1 634 ? 80.152 -7.273 -104.521 1.00 88.12 634 GLY A N 1
ATOM 4448 C CA . GLY A 1 634 ? 78.911 -6.740 -105.084 1.00 88.12 634 GLY A CA 1
ATOM 4449 C C . GLY A 1 634 ? 78.544 -5.328 -104.616 1.00 88.12 634 GLY A C 1
ATOM 4450 O O . GLY A 1 634 ? 77.640 -4.722 -105.198 1.00 88.12 634 GLY A O 1
ATOM 4451 N N . ALA A 1 635 ? 79.247 -4.758 -103.630 1.00 89.94 635 ALA A N 1
ATOM 4452 C CA . ALA A 1 635 ? 79.064 -3.359 -103.256 1.00 89.94 635 ALA A CA 1
ATOM 4453 C C . ALA A 1 635 ? 79.360 -2.446 -104.452 1.00 89.94 635 ALA A C 1
ATOM 4455 O O . ALA A 1 635 ? 80.323 -2.675 -105.184 1.00 89.94 635 ALA A O 1
ATOM 4456 N N . ARG A 1 636 ? 78.549 -1.397 -104.635 1.00 91.50 636 ARG A N 1
ATOM 4457 C CA . ARG A 1 636 ? 78.676 -0.427 -105.731 1.00 91.50 636 ARG A CA 1
ATOM 4458 C C . ARG A 1 636 ? 78.921 0.979 -105.198 1.00 91.50 636 ARG A C 1
ATOM 4460 O O . ARG A 1 636 ? 78.231 1.428 -104.286 1.00 91.50 636 ARG A O 1
ATOM 4467 N N . TYR A 1 637 ? 79.856 1.687 -105.817 1.00 91.69 637 TYR A N 1
ATOM 4468 C CA . TYR A 1 637 ? 80.162 3.091 -105.542 1.00 91.69 637 TYR A CA 1
ATOM 4469 C C . TYR A 1 637 ? 80.305 3.863 -106.850 1.00 91.69 637 TYR A C 1
ATOM 4471 O O . TYR A 1 637 ? 80.539 3.285 -107.904 1.00 91.69 637 TYR A O 1
ATOM 4479 N N . GLY A 1 638 ? 80.195 5.187 -106.790 1.00 90.88 638 GLY A N 1
ATOM 4480 C CA . GLY A 1 638 ? 80.828 6.037 -107.793 1.00 90.88 638 GLY A CA 1
ATOM 4481 C C . GLY A 1 638 ? 82.204 6.459 -107.292 1.00 90.88 638 GLY A C 1
ATOM 4482 O O . GLY A 1 638 ? 82.357 6.739 -106.103 1.00 90.88 638 GLY A O 1
ATOM 4483 N N . VAL A 1 639 ? 83.189 6.568 -108.179 1.00 92.06 639 VAL A N 1
ATOM 4484 C CA . VAL A 1 639 ? 84.440 7.271 -107.868 1.00 92.06 639 VAL A CA 1
ATOM 4485 C C . VAL A 1 639 ? 84.535 8.598 -108.605 1.00 92.06 639 VAL A C 1
ATOM 4487 O O . VAL A 1 639 ? 83.945 8.746 -109.674 1.00 92.06 639 VAL A O 1
ATOM 4490 N N . SER A 1 640 ? 85.237 9.581 -108.037 1.00 92.44 640 SER A N 1
ATOM 4491 C CA . SER A 1 640 ? 85.390 10.919 -108.626 1.00 92.44 640 SER A CA 1
ATOM 4492 C C . SER A 1 640 ? 86.704 11.165 -109.368 1.00 92.44 640 SER A C 1
ATOM 4494 O O . SER A 1 640 ? 86.777 12.131 -110.122 1.00 92.44 640 SER A O 1
ATOM 4496 N N . ASP A 1 641 ? 87.728 10.351 -109.124 1.00 92.19 641 ASP A N 1
ATOM 4497 C CA . ASP A 1 641 ? 89.131 10.619 -109.471 1.00 92.19 641 ASP A CA 1
ATOM 4498 C C . ASP A 1 641 ? 89.811 9.419 -110.149 1.00 92.19 641 ASP A C 1
ATOM 4500 O O . ASP A 1 641 ? 91.020 9.209 -110.010 1.00 92.19 641 ASP A O 1
ATOM 4504 N N . SER A 1 642 ? 89.049 8.610 -110.890 1.00 89.50 642 SER A N 1
ATOM 4505 C CA . SER A 1 642 ? 89.650 7.513 -111.641 1.00 89.50 642 SER A CA 1
ATOM 4506 C C . SER A 1 642 ? 90.607 8.061 -112.701 1.00 89.50 642 SER A C 1
ATOM 4508 O O . SER A 1 642 ? 90.283 9.008 -113.423 1.00 89.50 642 SER A O 1
ATOM 4510 N N . ASN A 1 643 ? 91.782 7.443 -112.816 1.00 88.44 643 ASN A N 1
ATOM 4511 C CA . ASN A 1 643 ? 92.746 7.718 -113.881 1.00 88.44 643 ASN A CA 1
ATOM 4512 C C . ASN A 1 643 ? 92.370 7.085 -115.232 1.00 88.44 643 ASN A C 1
ATOM 4514 O O . ASN A 1 643 ? 93.088 7.272 -116.215 1.00 88.44 643 ASN A O 1
ATOM 4518 N N . ALA A 1 644 ? 91.241 6.376 -115.313 1.00 83.62 644 ALA A N 1
ATOM 4519 C CA . ALA A 1 644 ? 90.716 5.877 -116.572 1.00 83.62 644 ALA A CA 1
ATOM 4520 C C . ALA A 1 644 ? 90.381 7.056 -117.501 1.00 83.62 644 ALA A C 1
ATOM 4522 O O . ALA A 1 644 ? 89.533 7.891 -117.187 1.00 83.62 644 ALA A O 1
ATOM 4523 N N . ALA A 1 645 ? 91.029 7.125 -118.667 1.00 70.69 645 ALA A N 1
ATOM 4524 C CA . ALA A 1 645 ? 90.854 8.226 -119.620 1.00 70.69 645 ALA A CA 1
ATOM 4525 C C . ALA A 1 645 ? 89.420 8.324 -120.198 1.00 70.69 645 ALA A C 1
ATOM 4527 O O . ALA A 1 645 ? 89.034 9.365 -120.720 1.00 70.69 645 ALA A O 1
ATOM 4528 N N . SER A 1 646 ? 88.635 7.242 -120.127 1.00 65.31 646 SER A N 1
ATOM 4529 C CA . SER A 1 646 ? 87.192 7.150 -120.417 1.00 65.31 646 SER A CA 1
ATOM 4530 C C . SER A 1 646 ? 86.693 5.730 -120.070 1.00 65.31 646 SER A C 1
ATOM 4532 O O . SER A 1 646 ? 87.510 4.857 -119.767 1.00 65.31 646 SER A O 1
ATOM 4534 N N . TYR A 1 647 ? 85.383 5.451 -120.182 1.00 63.72 647 TYR A N 1
ATOM 4535 C CA . TYR A 1 647 ? 84.804 4.091 -120.062 1.00 63.72 647 TYR A CA 1
ATOM 4536 C C . TYR A 1 647 ? 85.448 3.041 -120.999 1.00 63.72 647 TYR A C 1
ATOM 4538 O O . TYR A 1 647 ? 85.250 1.841 -120.832 1.00 63.72 647 TYR A O 1
ATOM 4546 N N . THR A 1 648 ? 86.257 3.483 -121.965 1.00 60.72 648 THR A N 1
ATOM 4547 C CA . THR A 1 648 ? 87.002 2.655 -122.921 1.00 60.72 648 THR A CA 1
ATOM 4548 C C . THR A 1 648 ? 88.190 1.907 -122.298 1.00 60.72 648 THR A C 1
ATOM 4550 O O . THR A 1 648 ? 88.723 1.001 -122.928 1.00 60.72 648 THR A O 1
ATOM 4553 N N . ALA A 1 649 ? 88.590 2.219 -121.055 1.00 58.09 649 ALA A N 1
ATOM 4554 C CA . ALA A 1 649 ? 89.635 1.476 -120.331 1.00 58.09 649 ALA A CA 1
ATOM 4555 C C . ALA A 1 649 ? 89.217 0.042 -119.911 1.00 58.09 649 ALA A C 1
ATOM 4557 O O . ALA A 1 649 ? 90.001 -0.665 -119.283 1.00 58.09 649 ALA A O 1
ATOM 4558 N N . GLY A 1 650 ? 88.011 -0.392 -120.302 1.00 69.00 650 GLY A N 1
ATOM 4559 C CA . GLY A 1 650 ? 87.487 -1.743 -120.126 1.00 69.00 650 GLY A CA 1
ATOM 4560 C C . GLY A 1 650 ? 86.609 -1.849 -118.885 1.00 69.00 650 GLY A C 1
ATOM 4561 O O . GLY A 1 650 ? 87.097 -1.771 -117.759 1.00 69.00 650 GLY A O 1
ATOM 4562 N N . ILE A 1 651 ? 85.306 -2.059 -119.085 1.00 76.50 651 ILE A N 1
ATOM 4563 C CA . ILE A 1 651 ? 84.418 -2.547 -118.022 1.00 76.50 651 ILE A CA 1
ATOM 4564 C C . ILE A 1 651 ? 85.077 -3.798 -117.415 1.00 76.50 651 ILE A C 1
ATOM 4566 O O . ILE A 1 651 ? 85.481 -4.702 -118.145 1.00 76.50 651 ILE A O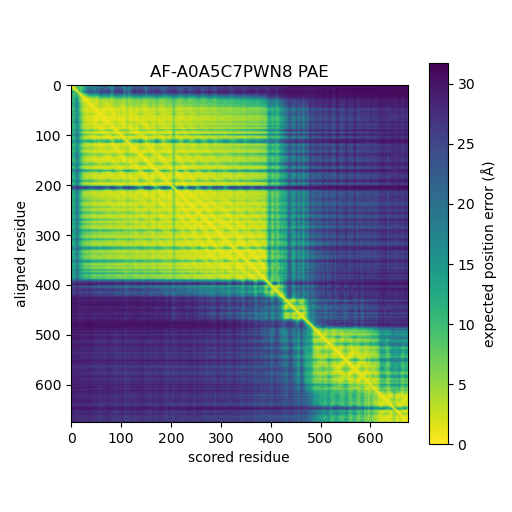 1
ATOM 4570 N N . GLY A 1 652 ? 85.244 -3.817 -116.094 1.00 82.12 652 GLY A N 1
ATOM 4571 C CA . GLY A 1 652 ? 85.956 -4.859 -115.357 1.00 82.12 652 GLY A CA 1
ATOM 4572 C C . GLY A 1 652 ? 87.431 -4.561 -115.048 1.00 82.12 652 GLY A C 1
ATOM 4573 O O . GLY A 1 652 ? 88.065 -5.368 -114.373 1.00 82.12 652 GLY A O 1
ATOM 4574 N N . ALA A 1 653 ? 88.017 -3.439 -115.476 1.00 87.94 653 ALA A N 1
ATOM 4575 C CA . ALA A 1 653 ? 89.378 -3.067 -115.064 1.00 87.94 653 ALA A CA 1
ATOM 4576 C C . ALA A 1 653 ? 89.435 -2.669 -113.578 1.00 87.94 653 ALA A C 1
ATOM 4578 O O . ALA A 1 653 ? 88.492 -2.057 -113.078 1.00 87.94 653 ALA A O 1
ATOM 4579 N N . ILE A 1 654 ? 90.540 -2.982 -112.880 1.00 91.06 654 ILE A N 1
ATOM 4580 C CA . ILE A 1 654 ? 90.767 -2.520 -111.499 1.00 91.06 654 ILE A CA 1
ATOM 4581 C C . ILE A 1 654 ? 90.845 -0.994 -111.511 1.00 91.06 654 ILE A C 1
ATOM 4583 O O . ILE A 1 654 ? 91.639 -0.415 -112.253 1.00 91.06 654 ILE A O 1
ATOM 4587 N N . VAL A 1 655 ? 90.016 -0.340 -110.704 1.00 90.94 655 VAL A N 1
ATOM 4588 C CA . VAL A 1 655 ? 89.993 1.116 -110.632 1.00 90.94 655 VAL A CA 1
ATOM 4589 C C . VAL A 1 655 ? 91.259 1.624 -109.942 1.00 90.94 655 VAL A C 1
ATOM 4591 O O . VAL A 1 655 ? 91.627 1.169 -108.861 1.00 90.94 655 VAL A O 1
ATOM 4594 N N . ALA A 1 656 ? 91.918 2.599 -110.561 1.00 90.88 656 ALA A N 1
ATOM 4595 C CA . ALA A 1 656 ? 93.042 3.316 -109.979 1.00 90.88 656 ALA A CA 1
ATOM 4596 C C . ALA A 1 656 ? 92.718 4.812 -109.885 1.00 90.88 656 ALA A C 1
ATOM 4598 O O . ALA A 1 656 ? 92.048 5.373 -110.758 1.00 90.88 656 ALA A O 1
ATOM 4599 N N . GLY A 1 657 ? 93.154 5.437 -108.790 1.00 90.31 657 GLY A N 1
ATOM 4600 C CA . GLY A 1 657 ? 92.988 6.870 -108.547 1.00 90.31 657 GLY A CA 1
ATOM 4601 C C . GLY A 1 657 ? 94.014 7.718 -109.299 1.00 90.31 657 GLY A C 1
ATOM 4602 O O . GLY A 1 657 ? 94.903 7.195 -109.973 1.00 90.31 657 GLY A O 1
ATOM 4603 N N . GLY A 1 658 ? 93.913 9.039 -109.147 1.00 85.44 658 GLY A N 1
ATOM 4604 C CA . GLY A 1 658 ? 94.875 10.000 -109.702 1.00 85.44 658 GLY A CA 1
ATOM 4605 C C . GLY A 1 658 ? 94.475 10.638 -111.037 1.00 85.44 658 GLY A C 1
ATOM 4606 O O . GLY A 1 658 ? 95.321 11.252 -111.681 1.00 85.44 658 GLY A O 1
ATOM 4607 N N . GLY A 1 659 ? 93.212 10.515 -111.458 1.00 86.75 659 GLY A N 1
ATOM 4608 C CA . GLY A 1 659 ? 92.649 11.251 -112.596 1.00 86.75 659 GLY A CA 1
ATOM 4609 C C . GLY A 1 659 ? 91.474 12.151 -112.216 1.00 86.75 659 GLY A C 1
ATOM 4610 O O . GLY A 1 659 ? 91.292 12.502 -111.054 1.00 86.75 659 GLY A O 1
ATOM 4611 N N . ALA A 1 660 ? 90.666 12.531 -113.210 1.00 87.62 660 ALA A N 1
ATOM 4612 C CA . ALA A 1 660 ? 89.486 13.392 -113.040 1.00 87.62 660 ALA A CA 1
ATOM 4613 C C . ALA A 1 660 ? 88.176 12.729 -113.510 1.00 87.62 660 ALA A C 1
ATOM 4615 O O . ALA A 1 660 ? 87.119 13.368 -113.523 1.00 87.62 660 ALA A O 1
ATOM 4616 N N . THR A 1 661 ? 88.234 11.463 -113.933 1.00 88.00 661 THR A N 1
ATOM 4617 C CA . THR A 1 661 ? 87.088 10.770 -114.524 1.00 88.00 661 THR A CA 1
ATOM 4618 C C . THR A 1 661 ? 86.212 10.165 -113.435 1.00 88.00 661 THR A C 1
ATOM 4620 O O . THR A 1 661 ? 86.695 9.484 -112.527 1.00 88.00 661 THR A O 1
ATOM 4623 N N . ARG A 1 662 ? 84.896 10.374 -113.557 1.00 90.06 662 ARG A N 1
ATOM 4624 C CA . ARG A 1 662 ? 83.903 9.753 -112.677 1.00 90.06 662 ARG A CA 1
ATOM 4625 C C . ARG A 1 662 ? 83.368 8.474 -113.299 1.00 90.06 662 ARG A C 1
ATOM 4627 O O . ARG A 1 662 ? 82.822 8.526 -114.400 1.00 90.06 662 ARG A O 1
ATOM 4634 N N . VAL A 1 663 ? 83.491 7.356 -112.593 1.00 88.56 663 VAL A N 1
ATOM 4635 C CA . VAL A 1 663 ? 83.007 6.049 -113.060 1.00 88.56 663 VAL A CA 1
ATOM 4636 C C . VAL A 1 663 ? 82.303 5.296 -111.927 1.00 88.56 663 VAL A C 1
ATOM 4638 O O . VAL A 1 663 ? 82.700 5.449 -110.768 1.00 88.56 663 VAL A O 1
ATOM 4641 N N . PRO A 1 664 ? 81.252 4.510 -112.217 1.00 90.81 664 PRO A N 1
ATOM 4642 C CA . PRO A 1 664 ? 80.750 3.522 -111.280 1.00 90.81 664 PRO A CA 1
ATOM 4643 C C . PRO A 1 664 ? 81.787 2.409 -111.118 1.00 90.81 664 PRO A C 1
ATOM 4645 O O . PRO A 1 664 ? 82.504 2.054 -112.059 1.00 90.81 664 PRO A O 1
ATOM 4648 N N . VAL A 1 665 ? 81.881 1.895 -109.903 1.00 91.25 665 VAL A N 1
ATOM 4649 C CA . VAL A 1 665 ? 82.736 0.772 -109.556 1.00 91.25 665 VAL A CA 1
ATOM 4650 C C . VAL A 1 665 ? 81.966 -0.229 -108.715 1.00 91.25 665 VAL A C 1
ATOM 4652 O O . VAL A 1 665 ? 81.084 0.147 -107.938 1.00 91.25 665 VAL A O 1
ATOM 4655 N N . TYR A 1 666 ? 82.347 -1.495 -108.816 1.00 92.81 666 TYR A N 1
ATOM 4656 C CA . TYR A 1 666 ? 81.870 -2.561 -107.951 1.00 92.81 666 TYR A CA 1
ATOM 4657 C C . TYR A 1 666 ? 83.038 -3.370 -107.385 1.00 92.81 666 TYR A C 1
ATOM 4659 O O . TYR A 1 666 ? 84.099 -3.463 -108.000 1.00 92.81 666 TYR A O 1
ATOM 4667 N N . CYS A 1 667 ? 82.861 -3.939 -106.198 1.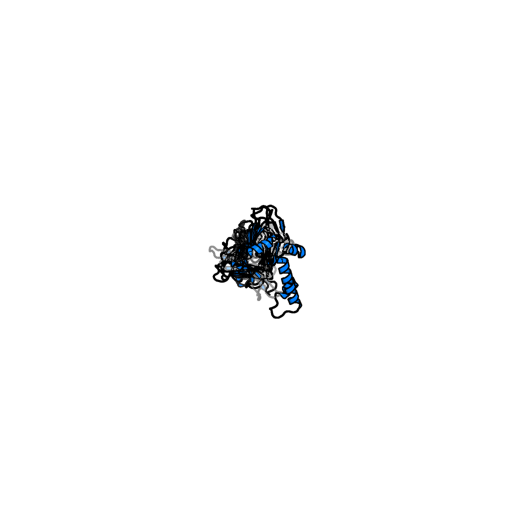00 93.56 667 CYS A N 1
ATOM 4668 C CA . CYS A 1 667 ? 83.833 -4.855 -105.609 1.00 93.56 667 CYS A CA 1
ATOM 4669 C C . CYS A 1 667 ? 83.594 -6.279 -106.137 1.00 93.56 667 CYS A C 1
ATOM 4671 O O . CYS A 1 667 ? 82.477 -6.780 -106.046 1.00 93.56 667 CYS A O 1
ATOM 4673 N N . ASP A 1 668 ? 84.625 -6.939 -106.671 1.00 93.75 668 ASP A N 1
ATOM 4674 C CA . ASP A 1 668 ? 84.562 -8.331 -107.166 1.00 93.75 668 ASP A CA 1
ATOM 4675 C C . ASP A 1 668 ? 84.966 -9.380 -106.108 1.00 93.75 668 ASP A C 1
ATOM 4677 O O . ASP A 1 668 ? 85.304 -10.510 -106.444 1.00 93.75 668 ASP A O 1
ATOM 4681 N N . GLY A 1 669 ? 85.024 -8.976 -104.835 1.00 92.75 669 GLY A N 1
ATOM 4682 C CA . GLY A 1 669 ? 85.498 -9.803 -103.727 1.00 92.75 669 GLY A CA 1
ATOM 4683 C C . GLY A 1 669 ? 87.007 -9.721 -103.479 1.00 92.75 669 GLY A C 1
ATOM 4684 O O . GLY A 1 669 ? 87.474 -10.244 -102.470 1.00 92.75 669 GLY A O 1
ATOM 4685 N N . THR A 1 670 ? 87.781 -9.048 -104.341 1.00 94.69 670 THR A N 1
ATOM 4686 C CA . THR A 1 670 ? 89.224 -8.800 -104.128 1.00 94.69 670 THR A CA 1
ATOM 4687 C C . THR A 1 670 ? 89.664 -7.381 -104.512 1.00 94.69 670 THR A C 1
ATOM 4689 O O . THR A 1 670 ? 90.481 -6.773 -103.826 1.00 94.69 670 THR A O 1
ATOM 4692 N N . ASN A 1 671 ? 89.135 -6.823 -105.600 1.00 94.06 671 ASN A N 1
ATOM 4693 C CA . ASN A 1 671 ? 89.474 -5.510 -106.135 1.00 94.06 671 ASN A CA 1
ATOM 4694 C C . ASN A 1 671 ? 88.220 -4.709 -106.503 1.00 94.06 671 ASN A C 1
ATOM 4696 O O . ASN A 1 671 ? 87.194 -5.247 -106.919 1.00 94.06 671 ASN A O 1
ATOM 4700 N N . TRP A 1 672 ? 88.334 -3.386 -106.433 1.00 94.00 672 TRP A N 1
ATOM 4701 C CA . TRP A 1 672 ? 87.337 -2.500 -107.022 1.00 94.00 672 TRP A CA 1
ATOM 4702 C C . TRP A 1 672 ? 87.531 -2.433 -108.527 1.00 94.00 672 TRP A C 1
ATOM 4704 O O . TRP A 1 672 ? 88.620 -2.106 -108.996 1.00 94.00 672 TRP A O 1
ATOM 4714 N N . ARG A 1 673 ? 86.478 -2.728 -109.282 1.00 92.50 673 ARG A N 1
ATOM 4715 C CA . ARG A 1 673 ? 86.477 -2.715 -110.742 1.00 92.50 673 ARG A CA 1
ATOM 4716 C C . ARG A 1 673 ? 85.510 -1.689 -111.287 1.00 92.50 673 ARG A C 1
ATOM 4718 O O . ARG A 1 673 ? 84.488 -1.425 -110.673 1.00 92.50 673 ARG A O 1
ATOM 4725 N N . ILE A 1 674 ? 85.815 -1.139 -112.453 1.00 90.69 674 ILE A N 1
ATOM 4726 C CA . ILE A 1 674 ? 84.940 -0.206 -113.170 1.00 90.69 674 ILE A CA 1
ATOM 4727 C C . ILE A 1 674 ? 83.744 -0.977 -113.760 1.00 90.69 674 ILE A C 1
ATOM 4729 O O . ILE A 1 674 ? 83.965 -1.887 -114.558 1.00 90.69 674 ILE A O 1
ATOM 4733 N N . GLY A 1 675 ? 82.497 -0.628 -113.407 1.00 83.00 675 GLY A N 1
ATOM 4734 C CA . GLY A 1 675 ? 81.274 -1.253 -113.956 1.00 83.00 675 GLY A CA 1
ATOM 4735 C C . GLY A 1 675 ? 80.011 -1.142 -113.104 1.00 83.00 675 GLY A C 1
ATOM 4736 O O . GLY A 1 675 ? 80.066 -0.551 -112.003 1.00 83.00 675 GLY A O 1
#

pLDDT: mean 85.28, std 14.46, range [37.62, 98.81]

Radius of gyration: 65.85 Å; Cα contacts (8 Å, |Δi|>4): 1750; chains: 1; bounding box: 140×61×177 Å

Foldseek 3Di:
DVLQLVLVPDPPPDDDVSSVVVVVVVVVLLVVLLVPVLVCCVVVVAGELSSLPFPQALPDASLRSVQVRLVSRAAATEYEYEWHHHEFACDDAESHEAELGAYEYEKSADDPVQGTIAEDEYEPPAALRHEHYEYEYAAQREHEAHHYAGYEYYYSDAAHYAEPAHDEHQRHHLHAYAQYEYARYEYALSNNVQHWPEEWYDDDAQDPGYGYEHYEHEPYEIADAYYYAQHAEHYEYEHYEAHYQAANYEAHHHPPGADAEHAHYEAAYLQAPYEYQDHEAYEYEHYEYEHPAARPNPQLERAYHNNNRHEYEQYEAYQYEFEYDPPNNFGQHEEAHQYENYEHYQYEFETPAAAANAEYACNYEQYEDEPNYHYPHYFHAHNYHNYHYYYPDDPDDDDDDWDFDDPDPRGHTDTDHCPPVNCVVVVVAWDFADQQPDPDGTDIDGHDDLPDPFWDWDRDRRPGIDIDGHDVPPPDDDPDDDDDDDPPPDDDDDPDDDDQDDPDPPDDSDDFDDPDPDPDDDDDDDQADPDPDDDAFDWRDKDFDWDDDVDRDIDGAWIKTKGWHHPDPPVTWIKIFTWGDDPHDIDTQWIDTLHIEGPDPDDPGHPDYHYPPDDDAEEDAQVPDDFQAQVQAFPKHKYQAFPPPDPVVDFFQFTDGHHGDIFMWGRRRHGITGD

Solvent-accessible surface area (backbone atoms only — not comparable to full-atom values): 35236 Å² total; per-residue (Å²): 102,79,69,47,61,66,44,70,75,49,63,100,84,68,74,56,72,68,44,52,54,48,48,53,54,52,53,51,51,44,61,53,20,47,78,39,44,70,59,42,28,70,75,69,60,38,36,47,22,54,29,49,66,32,73,21,73,61,75,50,76,17,41,64,17,45,49,50,35,61,69,66,38,49,73,76,23,40,34,39,42,60,63,30,24,28,14,31,64,55,62,83,61,29,50,37,79,41,61,76,53,35,40,26,44,35,38,59,29,57,39,97,83,51,81,49,28,10,15,46,24,34,37,66,86,33,54,48,74,18,20,42,35,34,36,36,29,48,65,64,30,79,43,62,52,33,34,41,30,22,21,21,33,36,48,70,48,74,62,21,19,12,21,38,36,28,44,36,19,66,82,7,61,38,14,29,39,28,50,32,37,40,35,35,32,34,30,38,37,36,29,6,43,90,35,15,28,36,29,40,39,34,53,74,79,81,60,92,52,45,19,48,25,50,27,41,42,29,55,23,36,26,16,13,10,32,41,40,35,45,21,42,32,43,31,38,41,34,48,27,42,22,50,17,76,36,30,19,34,36,42,24,25,30,71,86,22,27,45,42,32,41,30,51,26,42,24,34,10,28,25,11,30,36,38,32,32,8,29,26,39,31,35,42,32,49,27,39,29,44,34,88,44,58,49,65,22,93,83,32,25,30,30,30,36,50,23,81,79,23,72,24,31,48,30,35,42,32,46,26,40,36,39,40,46,75,88,17,74,80,52,25,48,36,33,37,33,30,32,34,43,31,36,41,28,41,25,39,37,35,46,68,52,84,44,53,34,32,38,32,32,66,67,14,32,41,32,32,40,37,41,69,53,40,66,77,30,41,39,45,38,73,52,35,47,71,58,41,74,50,74,76,73,79,86,79,81,87,62,101,53,78,40,84,40,58,94,42,99,48,45,65,77,40,80,42,70,72,47,75,71,52,51,55,69,56,47,84,39,58,50,74,46,66,42,58,74,65,92,64,82,64,41,85,38,67,44,66,82,41,80,52,103,44,34,43,82,40,78,42,89,57,78,29,57,41,65,41,77,40,62,106,68,75,87,65,92,72,74,92,76,88,79,95,68,75,79,83,84,61,93,81,85,76,96,64,92,84,86,87,84,73,96,58,89,97,64,76,86,74,82,82,82,60,88,75,86,66,95,68,94,68,60,82,90,87,80,80,66,91,61,98,75,73,45,61,71,41,74,51,47,75,49,74,46,69,45,59,61,104,50,98,50,83,40,65,51,32,37,41,34,35,29,32,58,32,64,50,88,96,60,66,37,57,34,43,34,35,35,37,48,53,99,92,42,80,40,70,48,30,34,42,47,59,20,38,19,34,65,43,89,70,70,89,32,78,94,39,80,43,55,74,80,74,86,83,67,64,72,38,48,51,86,68,56,73,84,36,27,78,92,39,43,72,44,69,39,31,27,49,18,27,48,51,93,47,83,82,68,42,75,65,34,73,67,47,52,87,38,76,33,68,45,47,26,28,17,77,30,63,45,46,18,29,88